Protein AF-0000000072197940 (afdb_homodimer)

Solvent-accessible surface area (backbone atoms only — not comparable to full-atom values): 29197 Å² total; per-residue (Å²): 131,86,76,85,57,51,71,58,53,43,44,62,74,43,47,67,76,43,51,74,64,43,42,39,44,46,47,50,40,64,55,37,55,65,46,58,70,72,42,50,63,62,49,48,12,61,74,48,71,45,49,51,65,52,46,54,49,44,40,39,72,65,70,28,91,37,70,66,56,48,31,51,51,54,52,54,46,43,70,73,62,50,82,67,88,73,70,86,60,56,88,42,80,59,44,54,54,48,48,32,39,49,55,40,49,50,49,55,68,73,42,82,57,60,67,57,37,48,45,71,61,62,42,69,29,36,43,26,33,22,54,75,83,22,27,33,55,27,49,46,46,38,58,56,40,50,44,40,42,79,51,59,41,63,33,55,50,90,96,52,67,51,68,68,56,60,70,68,61,51,89,57,34,37,34,38,38,41,42,41,82,83,35,48,40,58,46,65,59,52,49,60,68,42,42,89,40,55,28,38,36,40,20,20,69,83,40,51,66,51,46,85,52,43,77,38,70,46,64,38,59,50,58,83,84,50,96,56,66,54,52,22,45,56,30,39,51,45,29,50,52,42,41,54,25,34,60,72,45,40,66,59,11,51,51,46,37,48,51,50,51,50,49,33,58,77,66,53,44,44,104,129,84,76,83,58,51,71,58,52,42,43,62,72,44,47,65,76,43,51,75,64,42,41,40,45,44,46,50,42,63,54,35,56,67,45,57,71,72,42,51,63,63,49,49,12,61,75,49,73,45,50,51,65,52,46,55,50,43,39,39,73,65,70,29,90,37,72,66,55,49,31,51,51,54,51,53,47,43,71,73,61,49,83,66,86,68,70,85,58,56,87,40,79,60,43,53,54,48,48,32,39,50,54,41,48,50,50,55,69,73,41,82,56,61,66,56,36,47,45,72,62,62,42,69,27,36,41,26,32,23,54,75,83,22,26,34,54,28,49,45,46,38,58,57,40,49,43,40,43,78,50,60,41,63,33,53,51,90,97,52,67,52,68,69,56,58,69,68,62,52,88,58,33,39,34,40,38,43,42,40,84,84,36,48,40,56,47,65,59,51,49,59,68,43,43,88,40,55,28,39,37,41,22,19,68,82,39,51,67,50,48,85,53,41,78,39,70,45,63,38,58,49,60,82,83,49,95,55,66,55,51,20,45,55,30,42,50,46,29,49,53,42,42,54,25,34,60,72,45,41,65,56,11,53,50,46,37,48,52,50,51,50,50,34,58,76,66,55,44,45,103

Sequence (542 aa):
MTNNNSLSARITEHYSSLSDGNRRIADFLQVNPEKILMLSTSEIAEECLVSKTSVSRFIRKLGYNDHVALRNEMMSERDKGNPVITGELQDTGFCQDAISLEKLWMQLAEGNTAHIIRKLATAKRIKIIGYRNSYPLAMHFRQQLAQCRQGVELLPLPGQTIGEDLASINEDDFVILFGIRRRVANFERIVEFLKPYDCLLITDQSGQKYASTVNEVFVCYMNNELPLDSYAVPMSLIHYFVNETFILLKEEASNLSQTISANYHQLSELEMTNNNSLSARITEHYSSLSDGNRRIADFLQVNPEKILMLSTSEIAEECLVSKTSVSRFIRKLGYNDHVALRNEMMSERDKGNPVITGELQDTGFCQDAISLEKLWMQLAEGNTAHIIRKLATAKRIKIIGYRNSYPLAMHFRQQLAQCRQGVELLPLPGQTIGEDLASINEDDFVILFGIRRRVANFERIVEFLKPYDCLLITDQSGQKYASTVNEVFVCYMNNELPLDSYAVPMSLIHYFVNETFILLKEEASNLSQTISANYHQLSELE

Foldseek 3Di:
DPPLDPLLRLCLVCVLVDDPLLNLLNLQCNLPVCVLLVDDLCRSCVVSVHDSVSSQVSCVSSPANGSVRSNVSVVVVVVVPPPPVDDDVVVDPVNSLVSLQSVLVVCVVPDDCVVVLVCLQDQPAEEEEDDDVCQVVSVVLQVLLVLQDPRYDYPDDPPDDCVVVLVPDDASYAYEYEEEPPGDPCVVVVLQSCQVYAYEYEYASNCSSSCVSHDYYRHRRWDPPDPDTDCSNSNVVSVVSSVSSNVVSPPSSVVSNVVVVVVCVVVVVDD/DPPLDPLLRLCLVCVLVDDPLLLLLNLQCNLPVCVLLVDDLCRSCVVSVHDSVSSQVSCVSSPANGSVRSNVSVVVVVVVPPPPVDDDVPVDPVNSLVSLQSVLVVCVVPDDCVVVLVCLQDQPAEEEEDDDVCQVVSVVLQVLLLLQDPRYDYPDDPPDDCVVVLVPDDQSYAYEYEEEPPGDPCVVVVLQSCQVYAYEYEYASNCSSSCVSHDYYRHRRWDPPDPDTDCSNSNVVSVVSSVSSNVVSPPSSVVSNVVVVVVCVVVVVDD

Nearest PDB structures (foldseek):
  8k3b-assembly1_A  TM=5.466E-01  e=2.245E-10  Pseudomonas aeruginosa
  3sho-assembly1_B  TM=8.926E-01  e=2.803E-07  Sphaerobacter thermophilus DSM 20745
  7en5-assembly1_A  TM=7.812E-01  e=1.333E-03  Escherichia coli K-12
  3fxa-assembly1_D  TM=5.991E-01  e=4.062E-04  Listeria monocytogenes serotype 4b str. F2365
  7kqa-assembly1_B  TM=6.236E-01  e=3.770E-03  Stenotrophomonas maltophilia

Radius of gyration: 23.68 Å; Cα contacts (8 Å, |Δi|>4): 780; chains: 2; bounding box: 53×64×62 Å

Organism: NCBI:txid1219067

Secondary structure (DSSP, 8-state):
------HHHHHHHHGGG--HHHHHHHHHHHH-TTHHHH--HHHHHHHHT--HHHHHHHHHHTT-SSHHHHHHHHHHHHHTT-----STTTTSHHHHHHHHHHHHHHHHHHS--HHHHHHHHH-SEEEEE--GGGHHHHHHHHHHHTTT-S-EEEESPTT--HHHHHHT--TTEEEEEEE-SS-BTTHHHHHHHTTTSEEEEEE-GGGGGGGGGSSEEEE-PPPSSSSS---HHHHHHHHHHHHHHHHHHTHHHHHHHHHHHHHHHHHT-B-/------HHHHHHHHGGG--HHHHHHHHHHHH-TTHHHH--HHHHHHHHT--HHHHHHHHHHTT-SSHHHHHHHHHHHHHTT-----GGGTTSHHHHHHHHHHHHHHHHHHS--HHHHHHHHH-SEEEEE--GGGHHHHHHHHHHHTTT-S-EEEESPTT--HHHHHHT--TTEEEEEEE-SS-BTTHHHHHHHTTTSEEEEEE-GGGGGGGGGSSEEEE-PPPSSSSS---HHHHHHHHHHHHHHHHHHTHHHHHHHHHHHHHHHHHT-B-

pLDDT: mean 80.57, std 15.6, range [24.7, 98.31]

Structure (mmCIF, N/CA/C/O backbone):
data_AF-0000000072197940-model_v1
#
loop_
_entity.id
_entity.type
_entity.pdbx_description
1 polymer 'DNA-binding protein'
#
loop_
_atom_site.group_PDB
_atom_site.id
_atom_site.type_symbol
_atom_site.label_atom_id
_atom_site.label_alt_id
_atom_site.label_comp_id
_atom_site.label_asym_id
_atom_site.label_entity_id
_atom_site.label_seq_id
_atom_site.pdbx_PDB_ins_code
_atom_site.Cartn_x
_atom_site.Cartn_y
_atom_site.Cartn_z
_atom_site.occupancy
_atom_site.B_iso_or_equiv
_atom_site.auth_seq_id
_atom_site.auth_comp_id
_atom_site.auth_asym_id
_atom_site.auth_atom_id
_atom_site.pdbx_PDB_model_num
ATOM 1 N N . MET A 1 1 ? -8.641 17.016 35.438 1 24.75 1 MET A N 1
ATOM 2 C CA . MET A 1 1 ? -9.031 15.812 34.719 1 24.75 1 MET A CA 1
ATOM 3 C C . MET A 1 1 ? -7.867 15.258 33.906 1 24.75 1 MET A C 1
ATOM 5 O O . MET A 1 1 ? -7.375 15.914 32.969 1 24.75 1 MET A O 1
ATOM 9 N N . THR A 1 2 ? -6.848 14.641 34.406 1 32.91 2 THR A N 1
ATOM 10 C CA . THR A 1 2 ? -5.555 14.188 33.938 1 32.91 2 THR A CA 1
ATOM 11 C C . THR A 1 2 ? -5.719 13.398 32.625 1 32.91 2 THR A C 1
ATOM 13 O O . THR A 1 2 ? -6.27 12.297 32.625 1 32.91 2 THR A O 1
ATOM 16 N N . ASN A 1 3 ? -6.152 13.938 31.594 1 35.44 3 ASN A N 1
ATOM 17 C CA . ASN A 1 3 ? -6.551 13.414 30.281 1 35.44 3 ASN A CA 1
ATOM 18 C C . ASN A 1 3 ? -5.527 12.422 29.75 1 35.44 3 ASN A C 1
ATOM 20 O O . ASN A 1 3 ? -4.367 12.781 29.531 1 35.44 3 ASN A O 1
ATOM 24 N N . ASN A 1 4 ? -5.457 11.148 30.141 1 42.03 4 ASN A N 1
ATOM 25 C CA . ASN A 1 4 ? -4.855 9.844 29.875 1 42.03 4 ASN A CA 1
ATOM 26 C C . ASN A 1 4 ? -4.559 9.664 28.391 1 42.03 4 ASN A C 1
ATOM 28 O O . ASN A 1 4 ? -5.004 8.688 27.781 1 42.03 4 ASN A O 1
ATOM 32 N N . ASN A 1 5 ? -4.336 10.727 27.719 1 53.34 5 ASN A N 1
ATOM 33 C CA . ASN A 1 5 ? -4.129 10.617 26.281 1 53.34 5 ASN A CA 1
ATOM 34 C C . ASN A 1 5 ? -2.766 10.016 25.953 1 53.34 5 ASN A C 1
ATOM 36 O O . ASN A 1 5 ? -1.774 10.312 26.625 1 53.34 5 ASN A O 1
ATOM 40 N N . SER A 1 6 ? -2.717 8.977 25.203 1 62.56 6 SER A N 1
ATOM 41 C CA . SER A 1 6 ? -1.495 8.344 24.734 1 62.56 6 SER A CA 1
ATOM 42 C C . SER A 1 6 ? -0.515 9.367 24.172 1 62.56 6 SER A C 1
ATOM 44 O O . SER A 1 6 ? -0.901 10.492 23.859 1 62.56 6 SER A O 1
ATOM 46 N N . LEU A 1 7 ? 0.769 9.188 24.469 1 72.12 7 LEU A N 1
ATOM 47 C CA . LEU A 1 7 ? 1.816 10.039 23.906 1 72.12 7 LEU A CA 1
ATOM 48 C C . LEU A 1 7 ? 1.462 10.484 22.5 1 72.12 7 LEU A C 1
ATOM 50 O O . LEU A 1 7 ? 1.597 11.664 22.156 1 72.12 7 LEU A O 1
ATOM 54 N N . SER A 1 8 ? 0.933 9.594 21.781 1 66.06 8 SER A N 1
ATOM 55 C CA . SER A 1 8 ? 0.6 9.891 20.391 1 66.06 8 SER A CA 1
ATOM 56 C C . SER A 1 8 ? -0.53 10.914 20.297 1 66.06 8 SER A C 1
ATOM 58 O O . SER A 1 8 ? -0.489 11.82 19.469 1 66.06 8 SER A O 1
ATOM 60 N N . ALA A 1 9 ? -1.49 10.711 21.094 1 65 9 ALA A N 1
ATOM 61 C CA . ALA A 1 9 ? -2.609 11.648 21.125 1 65 9 ALA A CA 1
ATOM 62 C C . ALA A 1 9 ? -2.146 13.039 21.547 1 65 9 ALA A C 1
ATOM 64 O O . ALA A 1 9 ? -2.586 14.047 20.984 1 65 9 ALA A O 1
ATOM 65 N N . ARG A 1 10 ? -1.292 13.117 22.484 1 74.31 10 ARG A N 1
ATOM 66 C CA . ARG A 1 10 ? -0.776 14.398 22.969 1 74.31 10 ARG A CA 1
ATOM 67 C C . ARG A 1 10 ? 0.051 15.094 21.891 1 74.31 10 ARG A C 1
ATOM 69 O O . ARG A 1 10 ? -0.056 16.312 21.703 1 74.31 10 ARG A O 1
ATOM 76 N N . ILE A 1 11 ? 0.793 14.289 21.203 1 77.5 11 ILE A N 1
ATOM 77 C CA . ILE A 1 11 ? 1.603 14.852 20.125 1 77.5 11 ILE A CA 1
ATOM 78 C C . ILE A 1 11 ? 0.693 15.398 19.031 1 77.5 11 ILE A C 1
ATOM 80 O O . ILE A 1 11 ? 0.896 16.516 18.547 1 77.5 11 ILE A O 1
ATOM 84 N N . THR A 1 12 ? -0.289 14.648 18.688 1 66.69 12 THR A N 1
ATOM 85 C CA . THR A 1 12 ? -1.22 15.07 17.641 1 66.69 12 THR A CA 1
ATOM 86 C C . THR A 1 12 ? -1.897 16.391 18.031 1 66.69 12 THR A C 1
ATOM 88 O O . THR A 1 12 ? -2.061 17.281 17.188 1 66.69 12 THR A O 1
ATOM 91 N N . GLU A 1 13 ? -2.262 16.453 19.203 1 68.56 13 GLU A N 1
ATOM 92 C CA . GLU A 1 13 ? -2.943 17.625 19.719 1 68.56 13 GLU A CA 1
ATOM 93 C C . GLU A 1 13 ? -2.055 18.859 19.641 1 68.56 13 GLU A C 1
ATOM 95 O O . GLU A 1 13 ? -2.537 19.969 19.359 1 68.56 13 GLU A O 1
ATOM 100 N N . HIS A 1 14 ? -0.766 18.734 19.734 1 76.81 14 HIS A N 1
ATOM 101 C CA . HIS A 1 14 ? 0.128 19.891 19.844 1 76.81 14 HIS A CA 1
ATOM 102 C C . HIS A 1 14 ? 0.93 20.078 18.562 1 76.81 14 HIS A C 1
ATOM 104 O O . HIS A 1 14 ? 1.668 21.062 18.438 1 76.81 14 HIS A O 1
ATOM 110 N N . TYR A 1 15 ? 0.72 19.141 17.625 1 75 15 TYR A N 1
ATOM 111 C CA . TYR A 1 15 ? 1.627 19.062 16.484 1 75 15 TYR A CA 1
ATOM 112 C C . TYR A 1 15 ? 1.659 20.391 15.742 1 75 15 TYR A C 1
ATOM 114 O O . TYR A 1 15 ? 2.732 20.891 15.391 1 75 15 TYR A O 1
ATOM 122 N N . SER A 1 16 ? 0.525 21.016 15.516 1 74 16 SER A N 1
ATOM 123 C CA . SER A 1 16 ? 0.419 22.234 14.719 1 74 16 SER A CA 1
ATOM 124 C C . SER A 1 16 ? 1.147 23.391 15.383 1 74 16 SER A C 1
ATOM 126 O O . SER A 1 16 ? 1.578 24.328 14.711 1 74 16 SER A O 1
ATOM 128 N N . SER A 1 17 ? 1.345 23.344 16.641 1 78.56 17 SER A N 1
ATOM 129 C CA . SER A 1 17 ? 1.947 24.438 17.391 1 78.56 17 SER A CA 1
ATOM 130 C C . SER A 1 17 ? 3.439 24.203 17.609 1 78.56 17 SER A C 1
ATOM 132 O O . SER A 1 17 ? 4.129 25.062 18.172 1 78.56 17 SER A O 1
ATOM 134 N N . LEU A 1 18 ? 3.895 23.094 17.094 1 81.12 18 LEU A N 1
ATOM 135 C CA . LEU A 1 18 ? 5.293 22.75 17.328 1 81.12 18 LEU A CA 1
ATOM 136 C C . LEU A 1 18 ? 6.199 23.438 16.328 1 81.12 18 LEU A C 1
ATOM 138 O O . LEU A 1 18 ? 5.809 23.656 15.172 1 81.12 18 LEU A O 1
ATOM 142 N N . SER A 1 19 ? 7.352 23.875 16.859 1 82 19 SER A N 1
ATOM 143 C CA . SER A 1 19 ? 8.406 24.328 15.969 1 82 19 SER A CA 1
ATOM 144 C C . SER A 1 19 ? 8.93 23.203 15.094 1 82 19 SER A C 1
ATOM 146 O O . SER A 1 19 ? 8.602 22.031 15.328 1 82 19 SER A O 1
ATOM 148 N N . ASP A 1 20 ? 9.672 23.5 14.07 1 80.12 20 ASP A N 1
ATOM 149 C CA . ASP A 1 20 ? 10.242 22.516 13.164 1 80.12 20 ASP A CA 1
ATOM 150 C C . ASP A 1 20 ? 11.055 21.469 13.93 1 80.12 20 ASP A C 1
ATOM 152 O O . ASP A 1 20 ? 10.953 20.266 13.664 1 80.12 20 ASP A O 1
ATOM 156 N N . GLY A 1 21 ? 11.844 21.984 14.867 1 80.31 21 GLY A N 1
ATOM 157 C CA . GLY A 1 21 ? 12.633 21.078 15.68 1 80.31 21 GLY A CA 1
ATOM 158 C C . GLY A 1 21 ? 11.789 20.141 16.531 1 80.31 21 GLY A C 1
ATOM 159 O O . GLY A 1 21 ? 12.07 18.953 16.609 1 80.31 21 GLY A O 1
ATOM 160 N N . ASN A 1 22 ? 10.734 20.719 17.078 1 85.56 22 ASN A N 1
ATOM 161 C CA . ASN A 1 22 ? 9.852 19.938 17.922 1 85.56 22 ASN A CA 1
ATOM 162 C C . ASN A 1 22 ? 9.023 18.953 17.094 1 85.56 22 ASN A C 1
ATOM 164 O O . ASN A 1 22 ? 8.68 17.859 17.562 1 85.56 22 ASN A O 1
ATOM 168 N N . ARG A 1 23 ? 8.75 19.266 15.914 1 78.88 23 ARG A N 1
ATOM 169 C CA . ARG A 1 23 ? 8.047 18.328 15.039 1 78.88 23 ARG A CA 1
ATOM 170 C C . ARG A 1 23 ? 8.914 17.125 14.703 1 78.88 23 ARG A C 1
ATOM 172 O O . ARG A 1 23 ? 8.422 16 14.609 1 78.88 23 ARG A O 1
ATOM 179 N N . ARG A 1 24 ? 10.188 17.375 14.562 1 80.31 24 ARG A N 1
ATOM 180 C CA . ARG A 1 24 ? 11.109 16.266 14.328 1 80.31 24 ARG A CA 1
ATOM 181 C C . ARG A 1 24 ? 11.109 15.297 15.508 1 80.31 24 ARG A C 1
ATOM 183 O O . ARG A 1 24 ? 11.125 14.086 15.32 1 80.31 24 ARG A O 1
ATOM 190 N N . ILE A 1 25 ? 11.133 15.93 16.688 1 83.12 25 ILE A N 1
ATOM 191 C CA . ILE A 1 25 ? 11.094 15.109 17.891 1 83.12 25 ILE A CA 1
ATOM 192 C C . ILE A 1 25 ? 9.773 14.344 17.938 1 83.12 25 ILE A C 1
ATOM 194 O O . ILE A 1 25 ? 9.758 13.141 18.203 1 83.12 25 ILE A O 1
ATOM 198 N N . ALA A 1 26 ? 8.711 15.016 17.625 1 79.81 26 ALA A N 1
ATOM 199 C CA . ALA A 1 26 ? 7.379 14.422 17.625 1 79.81 26 ALA A CA 1
ATOM 200 C C . ALA A 1 26 ? 7.297 13.258 16.641 1 79.81 26 ALA A C 1
ATOM 202 O O . ALA A 1 26 ? 6.828 12.172 16.984 1 79.81 26 ALA A O 1
ATOM 203 N N . ASP A 1 27 ? 7.762 13.57 15.484 1 70.25 27 ASP A N 1
ATOM 204 C CA . ASP A 1 27 ? 7.77 12.539 14.445 1 70.25 27 ASP A CA 1
ATOM 205 C C . ASP A 1 27 ? 8.586 11.328 14.883 1 70.25 27 ASP A C 1
ATOM 207 O O . ASP A 1 27 ? 8.164 10.18 14.695 1 70.25 27 ASP A O 1
ATOM 211 N N . PHE A 1 28 ? 9.789 11.609 15.477 1 75.31 28 PHE A N 1
ATOM 212 C CA . PHE A 1 28 ? 10.688 10.562 15.945 1 75.31 28 PHE A CA 1
ATOM 213 C C . PHE A 1 28 ? 10.008 9.711 17.016 1 75.31 28 PHE A C 1
ATOM 215 O O . PHE A 1 28 ? 10.016 8.484 16.938 1 75.31 28 PHE A O 1
ATOM 222 N N . LEU A 1 29 ? 9.344 10.391 17.969 1 74 29 LEU A N 1
ATOM 223 C CA . LEU A 1 29 ? 8.773 9.688 19.109 1 74 29 LEU A CA 1
ATOM 224 C C . LEU A 1 29 ? 7.484 8.969 18.734 1 74 29 LEU A C 1
ATOM 226 O O . LEU A 1 29 ? 7.164 7.922 19.281 1 74 29 LEU A O 1
ATOM 230 N N . GLN A 1 30 ? 6.805 9.508 17.781 1 67.38 30 GLN A N 1
ATOM 231 C CA . GLN A 1 30 ? 5.562 8.883 17.344 1 67.38 30 GLN A CA 1
ATOM 232 C C . GLN A 1 30 ? 5.844 7.59 16.578 1 67.38 30 GLN A C 1
ATOM 234 O O . GLN A 1 30 ? 5.082 6.625 16.672 1 67.38 30 GLN A O 1
ATOM 239 N N . VAL A 1 31 ? 6.938 7.645 15.93 1 59.88 31 VAL A N 1
ATOM 240 C CA . VAL A 1 31 ? 7.324 6.469 15.164 1 59.88 31 VAL A CA 1
ATOM 241 C C . VAL A 1 31 ? 7.988 5.441 16.078 1 59.88 31 VAL A C 1
ATOM 243 O O . VAL A 1 31 ? 7.777 4.238 15.93 1 59.88 31 VAL A O 1
ATOM 246 N N . ASN A 1 32 ? 8.812 5.957 17.016 1 60.53 32 ASN A N 1
ATOM 247 C CA . ASN A 1 32 ? 9.586 5.098 17.906 1 60.53 32 ASN A CA 1
ATOM 248 C C . ASN A 1 32 ? 9.297 5.402 19.375 1 60.53 32 ASN A C 1
ATOM 250 O O . ASN A 1 32 ? 10.195 5.809 20.109 1 60.53 32 ASN A O 1
ATOM 254 N N . PRO A 1 33 ? 8.094 5.066 19.703 1 62.47 33 PRO A N 1
ATOM 255 C CA . PRO A 1 33 ? 7.777 5.453 21.078 1 62.47 33 PRO A CA 1
ATOM 256 C C . PRO A 1 33 ? 8.641 4.727 22.109 1 62.47 33 PRO A C 1
ATOM 258 O O . PRO A 1 33 ? 8.938 5.277 23.172 1 62.47 33 PRO A O 1
ATOM 261 N N . GLU A 1 34 ? 9.078 3.592 21.719 1 60.81 34 GLU A N 1
ATOM 262 C CA . GLU A 1 34 ? 9.859 2.799 22.656 1 60.81 34 GLU A CA 1
ATOM 263 C C . GLU A 1 34 ? 11.219 3.426 22.922 1 60.81 34 GLU A C 1
ATOM 265 O O . GLU A 1 34 ? 11.852 3.152 23.938 1 60.81 34 GLU A O 1
ATOM 270 N N . LYS A 1 35 ? 11.648 4.285 21.984 1 68.19 35 LYS A N 1
ATOM 271 C CA . LYS A 1 35 ? 12.977 4.883 22.109 1 68.19 35 LYS A CA 1
ATOM 272 C C . LYS A 1 35 ? 13.039 5.828 23.297 1 68.19 35 LYS A C 1
ATOM 274 O O . LYS A 1 35 ? 14.117 6.082 23.844 1 68.19 35 LYS A O 1
ATOM 279 N N . ILE A 1 36 ? 11.875 6.305 23.703 1 72.12 36 ILE A N 1
ATOM 280 C CA . ILE A 1 36 ? 11.844 7.156 24.891 1 72.12 36 ILE A CA 1
ATOM 281 C C . ILE A 1 36 ? 12.328 6.367 26.109 1 72.12 36 ILE A C 1
ATOM 283 O O . ILE A 1 36 ? 12.898 6.938 27.047 1 72.12 36 ILE A O 1
ATOM 287 N N . LEU A 1 37 ? 12.07 5.074 25.984 1 65.81 37 LEU A N 1
ATOM 288 C CA . LEU A 1 37 ? 12.438 4.211 27.094 1 65.81 37 LEU A CA 1
ATOM 289 C C . LEU A 1 37 ? 13.93 3.871 27.047 1 65.81 37 LEU A C 1
ATOM 291 O O . LEU A 1 37 ? 14.508 3.49 28.078 1 65.81 37 LEU A O 1
ATOM 295 N N . MET A 1 38 ? 14.438 4.027 25.922 1 68.62 38 MET A N 1
ATOM 296 C CA . MET A 1 38 ? 15.781 3.5 25.703 1 68.62 38 MET A CA 1
ATOM 297 C C . MET A 1 38 ? 16.812 4.629 25.625 1 68.62 38 MET A C 1
ATOM 299 O O . MET A 1 38 ? 17.969 4.438 25.953 1 68.62 38 MET A O 1
ATOM 303 N N . LEU A 1 39 ? 16.344 5.777 25.141 1 73.69 39 LEU A N 1
ATOM 304 C CA . LEU A 1 39 ? 17.297 6.848 24.844 1 73.69 39 LEU A CA 1
ATOM 305 C C . LEU A 1 39 ? 17.25 7.926 25.922 1 73.69 39 LEU A C 1
ATOM 307 O O . LEU A 1 39 ? 16.188 8.195 26.484 1 73.69 39 LEU A O 1
ATOM 311 N N . SER A 1 40 ? 18.422 8.492 26.172 1 79.56 40 SER A N 1
ATOM 312 C CA . SER A 1 40 ? 18.484 9.695 27 1 79.56 40 SER A CA 1
ATOM 313 C C . SER A 1 40 ? 18.062 10.922 26.219 1 79.56 40 SER A C 1
ATOM 315 O O . SER A 1 40 ? 17.891 10.867 25 1 79.56 40 SER A O 1
ATOM 317 N N . THR A 1 41 ? 17.812 11.977 27 1 83.75 41 THR A N 1
ATOM 318 C CA . THR A 1 41 ? 17.469 13.25 26.375 1 83.75 41 THR A CA 1
ATOM 319 C C . THR A 1 41 ? 18.547 13.68 25.391 1 83.75 41 THR A C 1
ATOM 321 O O . THR A 1 41 ? 18.25 14.195 24.312 1 83.75 41 THR A O 1
ATOM 324 N N . SER A 1 42 ? 19.797 13.383 25.75 1 85.56 42 SER A N 1
ATOM 325 C CA . SER A 1 42 ? 20.922 13.734 24.891 1 85.56 42 SER A CA 1
ATOM 326 C C . SER A 1 42 ? 20.922 12.898 23.625 1 85.56 42 SER A C 1
ATOM 328 O O . SER A 1 42 ? 21.203 13.414 22.531 1 85.56 42 SER A O 1
ATOM 330 N N . GLU A 1 43 ? 20.547 11.734 23.797 1 82.88 43 GLU A N 1
ATOM 331 C CA . GLU A 1 43 ? 20.531 10.812 22.656 1 82.88 43 GLU A CA 1
ATOM 332 C C . GLU A 1 43 ? 19.375 11.133 21.719 1 82.88 43 GLU A C 1
ATOM 334 O O . GLU A 1 43 ? 19.516 11.062 20.484 1 82.88 43 GLU A O 1
ATOM 339 N N . ILE A 1 44 ? 18.266 11.43 22.25 1 83.38 44 ILE A N 1
ATOM 340 C CA . ILE A 1 44 ? 17.125 11.844 21.453 1 83.38 44 ILE A CA 1
ATOM 341 C C . ILE A 1 44 ? 17.469 13.109 20.672 1 83.38 44 ILE A C 1
ATOM 343 O O . ILE A 1 44 ? 17.141 13.219 19.484 1 83.38 44 ILE A O 1
ATOM 347 N N . ALA A 1 45 ? 18.141 14.031 21.312 1 88.12 45 ALA A N 1
ATOM 348 C CA . ALA A 1 45 ? 18.578 15.273 20.688 1 88.12 45 ALA A CA 1
ATOM 349 C C . ALA A 1 45 ? 19.469 14.992 19.484 1 88.12 45 ALA A C 1
ATOM 351 O O . ALA A 1 45 ? 19.312 15.594 18.422 1 88.12 45 ALA A O 1
ATOM 352 N N . GLU A 1 46 ? 20.328 14.023 19.672 1 84.62 46 GLU A N 1
ATOM 353 C CA . GLU A 1 46 ? 21.266 13.656 18.625 1 84.62 46 GLU A CA 1
ATOM 354 C C . GLU A 1 46 ? 20.531 13.008 17.438 1 84.62 46 GLU A C 1
ATOM 356 O O . GLU A 1 46 ? 20.781 13.352 16.281 1 84.62 46 GLU A O 1
ATOM 361 N N . GLU A 1 47 ? 19.609 12.18 17.828 1 78.19 47 GLU A N 1
ATOM 362 C CA . GLU A 1 47 ? 18.859 11.445 16.797 1 78.19 47 GLU A CA 1
ATOM 363 C C . GLU A 1 47 ? 18 12.391 15.977 1 78.19 47 GLU A C 1
ATOM 365 O O . GLU A 1 47 ? 17.797 12.172 14.781 1 78.19 47 GLU A O 1
ATOM 370 N N . CYS A 1 48 ? 17.469 13.375 16.562 1 81.06 48 CYS A N 1
ATOM 371 C CA . CYS A 1 48 ? 16.516 14.281 15.938 1 81.06 48 CYS A CA 1
ATOM 372 C C . CYS A 1 48 ? 17.219 15.555 15.453 1 81.06 48 CYS A C 1
ATOM 374 O O . CYS A 1 48 ? 16.578 16.453 14.914 1 81.06 48 CYS A O 1
ATOM 376 N N . LEU A 1 49 ? 18.484 15.648 15.688 1 85.06 49 LEU A N 1
ATOM 377 C CA . LEU A 1 49 ? 19.297 16.797 15.297 1 85.06 49 LEU A CA 1
ATOM 378 C C . LEU A 1 49 ? 18.75 18.078 15.891 1 85.06 49 LEU A C 1
ATOM 380 O O . LEU A 1 49 ? 18.562 19.062 15.18 1 85.06 49 LEU A O 1
ATOM 384 N N . VAL A 1 50 ? 18.469 18.078 17.141 1 86.69 50 VAL A N 1
ATOM 385 C CA . VAL A 1 50 ? 18.047 19.25 17.906 1 86.69 50 VAL A CA 1
ATOM 386 C C . VAL A 1 50 ? 18.859 19.344 19.188 1 86.69 50 VAL A C 1
ATOM 388 O O . VAL A 1 50 ? 19.703 18.484 19.469 1 86.69 50 VAL A O 1
ATOM 391 N N . SER A 1 51 ? 18.719 20.469 19.891 1 87.06 51 SER A N 1
ATOM 392 C CA . SER A 1 51 ? 19.422 20.641 21.156 1 87.06 51 SER A CA 1
ATOM 393 C C . SER A 1 51 ? 18.719 19.891 22.281 1 87.06 51 SER A C 1
ATOM 395 O O . SER A 1 51 ? 17.531 19.578 22.188 1 87.06 51 SER A O 1
ATOM 397 N N . LYS A 1 52 ? 19.516 19.578 23.344 1 88.06 52 LYS A N 1
ATOM 398 C CA . LYS A 1 52 ? 18.953 18.984 24.547 1 88.06 52 LYS A CA 1
ATOM 399 C C . LYS A 1 52 ? 17.828 19.844 25.125 1 88.06 52 LYS A C 1
ATOM 401 O O . LYS A 1 52 ? 16.812 19.328 25.578 1 88.06 52 LYS A O 1
ATOM 406 N N . THR A 1 53 ? 18.062 21.141 25 1 89.62 53 THR A N 1
ATOM 407 C CA . THR A 1 53 ? 17.078 22.094 25.5 1 89.62 53 THR A CA 1
ATOM 408 C C . THR A 1 53 ? 15.766 21.984 24.719 1 89.62 53 THR A C 1
ATOM 410 O O . THR A 1 53 ? 14.68 22.047 25.312 1 89.62 53 THR A O 1
ATOM 413 N N . SER A 1 54 ? 15.875 21.75 23.484 1 90.44 54 SER A N 1
ATOM 414 C CA . SER A 1 54 ? 14.695 21.594 22.641 1 90.44 54 SER A CA 1
ATOM 415 C C . SER A 1 54 ? 13.906 20.344 23.031 1 90.44 54 SER A C 1
ATOM 417 O O . SER A 1 54 ? 12.672 20.359 23.031 1 90.44 54 SER A O 1
ATOM 419 N N . VAL A 1 55 ? 14.633 19.312 23.359 1 91.5 55 VAL A N 1
ATOM 420 C CA . VAL A 1 55 ? 13.977 18.062 23.766 1 91.5 55 VAL A CA 1
ATOM 421 C C . VAL A 1 55 ? 13.234 18.281 25.078 1 91.5 55 VAL A C 1
ATOM 423 O O . VAL A 1 55 ? 12.078 17.875 25.234 1 91.5 55 VAL A O 1
ATOM 426 N N . SER A 1 56 ? 13.898 18.969 26.016 1 88.31 56 SER A N 1
ATOM 427 C CA . SER A 1 56 ? 13.289 19.234 27.312 1 88.31 56 SER A CA 1
ATOM 428 C C . SER A 1 56 ? 12.055 20.125 27.172 1 88.31 56 SER A C 1
ATOM 430 O O . SER A 1 56 ? 11.031 19.875 27.828 1 88.31 56 SER A O 1
ATOM 432 N N . ARG A 1 57 ? 12.117 21.062 26.328 1 88.19 57 ARG A N 1
ATOM 433 C CA . ARG A 1 57 ? 10.992 21.953 26.078 1 88.19 57 ARG A CA 1
ATOM 434 C C . ARG A 1 57 ? 9.828 21.188 25.438 1 88.19 57 ARG A C 1
ATOM 436 O O . ARG A 1 57 ? 8.664 21.438 25.766 1 88.19 57 ARG A O 1
ATOM 443 N N . PHE A 1 58 ? 10.172 20.375 24.562 1 92.5 58 PHE A N 1
ATOM 444 C CA . PHE A 1 58 ? 9.18 19.547 23.875 1 92.5 58 PHE A CA 1
ATOM 445 C C . PHE A 1 58 ? 8.406 18.703 24.891 1 92.5 58 PHE A C 1
ATOM 447 O O . PHE A 1 58 ? 7.172 18.672 24.859 1 92.5 58 PHE A O 1
ATOM 454 N N . ILE A 1 59 ? 9.125 18.031 25.734 1 87.88 59 ILE A N 1
ATOM 455 C CA . ILE A 1 59 ? 8.539 17.141 26.734 1 87.88 59 ILE A CA 1
ATOM 456 C C . ILE A 1 59 ? 7.625 17.938 27.656 1 87.88 59 ILE A C 1
ATOM 458 O O . ILE A 1 59 ? 6.512 17.5 27.969 1 87.88 59 ILE A O 1
ATOM 462 N N . ARG A 1 60 ? 8 19.172 27.984 1 87.69 60 ARG A N 1
ATOM 463 C CA . ARG A 1 60 ? 7.188 20.031 28.844 1 87.69 60 ARG A CA 1
ATOM 464 C C . ARG A 1 60 ? 5.945 20.516 28.109 1 87.69 60 ARG A C 1
ATOM 466 O O . ARG A 1 60 ? 4.863 20.609 28.688 1 87.69 60 ARG A O 1
ATOM 473 N N . LYS A 1 61 ? 6.109 20.766 26.875 1 87.81 61 LYS A N 1
ATOM 474 C CA . LYS A 1 61 ? 4.988 21.219 26.062 1 87.81 61 LYS A CA 1
ATOM 475 C C . LYS A 1 61 ? 3.908 20.141 25.969 1 87.81 61 LYS A C 1
ATOM 477 O O . LYS A 1 61 ? 2.723 20.453 25.844 1 87.81 61 LYS A O 1
ATOM 482 N N . LEU A 1 62 ? 4.359 18.953 26.016 1 86.06 62 LEU A N 1
ATOM 483 C CA . LEU A 1 62 ? 3.416 17.844 25.953 1 86.06 62 LEU A CA 1
ATOM 484 C C . LEU A 1 62 ? 2.748 17.625 27.312 1 86.06 62 LEU A C 1
ATOM 486 O O . LEU A 1 62 ? 1.839 16.797 27.438 1 86.06 62 LEU A O 1
ATOM 490 N N . GLY A 1 63 ? 3.262 18.281 28.328 1 85.06 63 GLY A N 1
ATOM 491 C CA . GLY A 1 63 ? 2.625 18.219 29.625 1 85.06 63 GLY A CA 1
ATOM 492 C C . GLY A 1 63 ? 3.391 17.375 30.625 1 85.06 63 GLY A C 1
ATOM 493 O O . GLY A 1 63 ? 2.871 17.047 31.703 1 85.06 63 GLY A O 1
ATOM 494 N N . TYR A 1 64 ? 4.582 17.047 30.219 1 87.06 64 TYR A N 1
ATOM 495 C CA . TYR A 1 64 ? 5.379 16.25 31.156 1 87.06 64 TYR A CA 1
ATOM 496 C C . TYR A 1 64 ? 6.398 17.141 31.859 1 87.06 64 TYR A C 1
ATOM 498 O O . TYR A 1 64 ? 6.926 18.094 31.281 1 87.06 64 TYR A O 1
ATOM 506 N N . ASN A 1 65 ? 6.652 16.766 33.125 1 87.19 65 ASN A N 1
ATOM 507 C CA . ASN A 1 65 ? 7.637 17.516 33.875 1 87.19 65 ASN A CA 1
ATOM 508 C C . ASN A 1 65 ? 9.039 17.344 33.312 1 87.19 65 ASN A C 1
ATOM 510 O O . ASN A 1 65 ? 9.828 18.297 33.312 1 87.19 65 ASN A O 1
ATOM 514 N N . ASP A 1 66 ? 9.359 16.156 32.969 1 84.94 66 ASP A N 1
ATOM 515 C CA . ASP A 1 66 ? 10.672 15.82 32.438 1 84.94 66 ASP A CA 1
ATOM 516 C C . ASP A 1 66 ? 10.641 14.469 31.703 1 84.94 66 ASP A C 1
ATOM 518 O O . ASP A 1 66 ? 9.578 13.852 31.594 1 84.94 66 ASP A O 1
ATOM 522 N N . HIS A 1 67 ? 11.82 14.141 31.141 1 87.06 67 HIS A N 1
ATOM 523 C CA . HIS A 1 67 ? 11.984 12.891 30.406 1 87.06 67 HIS A CA 1
ATOM 524 C C . HIS A 1 67 ? 11.648 11.688 31.281 1 87.06 67 HIS A C 1
ATOM 526 O O . HIS A 1 67 ? 11.047 10.719 30.812 1 87.06 67 HIS A O 1
ATOM 532 N N . VAL A 1 68 ? 12 11.75 32.531 1 79.5 68 VAL A N 1
ATOM 533 C CA . VAL A 1 68 ? 11.766 10.656 33.469 1 79.5 68 VAL A CA 1
ATOM 534 C C . VAL A 1 68 ? 10.266 10.438 33.625 1 79.5 68 VAL A C 1
ATOM 536 O O . VAL A 1 68 ? 9.797 9.297 33.625 1 79.5 68 VAL A O 1
ATOM 539 N N . ALA A 1 69 ? 9.531 11.5 33.719 1 82.88 69 ALA A N 1
ATOM 540 C CA . ALA A 1 69 ? 8.078 11.422 33.875 1 82.88 69 ALA A CA 1
ATOM 541 C C . ALA A 1 69 ? 7.453 10.766 32.625 1 82.88 69 ALA A C 1
ATOM 543 O O . ALA A 1 69 ? 6.555 9.93 32.75 1 82.88 69 ALA A O 1
ATOM 544 N N . LEU A 1 70 ? 7.934 11.164 31.484 1 81.88 70 LEU A N 1
ATOM 545 C CA . LEU A 1 70 ? 7.445 10.578 30.25 1 81.88 70 LEU A CA 1
ATOM 546 C C . LEU A 1 70 ? 7.785 9.094 30.172 1 81.88 70 LEU A C 1
ATOM 548 O O . LEU A 1 70 ? 6.934 8.273 29.828 1 81.88 70 LEU A O 1
ATOM 552 N N . ARG A 1 71 ? 8.992 8.789 30.484 1 75.12 71 ARG A N 1
ATOM 553 C CA . ARG A 1 71 ? 9.453 7.402 30.484 1 75.12 71 ARG A CA 1
ATOM 554 C C . ARG A 1 71 ? 8.609 6.543 31.422 1 75.12 71 ARG A C 1
ATOM 556 O O . ARG A 1 71 ? 8.203 5.438 31.062 1 75.12 71 ARG A O 1
ATOM 563 N N . ASN A 1 72 ? 8.336 7.012 32.562 1 73.19 72 ASN A N 1
ATOM 564 C CA . ASN A 1 72 ? 7.543 6.281 33.562 1 73.19 72 ASN A CA 1
ATOM 565 C C . ASN A 1 72 ? 6.137 6 33.031 1 73.19 72 ASN A C 1
ATOM 567 O O . ASN A 1 72 ? 5.605 4.906 33.219 1 73.19 72 ASN A O 1
ATOM 571 N N . GLU A 1 73 ? 5.617 6.891 32.406 1 72.56 73 GLU A N 1
ATOM 572 C CA . GLU A 1 73 ? 4.281 6.684 31.844 1 72.56 73 GLU A CA 1
ATOM 573 C C . GLU A 1 73 ? 4.297 5.613 30.766 1 72.56 73 GLU A C 1
ATOM 575 O O . GLU A 1 73 ? 3.408 4.758 30.719 1 72.56 73 GLU A O 1
ATOM 580 N N . MET A 1 74 ? 5.266 5.723 29.953 1 69.12 74 MET A N 1
ATOM 581 C CA . MET A 1 74 ? 5.387 4.75 28.875 1 69.12 74 MET A CA 1
ATOM 582 C C . MET A 1 74 ? 5.602 3.346 29.422 1 69.12 74 MET A C 1
ATOM 584 O O . MET A 1 74 ? 5.07 2.373 28.891 1 69.12 74 MET A O 1
ATOM 588 N N . MET A 1 75 ? 6.438 3.25 30.469 1 62.59 75 MET A N 1
ATOM 589 C CA . MET A 1 75 ? 6.695 1.968 31.109 1 62.59 75 MET A CA 1
ATOM 590 C C . MET A 1 75 ? 5.422 1.41 31.734 1 62.59 75 MET A C 1
ATOM 592 O O . MET A 1 75 ? 5.16 0.208 31.656 1 62.59 75 MET A O 1
ATOM 596 N N . SER A 1 76 ? 4.734 2.211 32.312 1 62.97 76 SER A N 1
ATOM 597 C CA . SER A 1 76 ? 3.486 1.801 32.969 1 62.97 76 SER A CA 1
ATOM 598 C C . SER A 1 76 ? 2.482 1.29 31.938 1 62.97 76 SER A C 1
ATOM 600 O O . SER A 1 76 ? 1.754 0.33 32.188 1 62.97 76 SER A O 1
ATOM 602 N N . GLU A 1 77 ? 2.473 1.913 30.797 1 57.56 77 GLU A N 1
ATOM 603 C CA . GLU A 1 77 ? 1.578 1.49 29.719 1 57.56 77 GLU A CA 1
ATOM 604 C C . GLU A 1 77 ? 1.986 0.128 29.156 1 57.56 77 GLU A C 1
ATOM 606 O O . GLU A 1 77 ? 1.131 -0.678 28.797 1 57.56 77 GLU A O 1
ATOM 611 N N . ARG A 1 78 ? 3.227 -0.103 29 1 50.09 78 ARG A N 1
ATOM 612 C CA . ARG A 1 78 ? 3.76 -1.394 28.578 1 50.09 78 ARG A CA 1
ATOM 613 C C . ARG A 1 78 ? 3.316 -2.506 29.516 1 50.09 78 ARG A C 1
ATOM 615 O O . ARG A 1 78 ? 2.99 -3.609 29.078 1 50.09 78 ARG A O 1
ATOM 622 N N . ASP A 1 79 ? 3.459 -2.189 30.719 1 48.69 79 ASP A N 1
ATOM 623 C CA . ASP A 1 79 ? 3.078 -3.16 31.734 1 48.69 79 ASP A CA 1
ATOM 624 C C . ASP A 1 79 ? 1.599 -3.525 31.625 1 48.69 79 ASP A C 1
ATOM 626 O O . ASP A 1 79 ? 1.188 -4.613 32.031 1 48.69 79 ASP A O 1
ATOM 630 N N . LYS A 1 80 ? 0.813 -2.578 31.25 1 45.09 80 LYS A N 1
ATOM 631 C CA . LYS A 1 80 ? -0.622 -2.84 31.188 1 45.09 80 LYS A CA 1
ATOM 632 C C . LYS A 1 80 ? -0.965 -3.721 29.984 1 45.09 80 LYS A C 1
ATOM 634 O O . LYS A 1 80 ? -2.139 -3.977 29.719 1 45.09 80 LYS A O 1
ATOM 639 N N . GLY A 1 81 ? 0.085 -4.309 29.203 1 39.06 81 GLY A N 1
ATOM 640 C CA . GLY A 1 81 ? -0.157 -5.309 28.172 1 39.06 81 GLY A CA 1
ATOM 641 C C . GLY A 1 81 ? -0.137 -4.738 26.781 1 39.06 81 GLY A C 1
ATOM 642 O O . GLY A 1 81 ? -0.554 -5.398 25.828 1 39.06 81 GLY A O 1
ATOM 643 N N . ASN A 1 82 ? -0.044 -3.547 26.641 1 35.84 82 ASN A N 1
ATOM 644 C CA . ASN A 1 82 ? -0.035 -3.064 25.266 1 35.84 82 ASN A CA 1
ATOM 645 C C . ASN A 1 82 ? 1.228 -3.5 24.516 1 35.84 82 ASN A C 1
ATOM 647 O O . ASN A 1 82 ? 2.34 -3.305 25.016 1 35.84 82 ASN A O 1
ATOM 651 N N . PRO A 1 83 ? 1.194 -4.578 23.703 1 33 83 PRO A N 1
ATOM 652 C CA . PRO A 1 83 ? 2.385 -5.148 23.062 1 33 83 PRO A CA 1
ATOM 653 C C . PRO A 1 83 ? 3.361 -4.082 22.578 1 33 83 PRO A C 1
ATOM 655 O O . PRO A 1 83 ? 2.971 -3.174 21.844 1 33 83 PRO A O 1
ATOM 658 N N . VAL A 1 84 ? 4.281 -3.479 23.312 1 32.41 84 VAL A N 1
ATOM 659 C CA . VAL A 1 84 ? 5.418 -2.729 22.797 1 32.41 84 VAL A CA 1
ATOM 660 C C . VAL A 1 84 ? 6.375 -3.676 22.078 1 32.41 84 VAL A C 1
ATOM 662 O O . VAL A 1 84 ? 6.879 -4.629 22.672 1 32.41 84 VAL A O 1
ATOM 665 N N . ILE A 1 85 ? 6.172 -4.027 20.719 1 33.38 85 ILE A N 1
ATOM 666 C CA . ILE A 1 85 ? 7.129 -4.824 19.969 1 33.38 85 ILE A CA 1
ATOM 667 C C . ILE A 1 85 ? 8.555 -4.426 20.344 1 33.38 85 ILE A C 1
ATOM 669 O O . ILE A 1 85 ? 8.969 -3.287 20.109 1 33.38 85 ILE A O 1
ATOM 673 N N . THR A 1 86 ? 9.258 -4.969 21.375 1 31.86 86 THR A N 1
ATOM 674 C CA . THR A 1 86 ? 10.586 -4.777 21.953 1 31.86 86 THR A CA 1
ATOM 675 C C . THR A 1 86 ? 11.664 -4.922 20.875 1 31.86 86 THR A C 1
ATOM 677 O O . THR A 1 86 ? 11.398 -5.406 19.781 1 31.86 86 THR A O 1
ATOM 680 N N . GLY A 1 87 ? 13.086 -5.414 21.312 1 30.53 87 GLY A N 1
ATOM 681 C CA . GLY A 1 87 ? 14.492 -5.234 21 1 30.53 87 GLY A CA 1
ATOM 682 C C . GLY A 1 87 ? 14.883 -5.828 19.656 1 30.53 87 GLY A C 1
ATOM 683 O O . GLY A 1 87 ? 15.555 -5.18 18.844 1 30.53 87 GLY A O 1
ATOM 684 N N . GLU A 1 88 ? 15.062 -7.113 19.578 1 33.12 88 GLU A N 1
ATOM 685 C CA . GLU A 1 88 ? 16.031 -7.711 18.656 1 33.12 88 GLU A CA 1
ATOM 686 C C . GLU A 1 88 ? 15.586 -7.559 17.219 1 33.12 88 GLU A C 1
ATOM 688 O O . GLU A 1 88 ? 16.375 -7.789 16.297 1 33.12 88 GLU A O 1
ATOM 693 N N . LEU A 1 89 ? 14.375 -7.637 16.969 1 34.66 89 LEU A N 1
ATOM 694 C CA . LEU A 1 89 ? 13.914 -7.477 15.594 1 34.66 89 LEU A CA 1
ATOM 695 C C . LEU A 1 89 ? 14.008 -6.02 15.156 1 34.66 89 LEU A C 1
ATOM 697 O O . LEU A 1 89 ? 13.453 -5.637 14.125 1 34.66 89 LEU A O 1
ATOM 701 N N . GLN A 1 90 ? 14.391 -5.105 15.992 1 41.12 90 GLN A N 1
ATOM 702 C CA . GLN A 1 90 ? 14.539 -3.654 16.016 1 41.12 90 GLN A CA 1
ATOM 703 C C . GLN A 1 90 ? 15.227 -3.15 14.758 1 41.12 90 GLN A C 1
ATOM 705 O O . GLN A 1 90 ? 14.938 -2.047 14.289 1 41.12 90 GLN A O 1
ATOM 710 N N . ASP A 1 91 ? 16.219 -3.855 14.297 1 43.84 91 ASP A N 1
ATOM 711 C CA . ASP A 1 91 ? 17.047 -3.283 13.242 1 43.84 91 ASP A CA 1
ATOM 712 C C . ASP A 1 91 ? 16.391 -3.447 11.875 1 43.84 91 ASP A C 1
ATOM 714 O O . ASP A 1 91 ? 17 -3.164 10.844 1 43.84 91 ASP A O 1
ATOM 718 N N . THR A 1 92 ? 15.156 -4.152 11.812 1 51.03 92 THR A N 1
ATOM 719 C CA . THR A 1 92 ? 14.766 -4.473 10.445 1 51.03 92 THR A CA 1
ATOM 720 C C . THR A 1 92 ? 13.516 -3.703 10.039 1 51.03 92 THR A C 1
ATOM 722 O O . THR A 1 92 ? 12.773 -3.223 10.898 1 51.03 92 THR A O 1
ATOM 725 N N . GLY A 1 93 ? 13.375 -3.043 8.906 1 57.53 93 GLY A N 1
ATOM 726 C CA . GLY A 1 93 ? 12.242 -2.457 8.203 1 57.53 93 GLY A CA 1
ATOM 727 C C . GLY A 1 93 ? 10.914 -3.078 8.594 1 57.53 93 GLY A C 1
ATOM 728 O O . GLY A 1 93 ? 9.906 -2.375 8.727 1 57.53 93 GLY A O 1
ATOM 729 N N . PHE A 1 94 ? 10.836 -4.266 9.156 1 60.81 94 PHE A N 1
ATOM 730 C CA . PHE A 1 94 ? 9.633 -4.973 9.586 1 60.81 94 PHE A CA 1
ATOM 731 C C . PHE A 1 94 ? 9.086 -4.379 10.875 1 60.81 94 PHE A C 1
ATOM 733 O O . PHE A 1 94 ? 7.883 -4.113 10.977 1 60.81 94 PHE A O 1
ATOM 740 N N . CYS A 1 95 ? 9.938 -4.18 11.688 1 62.38 95 CYS A N 1
ATOM 741 C CA . CYS A 1 95 ? 9.516 -3.738 13.008 1 62.38 95 CYS A CA 1
ATOM 742 C C . CYS A 1 95 ? 8.844 -2.371 12.938 1 62.38 95 CYS A C 1
ATOM 744 O O . CYS A 1 95 ? 7.832 -2.135 13.602 1 62.38 95 CYS A O 1
ATOM 746 N N . GLN A 1 96 ? 9.336 -1.693 12.016 1 72 96 GLN A N 1
ATOM 747 C CA . GLN A 1 96 ? 8.773 -0.351 11.914 1 72 96 GLN A CA 1
ATOM 748 C C . GLN A 1 96 ? 7.367 -0.388 11.312 1 72 96 GLN A C 1
ATOM 750 O O . GLN A 1 96 ? 6.473 0.322 11.781 1 72 96 GLN A O 1
ATOM 755 N N . ASP A 1 97 ? 7.137 -1.224 10.328 1 83.5 97 ASP A N 1
ATOM 756 C CA . ASP A 1 97 ? 5.812 -1.365 9.734 1 83.5 97 ASP A CA 1
ATOM 757 C C . ASP A 1 97 ? 4.812 -1.905 10.758 1 83.5 97 ASP A C 1
ATOM 759 O O . ASP A 1 97 ? 3.676 -1.431 10.828 1 83.5 97 ASP A O 1
ATOM 763 N N . ALA A 1 98 ? 5.293 -2.824 11.516 1 76.75 98 ALA A N 1
ATOM 764 C CA . ALA A 1 98 ? 4.414 -3.43 12.516 1 76.75 98 ALA A CA 1
ATOM 765 C C . ALA A 1 98 ? 4.016 -2.416 13.586 1 76.75 98 ALA A C 1
ATOM 767 O O . ALA A 1 98 ? 2.848 -2.348 13.977 1 76.75 98 ALA A O 1
ATOM 768 N N . ILE A 1 99 ? 4.941 -1.646 13.961 1 71.25 99 ILE A N 1
ATOM 769 C CA . ILE A 1 99 ? 4.695 -0.628 14.977 1 71.25 99 ILE A CA 1
ATOM 770 C C . ILE A 1 99 ? 3.725 0.418 14.438 1 71.25 99 ILE A C 1
ATOM 772 O O . ILE A 1 99 ? 2.783 0.814 15.125 1 71.25 99 ILE A O 1
ATOM 776 N N . SER A 1 100 ? 3.992 0.832 13.25 1 81 100 SER A N 1
ATOM 777 C CA . SER A 1 100 ? 3.139 1.841 12.633 1 81 100 SER A CA 1
ATOM 778 C C . SER A 1 100 ? 1.721 1.317 12.43 1 81 100 SER A C 1
ATOM 780 O O . SER A 1 100 ? 0.751 2.064 12.578 1 81 100 SER A O 1
ATOM 782 N N . LEU A 1 101 ? 1.609 0.064 12.109 1 84.31 101 LEU A N 1
ATOM 783 C CA . LEU A 1 101 ? 0.302 -0.568 11.969 1 84.31 101 LEU A CA 1
ATOM 784 C C . LEU A 1 101 ? -0.437 -0.601 13.305 1 84.31 101 LEU A C 1
ATOM 786 O O . LEU A 1 101 ? -1.647 -0.376 13.352 1 84.31 101 LEU A O 1
ATOM 790 N N . GLU A 1 102 ? 0.301 -0.881 14.273 1 74.06 102 GLU A N 1
ATOM 791 C CA . GLU A 1 102 ? -0.3 -0.895 15.609 1 74.06 102 GLU A CA 1
ATOM 792 C C . GLU A 1 102 ? -0.851 0.479 15.977 1 74.06 102 GLU A C 1
ATOM 794 O O . GLU A 1 102 ? -1.949 0.585 16.531 1 74.06 102 GLU A O 1
ATOM 799 N N . LYS A 1 103 ? -0.126 1.497 15.703 1 73.81 103 LYS A N 1
ATOM 800 C CA . LYS A 1 103 ? -0.57 2.861 15.969 1 73.81 103 LYS A CA 1
ATOM 801 C C . LYS A 1 103 ? -1.853 3.184 15.211 1 73.81 103 LYS A C 1
ATOM 803 O O . LYS A 1 103 ? -2.75 3.842 15.742 1 73.81 103 LYS A O 1
ATOM 808 N N . LEU A 1 104 ? -1.896 2.777 13.969 1 84.5 104 LEU A N 1
ATOM 809 C CA . LEU A 1 104 ? -3.104 2.967 13.172 1 84.5 104 LEU A CA 1
ATOM 810 C C . LEU A 1 104 ? -4.297 2.279 13.828 1 84.5 104 LEU A C 1
ATOM 812 O O . LEU A 1 104 ? -5.379 2.865 13.93 1 84.5 104 LEU A O 1
ATOM 816 N N . TRP A 1 105 ? -4.074 1.138 14.312 1 75.62 105 TRP A N 1
ATOM 817 C CA . TRP A 1 105 ? -5.18 0.356 14.867 1 75.62 105 TRP A CA 1
ATOM 818 C C . TRP A 1 105 ? -5.676 0.961 16.172 1 75.62 105 TRP A C 1
ATOM 820 O O . TRP A 1 105 ? -6.871 0.899 16.484 1 75.62 105 TRP A O 1
ATOM 830 N N . MET A 1 106 ? -4.777 1.508 16.875 1 71.06 106 MET A N 1
ATOM 831 C CA . MET A 1 106 ? -5.18 2.234 18.078 1 71.06 106 MET A CA 1
ATOM 832 C C . MET A 1 106 ? -6.07 3.42 17.719 1 71.06 106 MET A C 1
ATOM 834 O O . MET A 1 106 ? -7.062 3.682 18.406 1 71.06 106 MET A O 1
ATOM 838 N N . GLN A 1 107 ? -5.723 4.117 16.656 1 75.38 107 GLN A N 1
ATOM 839 C CA . GLN A 1 107 ? -6.547 5.219 16.188 1 75.38 107 GLN A CA 1
ATOM 840 C C . GLN A 1 107 ? -7.941 4.734 15.797 1 75.38 107 GLN A C 1
ATOM 842 O O . GLN A 1 107 ? -8.938 5.391 16.094 1 75.38 107 GLN A O 1
ATOM 847 N N . LEU A 1 108 ? -7.945 3.615 15.164 1 83.69 108 LEU A N 1
ATOM 848 C CA . LEU A 1 108 ? -9.211 3.062 14.688 1 83.69 108 LEU A CA 1
ATOM 849 C C . LEU A 1 108 ? -10.062 2.578 15.852 1 83.69 108 LEU A C 1
ATOM 851 O O . LEU A 1 108 ? -11.289 2.727 15.828 1 83.69 108 LEU A O 1
ATOM 855 N N . ALA A 1 109 ? -9.406 2.051 16.797 1 69.62 109 ALA A N 1
ATOM 856 C CA . ALA A 1 109 ? -10.117 1.543 17.969 1 69.62 109 ALA A CA 1
ATOM 857 C C . ALA A 1 109 ? -10.68 2.688 18.812 1 69.62 109 ALA A C 1
ATOM 859 O O . ALA A 1 109 ? -11.773 2.576 19.375 1 69.62 109 ALA A O 1
ATOM 860 N N . GLU A 1 110 ? -9.875 3.723 18.906 1 65.75 110 GLU A N 1
ATOM 861 C CA . GLU A 1 110 ? -10.258 4.859 19.734 1 65.75 110 GLU A CA 1
ATOM 862 C C . GLU A 1 110 ? -11.266 5.75 19.016 1 65.75 110 GLU A C 1
ATOM 864 O O . GLU A 1 110 ? -12.078 6.426 19.656 1 65.75 110 GLU A O 1
ATOM 869 N N . GLY A 1 111 ? -11.125 5.758 17.75 1 67.88 111 GLY A N 1
ATOM 870 C CA . GLY A 1 111 ? -11.961 6.668 16.984 1 67.88 111 GLY A CA 1
ATOM 871 C C . GLY A 1 111 ? -13.305 6.074 16.609 1 67.88 111 GLY A C 1
ATOM 872 O O . GLY A 1 111 ? -13.477 4.855 16.641 1 67.88 111 GLY A O 1
ATOM 873 N N . ASN A 1 112 ? -14.344 6.82 16.609 1 73.62 112 ASN A N 1
ATOM 874 C CA . ASN A 1 112 ? -15.617 6.422 16.031 1 73.62 112 ASN A CA 1
ATOM 875 C C . ASN A 1 112 ? -15.586 6.523 14.508 1 73.62 112 ASN A C 1
ATOM 877 O O . ASN A 1 112 ? -15.648 7.621 13.953 1 73.62 112 ASN A O 1
ATOM 881 N N . THR A 1 113 ? -15.32 5.316 13.859 1 90.44 113 THR A N 1
ATOM 882 C CA . THR A 1 113 ? -15.219 5.309 12.406 1 90.44 113 THR A CA 1
ATOM 883 C C . THR A 1 113 ? -16.578 4.992 11.773 1 90.44 113 THR A C 1
ATOM 885 O O . THR A 1 113 ? -16.703 4.953 10.547 1 90.44 113 THR A O 1
ATOM 888 N N . ALA A 1 114 ? -17.609 4.848 12.562 1 89.81 114 ALA A N 1
ATOM 889 C CA . ALA A 1 114 ? -18.922 4.445 12.062 1 89.81 114 ALA A CA 1
ATOM 890 C C . ALA A 1 114 ? -19.5 5.496 11.125 1 89.81 114 ALA A C 1
ATOM 892 O O . ALA A 1 114 ? -20.078 5.164 10.086 1 89.81 114 ALA A O 1
ATOM 893 N N . HIS A 1 115 ? -19.344 6.703 11.539 1 92.88 115 HIS A N 1
ATOM 894 C CA . HIS A 1 115 ? -19.891 7.777 10.719 1 92.88 115 HIS A CA 1
ATOM 895 C C . HIS A 1 115 ? -19.156 7.867 9.375 1 92.88 115 HIS A C 1
ATOM 897 O O . HIS A 1 115 ? -19.781 8.148 8.352 1 92.88 115 HIS A O 1
ATOM 903 N N . ILE A 1 116 ? -17.859 7.594 9.367 1 94.81 116 ILE A N 1
ATOM 904 C CA . ILE A 1 116 ? -17.078 7.605 8.141 1 94.81 116 ILE A CA 1
ATOM 905 C C . ILE A 1 116 ? -17.516 6.453 7.238 1 94.81 116 ILE A C 1
ATOM 907 O O . ILE A 1 116 ? -17.719 6.641 6.035 1 94.81 116 ILE A O 1
ATOM 911 N N . ILE A 1 117 ? -17.703 5.305 7.828 1 94.81 117 ILE A N 1
ATOM 912 C CA . ILE A 1 117 ? -18.125 4.121 7.09 1 94.81 117 ILE A CA 1
ATOM 913 C C . ILE A 1 117 ? -19.516 4.355 6.496 1 94.81 117 ILE A C 1
ATOM 915 O O . ILE A 1 117 ? -19.781 3.994 5.344 1 94.81 117 ILE A O 1
ATOM 919 N N . ARG A 1 118 ? -20.344 4.984 7.219 1 95.25 118 ARG A N 1
ATOM 920 C CA . ARG A 1 118 ? -21.688 5.312 6.73 1 95.25 118 ARG A CA 1
ATOM 921 C C . ARG A 1 118 ? -21.609 6.281 5.555 1 95.25 118 ARG A C 1
ATOM 923 O O . ARG A 1 118 ? -22.344 6.133 4.574 1 95.25 118 ARG A O 1
ATOM 930 N N . LYS A 1 119 ? -20.766 7.219 5.656 1 96.06 119 LYS A N 1
ATOM 931 C CA . LYS A 1 119 ? -20.594 8.172 4.562 1 96.06 119 LYS A CA 1
ATOM 932 C C . LYS A 1 119 ? -20.078 7.48 3.307 1 96.06 119 LYS A C 1
ATOM 934 O O . LYS A 1 119 ? -20.531 7.754 2.199 1 96.06 119 LYS A O 1
ATOM 939 N N . LEU A 1 120 ? -19.156 6.625 3.512 1 96.69 120 LEU A N 1
ATOM 940 C CA . LEU A 1 120 ? -18.609 5.863 2.391 1 96.69 120 LEU A CA 1
ATOM 941 C C . LEU A 1 120 ? -19.703 5.023 1.727 1 96.69 120 LEU A C 1
ATOM 943 O O . LEU A 1 120 ? -19.672 4.824 0.51 1 96.69 120 LEU A O 1
ATOM 947 N N . ALA A 1 121 ? -20.609 4.621 2.473 1 95.62 121 ALA A N 1
ATOM 948 C CA . ALA A 1 121 ? -21.656 3.711 1.988 1 95.62 121 ALA A CA 1
ATOM 949 C C . ALA A 1 121 ? -22.781 4.48 1.328 1 95.62 121 ALA A C 1
ATOM 951 O O . ALA A 1 121 ? -23.422 3.99 0.386 1 95.62 121 ALA A O 1
ATOM 952 N N . THR A 1 122 ? -23.016 5.738 1.808 1 95.19 122 THR A N 1
ATOM 953 C CA . THR A 1 122 ? -24.297 6.332 1.468 1 95.19 122 THR A CA 1
ATOM 954 C C . THR A 1 122 ? -24.109 7.594 0.63 1 95.19 122 THR A C 1
ATOM 956 O O . THR A 1 122 ? -25.047 8.07 -0.011 1 95.19 122 THR A O 1
ATOM 959 N N . ALA A 1 123 ? -22.953 8.195 0.682 1 96.19 123 ALA A N 1
ATOM 960 C CA . ALA A 1 123 ? -22.75 9.414 -0.102 1 96.19 123 ALA A CA 1
ATOM 961 C C . ALA A 1 123 ? -23.109 9.188 -1.565 1 96.19 123 ALA A C 1
ATOM 963 O O . ALA A 1 123 ? -22.891 8.109 -2.111 1 96.19 123 ALA A O 1
ATOM 964 N N . LYS A 1 124 ? -23.656 10.195 -2.191 1 95.81 124 LYS A N 1
ATOM 965 C CA . LYS A 1 124 ? -24.031 10.078 -3.596 1 95.81 124 LYS A CA 1
ATOM 966 C C . LYS A 1 124 ? -22.812 9.797 -4.473 1 95.81 124 LYS A C 1
ATOM 968 O O . LYS A 1 124 ? -22.875 8.945 -5.363 1 95.81 124 LYS A O 1
ATOM 973 N N . ARG A 1 125 ? -21.781 10.555 -4.223 1 96.31 125 ARG A N 1
ATOM 974 C CA . ARG A 1 125 ? -20.516 10.367 -4.926 1 96.31 125 ARG A CA 1
ATOM 975 C C . ARG A 1 125 ? -19.344 10.461 -3.969 1 96.31 125 ARG A C 1
ATOM 977 O O . ARG A 1 125 ? -19.375 11.219 -2.996 1 96.31 125 ARG A O 1
ATOM 984 N N . ILE A 1 126 ? -18.375 9.68 -4.27 1 97.69 126 ILE A N 1
ATOM 985 C CA . ILE A 1 126 ? -17.109 9.734 -3.541 1 97.69 126 ILE A CA 1
ATOM 986 C C . ILE A 1 126 ? -16 10.227 -4.465 1 97.69 126 ILE A C 1
ATOM 988 O O . ILE A 1 126 ? -15.805 9.688 -5.555 1 97.69 126 ILE A O 1
ATOM 992 N N . LYS A 1 127 ? -15.344 11.281 -4.113 1 97.25 127 LYS A N 1
ATOM 993 C CA . LYS A 1 127 ? -14.203 11.812 -4.848 1 97.25 127 LYS A CA 1
ATOM 994 C C . LYS A 1 127 ? -12.898 11.555 -4.094 1 97.25 127 LYS A C 1
ATOM 996 O O . LYS A 1 127 ? -12.703 12.062 -2.986 1 97.25 127 LYS A O 1
ATOM 1001 N N . ILE A 1 128 ? -12.078 10.773 -4.699 1 98 128 ILE A N 1
ATOM 1002 C CA . ILE A 1 128 ? -10.805 10.43 -4.078 1 98 128 ILE A CA 1
ATOM 1003 C C . ILE A 1 128 ? -9.672 11.18 -4.781 1 98 128 ILE A C 1
ATOM 1005 O O . ILE A 1 128 ? -9.461 11.016 -5.984 1 98 128 ILE A O 1
ATOM 1009 N N . ILE A 1 129 ? -8.914 11.953 -4.012 1 96.88 129 ILE A N 1
ATOM 1010 C CA . ILE A 1 129 ? -7.891 12.828 -4.566 1 96.88 129 ILE A CA 1
ATOM 1011 C C . ILE A 1 129 ? -6.516 12.422 -4.035 1 96.88 129 ILE A C 1
ATOM 1013 O O . ILE A 1 129 ? -6.328 12.297 -2.822 1 96.88 129 ILE A O 1
ATOM 1017 N N . GLY A 1 130 ? -5.605 12.211 -4.832 1 95.94 130 GLY A N 1
ATOM 1018 C CA . GLY A 1 130 ? -4.215 11.945 -4.504 1 95.94 130 GLY A CA 1
ATOM 1019 C C . GLY A 1 130 ? -3.248 12.422 -5.57 1 95.94 130 GLY A C 1
ATOM 1020 O O . GLY A 1 130 ? -3.547 12.352 -6.762 1 95.94 130 GLY A O 1
ATOM 1021 N N . TYR A 1 131 ? -2.107 12.906 -5.117 1 92.81 131 TYR A N 1
ATOM 1022 C CA . TYR A 1 131 ? -1.039 13.352 -6.004 1 92.81 131 TYR A CA 1
ATOM 1023 C C . TYR A 1 131 ? 0.264 12.625 -5.703 1 92.81 131 TYR A C 1
ATOM 1025 O O . TYR A 1 131 ? 0.476 12.156 -4.582 1 92.81 131 TYR A O 1
ATOM 1033 N N . ARG A 1 132 ? 1.085 12.562 -6.738 1 91.44 132 ARG A N 1
ATOM 1034 C CA . ARG A 1 132 ? 2.439 12.039 -6.586 1 91.44 132 ARG A CA 1
ATOM 1035 C C . ARG A 1 132 ? 2.434 10.711 -5.836 1 91.44 132 ARG A C 1
ATOM 1037 O O . ARG A 1 132 ? 1.76 9.766 -6.246 1 91.44 132 ARG A O 1
ATOM 1044 N N . ASN A 1 133 ? 3.045 10.695 -4.688 1 90 133 ASN A N 1
ATOM 1045 C CA . ASN A 1 133 ? 3.176 9.445 -3.949 1 90 133 ASN A CA 1
ATOM 1046 C C . ASN A 1 133 ? 1.837 8.992 -3.375 1 90 133 ASN A C 1
ATOM 1048 O O . ASN A 1 133 ? 1.674 7.82 -3.021 1 90 133 ASN A O 1
ATOM 1052 N N . SER A 1 134 ? 0.915 9.875 -3.35 1 94.88 134 SER A N 1
ATOM 1053 C CA . SER A 1 134 ? -0.402 9.547 -2.812 1 94.88 134 SER A CA 1
ATOM 1054 C C . SER A 1 134 ? -1.331 9.031 -3.904 1 94.88 134 SER A C 1
ATOM 1056 O O . SER A 1 134 ? -2.393 8.477 -3.613 1 94.88 134 SER A O 1
ATOM 1058 N N . TYR A 1 135 ? -0.945 9.188 -5.113 1 94.81 135 TYR A N 1
ATOM 1059 C CA . TYR A 1 135 ? -1.825 8.82 -6.219 1 94.81 135 TYR A CA 1
ATOM 1060 C C . TYR A 1 135 ? -2.061 7.32 -6.258 1 94.81 135 TYR A C 1
ATOM 1062 O O . TYR A 1 135 ? -3.195 6.867 -6.434 1 94.81 135 TYR A O 1
ATOM 1070 N N . PRO A 1 136 ? -1.007 6.508 -6.098 1 95.5 136 PRO A N 1
ATOM 1071 C CA . PRO A 1 136 ? -1.261 5.062 -6.07 1 95.5 136 PRO A CA 1
ATOM 1072 C C . PRO A 1 136 ? -2.23 4.656 -4.961 1 95.5 136 PRO A C 1
ATOM 1074 O O . PRO A 1 136 ? -3.035 3.74 -5.145 1 95.5 136 PRO A O 1
ATOM 1077 N N . LEU A 1 137 ? -2.152 5.285 -3.863 1 97.12 137 LEU A N 1
ATOM 1078 C CA . LEU A 1 137 ? -3.082 5.016 -2.773 1 97.12 137 LEU A CA 1
ATOM 1079 C C . LEU A 1 137 ? -4.512 5.348 -3.186 1 97.12 137 LEU A C 1
ATOM 1081 O O . LEU A 1 137 ? -5.426 4.543 -2.971 1 97.12 137 LEU A O 1
ATOM 1085 N N . ALA A 1 138 ? -4.629 6.543 -3.773 1 97.56 138 ALA A N 1
ATOM 1086 C CA . ALA A 1 138 ? -5.945 6.988 -4.223 1 97.56 138 ALA A CA 1
ATOM 1087 C C . ALA A 1 138 ? -6.523 6.031 -5.258 1 97.56 138 ALA A C 1
ATOM 1089 O O . ALA A 1 138 ? -7.707 5.688 -5.203 1 97.56 138 ALA A O 1
ATOM 1090 N N . MET A 1 139 ? -5.684 5.648 -6.098 1 96.06 139 MET A N 1
ATOM 1091 C CA . MET A 1 139 ? -6.094 4.73 -7.156 1 96.06 139 MET A CA 1
ATOM 1092 C C . MET A 1 139 ? -6.547 3.396 -6.57 1 96.06 139 MET A C 1
ATOM 1094 O O . MET A 1 139 ? -7.578 2.854 -6.977 1 96.06 139 MET A O 1
ATOM 1098 N N . HIS A 1 140 ? -5.816 2.9 -5.684 1 96.5 140 HIS A N 1
ATOM 1099 C CA . HIS A 1 140 ? -6.176 1.638 -5.047 1 96.5 140 HIS A CA 1
ATOM 1100 C C . HIS A 1 140 ? -7.496 1.753 -4.293 1 96.5 140 HIS A C 1
ATOM 1102 O O . HIS A 1 140 ? -8.344 0.864 -4.383 1 96.5 140 HIS A O 1
ATOM 1108 N N . PHE A 1 141 ? -7.691 2.82 -3.576 1 97.62 141 PHE A N 1
ATOM 1109 C CA . PHE A 1 141 ? -8.922 3.031 -2.82 1 97.62 141 PHE A CA 1
ATOM 1110 C C . PHE A 1 141 ? -10.125 3.072 -3.752 1 97.62 141 PHE A C 1
ATOM 1112 O O . PHE A 1 141 ? -11.148 2.441 -3.479 1 97.62 141 PHE A O 1
ATOM 1119 N N . ARG A 1 142 ? -9.938 3.805 -4.805 1 96.44 142 ARG A N 1
ATOM 1120 C CA . ARG A 1 142 ? -11.008 3.889 -5.793 1 96.44 142 ARG A CA 1
ATOM 1121 C C . ARG A 1 142 ? -11.359 2.508 -6.336 1 96.44 142 ARG A C 1
ATOM 1123 O O . ARG A 1 142 ? -12.539 2.154 -6.438 1 96.44 142 ARG A O 1
ATOM 1130 N N . GLN A 1 143 ? -10.359 1.757 -6.68 1 94.12 143 GLN A N 1
ATOM 1131 C CA . GLN A 1 143 ? -10.57 0.441 -7.273 1 94.12 143 GLN A CA 1
ATOM 1132 C C . GLN A 1 143 ? -11.281 -0.493 -6.301 1 94.12 143 GLN A C 1
ATOM 1134 O O . GLN A 1 143 ? -12.203 -1.217 -6.691 1 94.12 143 GLN A O 1
ATOM 1139 N N . GLN A 1 144 ? 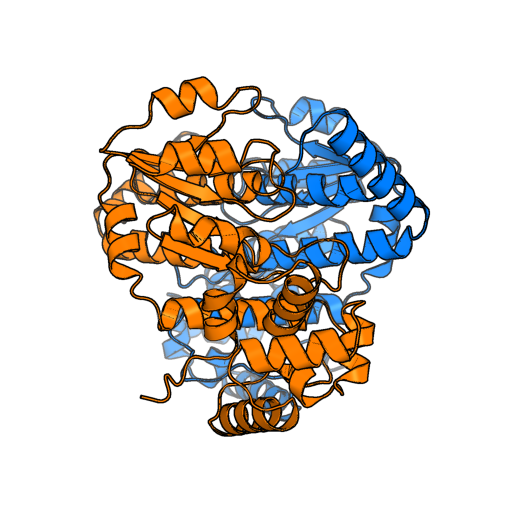-10.867 -0.475 -5.074 1 93.56 144 GLN A N 1
ATOM 1140 C CA . GLN A 1 144 ? -11.461 -1.354 -4.074 1 93.56 144 GLN A CA 1
ATOM 1141 C C . GLN A 1 144 ? -12.898 -0.935 -3.754 1 93.56 144 GLN A C 1
ATOM 1143 O O . GLN A 1 144 ? -13.789 -1.778 -3.672 1 93.56 144 GLN A O 1
ATOM 1148 N N . LEU A 1 145 ? -13.07 0.305 -3.559 1 94.88 145 LEU A N 1
ATOM 1149 C CA . LEU A 1 145 ? -14.398 0.809 -3.221 1 94.88 145 LEU A CA 1
ATOM 1150 C C . LEU A 1 145 ? -15.375 0.572 -4.367 1 94.88 145 LEU A C 1
ATOM 1152 O O . LEU A 1 145 ? -16.562 0.329 -4.133 1 94.88 145 LEU A O 1
ATOM 1156 N N . ALA A 1 146 ? -14.891 0.653 -5.598 1 93.19 146 ALA A N 1
ATOM 1157 C CA . ALA A 1 146 ? -15.727 0.455 -6.781 1 93.19 146 ALA A CA 1
ATOM 1158 C C . ALA A 1 146 ? -16.297 -0.958 -6.816 1 93.19 146 ALA A C 1
ATOM 1160 O O . ALA A 1 146 ? -17.266 -1.223 -7.535 1 93.19 146 ALA A O 1
ATOM 1161 N N . GLN A 1 147 ? -15.719 -1.853 -6.047 1 89.06 147 GLN A N 1
ATOM 1162 C CA . GLN A 1 147 ? -16.234 -3.219 -5.973 1 89.06 147 GLN A CA 1
ATOM 1163 C C . GLN A 1 147 ? -17.5 -3.293 -5.141 1 89.06 147 GLN A C 1
ATOM 1165 O O . GLN A 1 147 ? -18.25 -4.273 -5.215 1 89.06 147 GLN A O 1
ATOM 1170 N N . CYS A 1 148 ? -17.781 -2.262 -4.348 1 87.88 148 CYS A N 1
ATOM 1171 C CA . CYS A 1 148 ? -18.922 -2.404 -3.457 1 87.88 148 CYS A CA 1
ATOM 1172 C C . CYS A 1 148 ? -19.938 -1.28 -3.676 1 87.88 148 CYS A C 1
ATOM 1174 O O . CYS A 1 148 ? -21.062 -1.354 -3.203 1 87.88 148 CYS A O 1
ATOM 1176 N N . ARG A 1 149 ? -19.531 -0.303 -4.449 1 91.75 149 ARG A N 1
ATOM 1177 C CA . ARG A 1 149 ? -20.484 0.757 -4.738 1 91.75 149 ARG A CA 1
ATOM 1178 C C . ARG A 1 149 ? -20.141 1.477 -6.035 1 91.75 149 ARG A C 1
ATOM 1180 O O . ARG A 1 149 ? -18.984 1.446 -6.473 1 91.75 149 ARG A O 1
ATOM 1187 N N . GLN A 1 150 ? -21.156 2.129 -6.57 1 91.81 150 GLN A N 1
ATOM 1188 C CA . GLN A 1 150 ? -20.969 2.992 -7.734 1 91.81 150 GLN A CA 1
ATOM 1189 C C . GLN A 1 150 ? -20.672 4.43 -7.312 1 91.81 150 GLN A C 1
ATOM 1191 O O . GLN A 1 150 ? -20.75 4.762 -6.129 1 91.81 150 GLN A O 1
ATOM 1196 N N . GLY A 1 151 ? -20.266 5.266 -8.164 1 94.06 151 GLY A N 1
ATOM 1197 C CA . GLY A 1 151 ? -20.094 6.688 -7.914 1 94.06 151 GLY A CA 1
ATOM 1198 C C . GLY A 1 151 ? -18.797 7.023 -7.219 1 94.06 151 GLY A C 1
ATOM 1199 O O . GLY A 1 151 ? -18.75 7.891 -6.344 1 94.06 151 GLY A O 1
ATOM 1200 N N . VAL A 1 152 ? -17.797 6.273 -7.488 1 96.06 152 VAL A N 1
ATOM 1201 C CA . VAL A 1 152 ? -16.469 6.527 -6.938 1 96.06 152 VAL A CA 1
ATOM 1202 C C . VAL A 1 152 ? -15.547 7.043 -8.031 1 96.06 152 VAL A C 1
ATOM 1204 O O . VAL A 1 152 ? -15.344 6.375 -9.047 1 96.06 152 VAL A O 1
ATOM 1207 N N . GLU A 1 153 ? -14.906 8.234 -7.82 1 95.62 153 GLU A N 1
ATOM 1208 C CA . GLU A 1 153 ? -14.07 8.867 -8.828 1 95.62 153 GLU A CA 1
ATOM 1209 C C . GLU A 1 153 ? -12.656 9.117 -8.297 1 95.62 153 GLU A C 1
ATOM 1211 O O . GLU A 1 153 ? -12.484 9.508 -7.141 1 95.62 153 GLU A O 1
ATOM 1216 N N . LEU A 1 154 ? -11.703 8.891 -9.164 1 96.12 154 LEU A N 1
ATOM 1217 C CA . LEU A 1 154 ? -10.312 9.203 -8.875 1 96.12 154 LEU A CA 1
ATOM 1218 C C . LEU A 1 154 ? -9.914 10.531 -9.5 1 96.12 154 LEU A C 1
ATOM 1220 O O . LEU A 1 154 ? -10.148 10.766 -10.695 1 96.12 154 LEU A O 1
ATOM 1224 N N . LEU A 1 155 ? -9.398 11.391 -8.711 1 93.12 155 LEU A N 1
ATOM 1225 C CA . LEU A 1 155 ? -8.953 12.695 -9.195 1 93.12 155 LEU A CA 1
ATOM 1226 C C . LEU A 1 155 ? -7.516 12.969 -8.766 1 93.12 155 LEU A C 1
ATOM 1228 O O . LEU A 1 155 ? -7.09 12.547 -7.691 1 93.12 155 LEU A O 1
ATOM 1232 N N . PRO A 1 156 ? -6.703 13.734 -9.562 1 90.56 156 PRO A N 1
ATOM 1233 C CA . PRO A 1 156 ? -7.078 14.117 -10.922 1 90.56 156 PRO A CA 1
ATOM 1234 C C . PRO A 1 156 ? -6.867 12.984 -11.93 1 90.56 156 PRO A C 1
ATOM 1236 O O . PRO A 1 156 ? -6.211 11.992 -11.617 1 90.56 156 PRO A O 1
ATOM 1239 N N . LEU A 1 157 ? -7.484 13.078 -13.039 1 84.25 157 LEU A N 1
ATOM 1240 C CA . LEU A 1 157 ? -7.18 12.164 -14.133 1 84.25 157 LEU A CA 1
ATOM 1241 C C . LEU A 1 157 ? -5.777 12.422 -14.672 1 84.25 157 LEU A C 1
ATOM 1243 O O . LEU A 1 157 ? -5.297 13.555 -14.664 1 84.25 157 LEU A O 1
ATOM 1247 N N . PRO A 1 158 ? -5.117 11.336 -15.039 1 77.06 158 PRO A N 1
ATOM 1248 C CA . PRO A 1 158 ? -3.768 11.539 -15.57 1 77.06 158 PRO A CA 1
ATOM 1249 C C . PRO A 1 158 ? -3.715 12.617 -16.641 1 77.06 158 PRO A C 1
ATOM 1251 O O . PRO A 1 158 ? -4.531 12.617 -17.578 1 77.06 158 PRO A O 1
ATOM 1254 N N . GLY A 1 159 ? -2.789 13.547 -16.484 1 72 159 GLY A N 1
ATOM 1255 C CA . GLY A 1 159 ? -2.566 14.602 -17.453 1 72 159 GLY A CA 1
ATOM 1256 C C . GLY A 1 159 ? -3.504 15.781 -17.281 1 72 159 GLY A C 1
ATOM 1257 O O . GLY A 1 159 ? -3.422 16.766 -18.031 1 72 159 GLY A O 1
ATOM 1258 N N . GLN A 1 160 ? -4.375 15.68 -16.328 1 73.12 160 GLN A N 1
ATOM 1259 C CA . GLN A 1 160 ? -5.328 16.75 -16.094 1 73.12 160 GLN A CA 1
ATOM 1260 C C . GLN A 1 160 ? -4.984 17.531 -14.828 1 73.12 160 GLN A C 1
ATOM 1262 O O . GLN A 1 160 ? -4.195 17.062 -14 1 73.12 160 GLN A O 1
ATOM 1267 N N . THR A 1 161 ? -5.504 18.719 -14.836 1 78.56 161 THR A N 1
ATOM 1268 C CA . THR A 1 161 ? -5.367 19.562 -13.656 1 78.56 161 THR A CA 1
ATOM 1269 C C . THR A 1 161 ? -6.625 19.484 -12.789 1 78.56 161 THR A C 1
ATOM 1271 O O . THR A 1 161 ? -7.707 19.172 -13.289 1 78.56 161 THR A O 1
ATOM 1274 N N . ILE A 1 162 ? -6.414 19.703 -11.531 1 84.31 162 ILE A N 1
ATOM 1275 C CA . ILE A 1 162 ? -7.461 19.438 -10.555 1 84.31 162 ILE A CA 1
ATOM 1276 C C . ILE A 1 162 ? -8.5 20.562 -10.586 1 84.31 162 ILE A C 1
ATOM 1278 O O . ILE A 1 162 ? -9.602 20.406 -10.055 1 84.31 162 ILE A O 1
ATOM 1282 N N . GLY A 1 163 ? -8.195 21.734 -11.164 1 81.88 163 GLY A N 1
ATOM 1283 C CA . GLY A 1 163 ? -9.094 22.875 -11.156 1 81.88 163 GLY A CA 1
ATOM 1284 C C . GLY A 1 163 ? -10.492 22.547 -11.648 1 81.88 163 GLY A C 1
ATOM 1285 O O . GLY A 1 163 ? -11.477 22.922 -11.016 1 81.88 163 GLY A O 1
ATOM 1286 N N . GLU A 1 164 ? -10.586 21.875 -12.758 1 80.69 164 GLU A N 1
ATOM 1287 C CA . GLU A 1 164 ? -11.883 21.469 -13.305 1 80.69 164 GLU A CA 1
ATOM 1288 C C . GLU A 1 164 ? -12.602 20.5 -12.367 1 80.69 164 GLU A C 1
ATOM 1290 O O . GLU A 1 164 ? -13.812 20.594 -12.188 1 80.69 164 GLU A O 1
ATOM 1295 N N . ASP A 1 165 ? -11.891 19.641 -11.75 1 85.12 165 ASP A N 1
ATOM 1296 C CA . ASP A 1 165 ? -12.469 18.641 -10.852 1 85.12 165 ASP A CA 1
ATOM 1297 C C . ASP A 1 165 ? -13 19.281 -9.578 1 85.12 165 ASP A C 1
ATOM 1299 O O . ASP A 1 165 ? -14.078 18.922 -9.094 1 85.12 165 ASP A O 1
ATOM 1303 N N . LEU A 1 166 ? -12.227 20.203 -9.062 1 86.88 166 LEU A N 1
ATOM 1304 C CA . LEU A 1 166 ? -12.641 20.875 -7.844 1 86.88 166 LEU A CA 1
ATOM 1305 C C . LEU A 1 166 ? -13.945 21.625 -8.055 1 86.88 166 LEU A C 1
ATOM 1307 O O . LEU A 1 166 ? -14.789 21.672 -7.16 1 86.88 166 LEU A O 1
ATOM 1311 N N . ALA A 1 167 ? -14.141 22.172 -9.25 1 86 167 ALA A N 1
ATOM 1312 C CA . ALA A 1 167 ? -15.344 22.922 -9.57 1 86 167 ALA A CA 1
ATOM 1313 C C . ALA A 1 167 ? -16.578 22.016 -9.594 1 86 167 ALA A C 1
ATOM 1315 O O . ALA A 1 167 ? -17.703 22.484 -9.406 1 86 167 ALA A O 1
ATOM 1316 N N . SER A 1 168 ? -16.359 20.797 -9.75 1 87.06 168 SER A N 1
ATOM 1317 C CA . SER A 1 168 ? -17.469 19.844 -9.867 1 87.06 168 SER A CA 1
ATOM 1318 C C . SER A 1 168 ? -17.875 19.297 -8.5 1 87.06 168 SER A C 1
ATOM 1320 O O . SER A 1 168 ? -18.906 18.641 -8.375 1 87.06 168 SER A O 1
ATOM 1322 N N . ILE A 1 169 ? -17.094 19.594 -7.484 1 92.25 169 ILE A N 1
ATOM 1323 C CA . ILE A 1 169 ? -17.406 19.094 -6.148 1 92.25 169 ILE A CA 1
ATOM 1324 C C . ILE A 1 169 ? -18.562 19.891 -5.551 1 92.25 169 ILE A C 1
ATOM 1326 O O . ILE A 1 169 ? -18.625 21.109 -5.68 1 92.25 169 ILE A O 1
ATOM 1330 N N . ASN A 1 170 ? -19.5 19.203 -4.965 1 91.25 170 ASN A N 1
ATOM 1331 C CA . ASN A 1 170 ? -20.641 19.844 -4.316 1 91.25 170 ASN A CA 1
ATOM 1332 C C . ASN A 1 170 ? -21 19.141 -3.004 1 91.25 170 ASN A C 1
ATOM 1334 O O . ASN A 1 170 ? -20.266 18.281 -2.529 1 91.25 170 ASN A O 1
ATOM 1338 N N . GLU A 1 171 ? -22.125 19.484 -2.395 1 91.81 171 GLU A N 1
ATOM 1339 C CA . GLU A 1 171 ? -22.5 19.078 -1.041 1 91.81 171 GLU A CA 1
ATOM 1340 C C . GLU A 1 171 ? -22.859 17.594 -0.992 1 91.81 171 GLU A C 1
ATOM 1342 O O . GLU A 1 171 ? -22.875 16.984 0.082 1 91.81 171 GLU A O 1
ATOM 1347 N N . ASP A 1 172 ? -23.047 16.984 -2.109 1 93.19 172 ASP A N 1
ATOM 1348 C CA . ASP A 1 172 ? -23.438 15.578 -2.172 1 93.19 172 ASP A CA 1
ATOM 1349 C C . ASP A 1 172 ? -22.203 14.664 -2.223 1 93.19 172 ASP A C 1
ATOM 1351 O O . ASP A 1 172 ? -22.328 13.445 -2.127 1 93.19 172 ASP A O 1
ATOM 1355 N N . ASP A 1 173 ? -21.062 15.312 -2.281 1 96.38 173 ASP A N 1
ATOM 1356 C CA . ASP A 1 173 ? -19.844 14.547 -2.447 1 96.38 173 ASP A CA 1
ATOM 1357 C C . ASP A 1 173 ? -19.141 14.32 -1.104 1 96.38 173 ASP A C 1
ATOM 1359 O O . ASP A 1 173 ? -19.125 15.211 -0.25 1 96.38 173 ASP A O 1
ATOM 1363 N N . PHE A 1 174 ? -18.719 13.133 -0.895 1 97.75 174 PHE A N 1
ATOM 1364 C CA . PHE A 1 174 ? -17.766 12.852 0.171 1 97.75 174 PHE A CA 1
ATOM 1365 C C . PHE A 1 174 ? -16.344 12.766 -0.381 1 97.75 174 PHE A C 1
ATOM 1367 O O . PHE A 1 174 ? -16.062 11.914 -1.225 1 97.75 174 PHE A O 1
ATOM 1374 N N . VAL A 1 175 ? -15.445 13.664 0.114 1 97.69 175 VAL A N 1
ATOM 1375 C CA . VAL A 1 175 ? -14.109 13.781 -0.458 1 97.69 175 VAL A CA 1
ATOM 1376 C C . VAL A 1 175 ? -13.094 13.07 0.44 1 97.69 175 VAL A C 1
ATOM 1378 O O . VAL A 1 175 ? -13.078 13.281 1.655 1 97.69 175 VAL A O 1
ATOM 1381 N N . ILE A 1 176 ? -12.352 12.172 -0.151 1 98.31 176 ILE A N 1
ATOM 1382 C CA . ILE A 1 176 ? -11.195 11.562 0.5 1 98.31 176 ILE A CA 1
ATOM 1383 C C . ILE A 1 176 ? -9.914 12.148 -0.074 1 98.31 176 ILE A C 1
ATOM 1385 O O . ILE A 1 176 ? -9.625 11.992 -1.263 1 98.31 176 ILE A O 1
ATOM 1389 N N . LEU A 1 177 ? -9.164 12.812 0.714 1 97.75 177 LEU A N 1
ATOM 1390 C CA . LEU A 1 177 ? -7.934 13.469 0.304 1 97.75 177 LEU A CA 1
ATOM 1391 C C . LEU A 1 177 ? -6.719 12.781 0.917 1 97.75 177 LEU A C 1
ATOM 1393 O O . LEU A 1 177 ? -6.59 12.711 2.143 1 97.75 177 LEU A O 1
ATOM 1397 N N . PHE A 1 178 ? -5.895 12.242 0.01 1 97.75 178 PHE A N 1
ATOM 1398 C CA . PHE A 1 178 ? -4.617 11.703 0.458 1 97.75 178 PHE A CA 1
ATOM 1399 C C . PHE A 1 178 ? -3.537 12.781 0.436 1 97.75 178 PHE A C 1
ATOM 1401 O O . PHE A 1 178 ? -3.295 13.398 -0.6 1 97.75 178 PHE A O 1
ATOM 1408 N N . GLY A 1 179 ? -2.914 12.977 1.555 1 95.12 179 GLY A N 1
ATOM 1409 C CA . GLY A 1 179 ? -1.851 13.961 1.662 1 95.12 179 GLY A CA 1
ATOM 1410 C C . GLY A 1 179 ? -0.654 13.469 2.453 1 95.12 179 GLY A C 1
ATOM 1411 O O . GLY A 1 179 ? -0.331 14.016 3.508 1 95.12 179 GLY A O 1
ATOM 1412 N N . ILE A 1 180 ? 0.023 12.5 1.965 1 91.62 180 ILE A N 1
ATOM 1413 C CA . ILE A 1 180 ? 1.268 12.016 2.553 1 91.62 180 ILE A CA 1
ATOM 1414 C C . ILE A 1 180 ? 2.42 12.93 2.146 1 91.62 180 ILE A C 1
ATOM 1416 O O . ILE A 1 180 ? 2.357 13.594 1.106 1 91.62 180 ILE A O 1
ATOM 1420 N N . ARG A 1 181 ? 3.459 13.047 2.93 1 85.81 181 ARG A N 1
ATOM 1421 C CA . ARG A 1 181 ? 4.539 14.016 2.748 1 85.81 181 ARG A CA 1
ATOM 1422 C C . ARG A 1 181 ? 5.062 13.984 1.315 1 85.81 181 ARG A C 1
ATOM 1424 O O . ARG A 1 181 ? 4.941 12.969 0.625 1 85.81 181 ARG A O 1
ATOM 1431 N N . ARG A 1 182 ? 5.785 15.141 0.965 1 86.75 182 ARG A N 1
ATOM 1432 C CA . ARG A 1 182 ? 6.164 15.477 -0.404 1 86.75 182 ARG A CA 1
ATOM 1433 C C . ARG A 1 182 ? 4.938 15.781 -1.254 1 86.75 182 ARG A C 1
ATOM 1435 O O . ARG A 1 182 ? 4.781 15.234 -2.35 1 86.75 182 ARG A O 1
ATOM 1442 N N . ARG A 1 183 ? 4.09 16.578 -0.514 1 89.69 183 ARG A N 1
ATOM 1443 C CA . ARG A 1 183 ? 2.818 17 -1.101 1 89.69 183 ARG A CA 1
ATOM 1444 C C . ARG A 1 183 ? 3.027 18.062 -2.164 1 89.69 183 ARG A C 1
ATOM 1446 O O . ARG A 1 183 ? 4.016 18.797 -2.125 1 89.69 183 ARG A O 1
ATOM 1453 N N . VAL A 1 184 ? 2.104 18.141 -3.037 1 89.19 184 VAL A N 1
ATOM 1454 C CA . VAL A 1 184 ? 2.18 19.125 -4.109 1 89.19 184 VAL A CA 1
ATOM 1455 C C . VAL A 1 184 ? 2.111 20.531 -3.518 1 89.19 184 VAL A C 1
ATOM 1457 O O . VAL A 1 184 ? 1.526 20.734 -2.451 1 89.19 184 VAL A O 1
ATOM 1460 N N . ALA A 1 185 ? 2.625 21.469 -4.195 1 87 185 ALA A N 1
ATOM 1461 C CA . ALA A 1 185 ? 2.764 22.844 -3.738 1 87 185 ALA A CA 1
ATOM 1462 C C . ALA A 1 185 ? 1.405 23.453 -3.41 1 87 185 ALA A C 1
ATOM 1464 O O . ALA A 1 185 ? 1.282 24.25 -2.473 1 87 185 ALA A O 1
ATOM 1465 N N . ASN A 1 186 ? 0.471 23.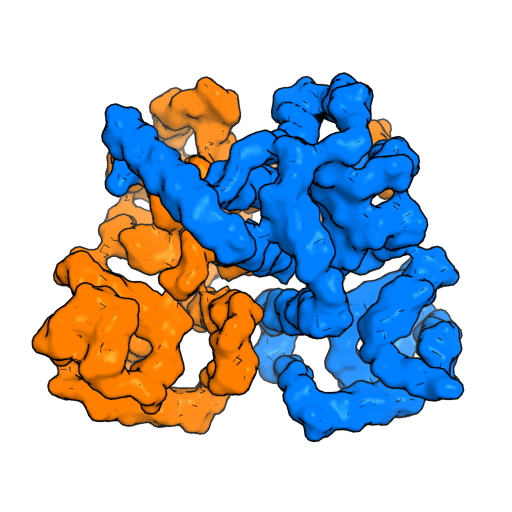109 -4.059 1 88.38 186 ASN A N 1
ATOM 1466 C CA . ASN A 1 186 ? -0.843 23.719 -3.875 1 88.38 186 ASN A CA 1
ATOM 1467 C C . ASN A 1 186 ? -1.715 22.891 -2.934 1 88.38 186 ASN A C 1
ATOM 1469 O O . ASN A 1 186 ? -2.938 23.047 -2.922 1 88.38 186 ASN A O 1
ATOM 1473 N N . PHE A 1 187 ? -1.138 22.062 -2.176 1 91.62 187 PHE A N 1
ATOM 1474 C CA . PHE A 1 187 ? -1.905 21.172 -1.301 1 91.62 187 PHE A CA 1
ATOM 1475 C C . PHE A 1 187 ? -2.705 21.984 -0.286 1 91.62 187 PHE A C 1
ATOM 1477 O O . PHE A 1 187 ? -3.877 21.703 -0.037 1 91.62 187 PHE A O 1
ATOM 1484 N N . GLU A 1 188 ? -2.07 23 0.229 1 89.94 188 GLU A N 1
ATOM 1485 C CA . GLU A 1 188 ? -2.754 23.844 1.194 1 89.94 188 GLU A CA 1
ATOM 1486 C C . GLU A 1 188 ? -3.984 24.5 0.574 1 89.94 188 GLU A C 1
ATOM 1488 O O . GLU A 1 188 ? -5.031 24.609 1.218 1 89.94 188 GLU A O 1
ATOM 1493 N N . ARG A 1 189 ? -3.836 24.953 -0.615 1 91.31 189 ARG A N 1
ATOM 1494 C CA . ARG A 1 189 ? -4.949 25.578 -1.314 1 91.31 189 ARG A CA 1
ATOM 1495 C C . ARG A 1 189 ? -6.078 24.578 -1.559 1 91.31 189 ARG A C 1
ATOM 1497 O O . ARG A 1 189 ? -7.254 24.938 -1.479 1 91.31 189 ARG A O 1
ATOM 1504 N N . ILE A 1 190 ? -5.719 23.359 -1.847 1 93 190 ILE A N 1
ATOM 1505 C CA . ILE A 1 190 ? -6.707 22.297 -2.051 1 93 190 ILE A CA 1
ATOM 1506 C C . ILE A 1 190 ? -7.469 22.047 -0.753 1 93 190 ILE A C 1
ATOM 1508 O O . ILE A 1 190 ? -8.703 21.969 -0.756 1 93 190 ILE A O 1
ATOM 1512 N N . VAL A 1 191 ? -6.75 22 0.339 1 93.31 191 VAL A N 1
ATOM 1513 C CA . VAL A 1 191 ? -7.352 21.75 1.646 1 93.31 191 VAL A CA 1
ATOM 1514 C C . VAL A 1 191 ? -8.312 22.891 1.994 1 93.31 191 VAL A C 1
ATOM 1516 O O . VAL A 1 191 ? -9.422 22.656 2.459 1 93.31 191 VAL A O 1
ATOM 1519 N N . GLU A 1 192 ? -7.898 24.078 1.708 1 92.69 192 GLU A N 1
ATOM 1520 C CA . GLU A 1 192 ? -8.734 25.25 1.989 1 92.69 192 GLU A CA 1
ATOM 1521 C C . GLU A 1 192 ? -10 25.234 1.142 1 92.69 192 GLU A C 1
ATOM 1523 O O . GLU A 1 192 ? -11.086 25.578 1.627 1 92.69 192 GLU A O 1
ATOM 1528 N N . PHE A 1 193 ? -9.852 24.891 -0.043 1 91.88 193 PHE A N 1
ATOM 1529 C CA . PHE A 1 193 ? -10.992 24.812 -0.944 1 91.88 193 PHE A CA 1
ATOM 1530 C C . PHE A 1 193 ? -12 23.781 -0.448 1 91.88 193 PHE A C 1
ATOM 1532 O O . PHE A 1 193 ? -13.211 23.969 -0.615 1 91.88 193 PHE A O 1
ATOM 1539 N N . LEU A 1 194 ? -11.523 22.703 0.158 1 94.62 194 LEU A N 1
ATOM 1540 C CA . LEU A 1 194 ? -12.367 21.578 0.535 1 94.62 194 LEU A CA 1
ATOM 1541 C C . LEU A 1 194 ? -13 21.812 1.906 1 94.62 194 LEU A C 1
ATOM 1543 O O . LEU A 1 194 ? -13.797 20.984 2.369 1 94.62 194 LEU A O 1
ATOM 1547 N N . LYS A 1 195 ? -12.727 22.906 2.496 1 92.94 195 LYS A N 1
ATOM 1548 C CA . LYS A 1 195 ? -13.148 23.203 3.859 1 92.94 195 LYS A CA 1
ATOM 1549 C C . LYS A 1 195 ? -14.672 23.125 3.992 1 92.94 195 LYS A C 1
ATOM 1551 O O . LYS A 1 195 ? -15.188 22.578 4.969 1 92.94 195 LYS A O 1
ATOM 1556 N N . PRO A 1 196 ? -15.406 23.625 3.055 1 93.25 196 PRO A N 1
ATOM 1557 C CA . PRO A 1 196 ? -16.859 23.609 3.201 1 93.25 196 PRO A CA 1
ATOM 1558 C C . PRO A 1 196 ? -17.469 22.234 2.918 1 93.25 196 PRO A C 1
ATOM 1560 O O . PRO A 1 196 ? -18.672 22.031 3.152 1 93.25 196 PRO A O 1
ATOM 1563 N N . TYR A 1 197 ? -16.734 21.344 2.461 1 94.81 197 TYR A N 1
ATOM 1564 C CA . TYR A 1 197 ? -17.25 20.047 2.041 1 94.81 197 TYR A CA 1
ATOM 1565 C C . TYR A 1 197 ? -16.875 18.953 3.035 1 94.81 197 TYR A C 1
ATOM 1567 O O . TYR A 1 197 ? -15.992 19.141 3.871 1 94.81 197 TYR A O 1
ATOM 1575 N N . ASP A 1 198 ? -17.594 17.844 3.037 1 95.56 198 ASP A N 1
ATOM 1576 C CA . ASP A 1 198 ? -17.266 16.688 3.859 1 95.56 198 ASP A CA 1
ATOM 1577 C C . ASP A 1 198 ? -16 15.992 3.367 1 95.56 198 ASP A C 1
ATOM 1579 O O . ASP A 1 198 ? -16 15.391 2.293 1 95.56 198 ASP A O 1
ATOM 1583 N N . CYS A 1 199 ? -14.961 16.109 4.191 1 96.38 199 CYS A N 1
ATOM 1584 C CA . CYS A 1 199 ? -13.648 15.688 3.717 1 96.38 199 CYS A CA 1
ATOM 1585 C C . CYS A 1 199 ? -12.93 14.859 4.773 1 96.38 199 CYS A C 1
ATOM 1587 O O . CYS A 1 199 ? -12.852 15.25 5.938 1 96.38 199 CYS A O 1
ATOM 1589 N N . LEU A 1 200 ? -12.484 13.711 4.391 1 97.06 200 LEU A N 1
ATOM 1590 C CA . LEU A 1 200 ? -11.57 12.883 5.176 1 97.06 200 LEU A CA 1
ATOM 1591 C C . LEU A 1 200 ? -10.141 13.031 4.676 1 97.06 200 LEU A C 1
ATOM 1593 O O . LEU A 1 200 ? -9.852 12.75 3.508 1 97.06 200 LEU A O 1
ATOM 1597 N N . LEU A 1 201 ? -9.273 13.469 5.531 1 95.94 201 LEU A N 1
ATOM 1598 C CA . LEU A 1 201 ? -7.855 13.578 5.203 1 95.94 201 LEU A CA 1
ATOM 1599 C C . LEU A 1 201 ? -7.082 12.383 5.742 1 95.94 201 LEU A C 1
ATOM 1601 O O . LEU A 1 201 ? -7.156 12.07 6.93 1 95.94 201 LEU A O 1
ATOM 1605 N N . ILE A 1 202 ? -6.445 11.672 4.879 1 96.69 202 ILE A N 1
ATOM 1606 C CA . ILE A 1 202 ? -5.484 10.633 5.246 1 96.69 202 ILE A CA 1
ATOM 1607 C C . ILE A 1 202 ? -4.062 11.141 4.992 1 96.69 202 ILE A C 1
ATOM 1609 O O . ILE A 1 202 ? -3.699 11.438 3.852 1 96.69 202 ILE A O 1
ATOM 1613 N N . THR A 1 203 ? -3.309 11.25 6.031 1 92.56 203 THR A N 1
ATOM 1614 C CA . THR A 1 203 ? -2.012 11.906 5.906 1 92.56 203 THR A CA 1
ATOM 1615 C C . THR A 1 203 ? -0.99 11.273 6.844 1 92.56 203 THR A C 1
ATOM 1617 O O . THR A 1 203 ? -1.272 10.258 7.484 1 92.56 203 THR A O 1
ATOM 1620 N N . ASP A 1 204 ? 0.224 11.703 6.688 1 86.81 204 ASP A N 1
ATOM 1621 C CA . ASP A 1 204 ? 1.274 11.328 7.633 1 86.81 204 ASP A CA 1
ATOM 1622 C C . ASP A 1 204 ? 1.39 12.352 8.758 1 86.81 204 ASP A C 1
ATOM 1624 O O . ASP A 1 204 ? 0.557 13.258 8.875 1 86.81 204 ASP A O 1
ATOM 1628 N N . GLN A 1 205 ? 2.369 12.219 9.641 1 76.69 205 GLN A N 1
ATOM 1629 C CA . GLN A 1 205 ? 2.508 13.047 10.836 1 76.69 205 GLN A CA 1
ATOM 1630 C C . GLN A 1 205 ? 2.682 14.516 10.461 1 76.69 205 GLN A C 1
ATOM 1632 O O . GLN A 1 205 ? 2.176 15.406 11.148 1 76.69 205 GLN A O 1
ATOM 1637 N N . SER A 1 206 ? 3.312 14.859 9.328 1 77.75 206 SER A N 1
ATOM 1638 C CA . SER A 1 206 ? 3.551 16.234 8.914 1 77.75 206 SER A CA 1
ATOM 1639 C C . SER A 1 206 ? 2.264 16.906 8.438 1 77.75 206 SER A C 1
ATOM 1641 O O . SER A 1 206 ? 2.158 18.125 8.43 1 77.75 206 SER A O 1
ATOM 1643 N N . GLY A 1 207 ? 1.29 16.141 8.055 1 84.31 207 GLY A N 1
ATOM 1644 C CA . GLY A 1 207 ? 0.043 16.672 7.527 1 84.31 207 GLY A CA 1
ATOM 1645 C C . GLY A 1 207 ? -0.969 17 8.609 1 84.31 207 GLY A C 1
ATOM 1646 O O . GLY A 1 207 ? -2.033 17.547 8.328 1 84.31 207 GLY A O 1
ATOM 1647 N N . GLN A 1 208 ? -0.555 16.703 9.82 1 77.06 208 GLN A N 1
ATOM 1648 C CA . GLN A 1 208 ? -1.441 16.984 10.945 1 77.06 208 GLN A CA 1
ATOM 1649 C C . GLN A 1 208 ? -1.766 18.469 11.031 1 77.06 208 GLN A C 1
ATOM 1651 O O . GLN A 1 208 ? -2.76 18.859 11.648 1 77.06 208 GLN A O 1
ATOM 1656 N N . LYS A 1 209 ? -0.948 19.328 10.422 1 78.31 209 LYS A N 1
ATOM 1657 C CA . LYS A 1 209 ? -1.171 20.781 10.406 1 78.31 209 LYS A CA 1
ATOM 1658 C C . LYS A 1 209 ? -2.484 21.125 9.711 1 78.31 209 LYS A C 1
ATOM 1660 O O . LYS A 1 209 ? -3.039 22.203 9.922 1 78.31 209 LYS A O 1
ATOM 1665 N N . TYR A 1 210 ? -3.045 20.188 8.938 1 86.94 210 TYR A N 1
ATOM 1666 C CA . TYR A 1 210 ? -4.27 20.438 8.188 1 86.94 210 TYR A CA 1
ATOM 1667 C C . TYR A 1 210 ? -5.48 19.859 8.906 1 86.94 210 TYR A C 1
ATOM 1669 O O . TYR A 1 210 ? -6.609 19.969 8.422 1 86.94 210 TYR A O 1
ATOM 1677 N N . ALA A 1 211 ? -5.297 19.281 10.07 1 82.12 211 ALA A N 1
ATOM 1678 C CA . ALA A 1 211 ? -6.344 18.531 10.766 1 82.12 211 ALA A CA 1
ATOM 1679 C C . ALA A 1 211 ? -7.516 19.438 11.125 1 82.12 211 ALA A C 1
ATOM 1681 O O . ALA A 1 211 ? -8.672 19.016 11.062 1 82.12 211 ALA A O 1
ATOM 1682 N N . SER A 1 212 ? -7.285 20.688 11.375 1 84.75 212 SER A N 1
ATOM 1683 C CA . SER A 1 212 ? -8.32 21.609 11.812 1 84.75 212 SER A CA 1
ATOM 1684 C C . SER A 1 212 ? -9.156 22.109 10.641 1 84.75 212 SER A C 1
ATOM 1686 O O . SER A 1 212 ? -10.234 22.672 10.828 1 84.75 212 SER A O 1
ATOM 1688 N N . THR A 1 213 ? -8.703 21.891 9.492 1 88.75 213 THR A N 1
ATOM 1689 C CA . THR A 1 213 ? -9.359 22.438 8.312 1 88.75 213 THR A CA 1
ATOM 1690 C C . THR A 1 213 ? -10.312 21.438 7.691 1 88.75 213 THR A C 1
ATOM 1692 O O . THR A 1 213 ? -11.141 21.781 6.848 1 88.75 213 THR A O 1
ATOM 1695 N N . VAL A 1 214 ? -10.18 20.156 8.141 1 90.69 214 VAL A N 1
ATOM 1696 C CA . VAL A 1 214 ? -11.008 19.125 7.543 1 90.69 214 VAL A CA 1
ATOM 1697 C C . VAL A 1 214 ? -11.906 18.5 8.617 1 90.69 214 VAL A C 1
ATOM 1699 O O . VAL A 1 214 ? -11.727 18.75 9.805 1 90.69 214 VAL A O 1
ATOM 1702 N N . ASN A 1 215 ? -12.875 17.672 8.195 1 90.31 215 ASN A N 1
ATOM 1703 C CA . ASN A 1 215 ? -13.836 17.062 9.117 1 90.31 215 ASN A CA 1
ATOM 1704 C C . ASN A 1 215 ? -13.211 15.914 9.906 1 90.31 215 ASN A C 1
ATOM 1706 O O . ASN A 1 215 ? -13.492 15.75 11.094 1 90.31 215 ASN A O 1
ATOM 1710 N N . GLU A 1 216 ? -12.414 15.125 9.156 1 89.94 216 GLU A N 1
ATOM 1711 C CA . GLU A 1 216 ? -11.797 13.938 9.742 1 89.94 216 GLU A CA 1
ATOM 1712 C C . GLU A 1 216 ? -10.375 13.742 9.234 1 89.94 216 GLU A C 1
ATOM 1714 O O . GLU A 1 216 ? -10.062 14.078 8.094 1 89.94 216 GLU A O 1
ATOM 1719 N N . VAL A 1 217 ? -9.578 13.219 10.203 1 89.5 217 VAL A N 1
ATOM 1720 C CA . VAL A 1 217 ? -8.188 12.992 9.836 1 89.5 217 VAL A CA 1
ATOM 1721 C C . VAL A 1 217 ? -7.715 11.648 10.383 1 89.5 217 VAL A C 1
ATOM 1723 O O . VAL A 1 217 ? -8.023 11.297 11.523 1 89.5 217 VAL A O 1
ATOM 1726 N N . PHE A 1 218 ? -7.07 10.867 9.555 1 90.75 218 PHE A N 1
ATOM 1727 C CA . PHE A 1 218 ? -6.301 9.703 9.984 1 90.75 218 PHE A CA 1
ATOM 1728 C C . PHE A 1 218 ? -4.82 9.891 9.68 1 90.75 218 PHE A C 1
ATOM 1730 O O . PHE A 1 218 ? -4.453 10.234 8.555 1 90.75 218 PHE A O 1
ATOM 1737 N N . VAL A 1 219 ? -4.078 9.641 10.695 1 86.25 219 VAL A N 1
ATOM 1738 C CA . VAL A 1 219 ? -2.637 9.82 10.555 1 86.25 219 VAL A CA 1
ATOM 1739 C C . VAL A 1 219 ? -1.956 8.461 10.43 1 86.25 219 VAL A C 1
ATOM 1741 O O . VAL A 1 219 ? -2.102 7.602 11.305 1 86.25 219 VAL A O 1
ATOM 1744 N N . CYS A 1 220 ? -1.352 8.266 9.227 1 90.25 220 CYS A N 1
ATOM 1745 C CA . CYS A 1 220 ? -0.501 7.098 9.008 1 90.25 220 CYS A CA 1
ATOM 1746 C C . CYS A 1 220 ? 0.959 7.43 9.289 1 90.25 220 CYS A C 1
ATOM 1748 O O . CYS A 1 220 ? 1.653 7.977 8.438 1 90.25 220 CYS A O 1
ATOM 1750 N N . TYR A 1 221 ? 1.422 7.055 10.344 1 77.56 221 TYR A N 1
ATOM 1751 C CA . TYR A 1 221 ? 2.762 7.43 10.781 1 77.56 221 TYR A CA 1
ATOM 1752 C C . TYR A 1 221 ? 3.824 6.738 9.938 1 77.56 221 TYR A C 1
ATOM 1754 O O . TYR A 1 221 ? 3.723 5.543 9.656 1 77.56 221 TYR A O 1
ATOM 1762 N N . MET A 1 222 ? 4.684 7.5 9.414 1 76.75 222 MET A N 1
ATOM 1763 C CA . MET A 1 222 ? 5.805 7.016 8.609 1 76.75 222 MET A CA 1
ATOM 1764 C C . MET A 1 222 ? 7.105 7.059 9.406 1 76.75 222 MET A C 1
ATOM 1766 O O . MET A 1 222 ? 7.289 7.938 10.25 1 76.75 222 MET A O 1
ATOM 1770 N N . ASN A 1 223 ? 7.926 6.012 9.148 1 64.56 223 ASN A N 1
ATOM 1771 C CA . ASN A 1 223 ? 9.234 5.996 9.797 1 64.56 223 ASN A CA 1
ATOM 1772 C C . ASN A 1 223 ? 10.211 6.934 9.094 1 64.56 223 ASN A C 1
ATOM 1774 O O . ASN A 1 223 ? 10.25 6.996 7.867 1 64.56 223 ASN A O 1
ATOM 1778 N N . ASN A 1 224 ? 10.883 7.723 9.852 1 57.06 224 ASN A N 1
ATOM 1779 C CA . ASN A 1 224 ? 11.828 8.695 9.297 1 57.06 224 ASN A CA 1
ATOM 1780 C C . ASN A 1 224 ? 13.242 8.141 9.258 1 57.06 224 ASN A C 1
ATOM 1782 O O . ASN A 1 224 ? 14.188 8.859 8.922 1 57.06 224 ASN A O 1
ATOM 1786 N N . GLU A 1 225 ? 13.367 6.91 9.484 1 59.91 225 GLU A N 1
ATOM 1787 C CA . GLU A 1 225 ? 14.719 6.379 9.578 1 59.91 225 GLU A CA 1
ATOM 1788 C C . GLU A 1 225 ? 15.242 5.953 8.211 1 59.91 225 GLU A C 1
ATOM 1790 O O . GLU A 1 225 ? 16.453 5.949 7.973 1 59.91 225 GLU A O 1
ATOM 1795 N N . LEU A 1 226 ? 14.375 5.613 7.355 1 67.81 226 LEU A N 1
ATOM 1796 C CA . LEU A 1 226 ? 14.789 5.184 6.023 1 67.81 226 LEU A CA 1
ATOM 1797 C C . LEU A 1 226 ? 14.445 6.242 4.98 1 67.81 226 LEU A C 1
ATOM 1799 O O . LEU A 1 226 ? 13.508 7.02 5.164 1 67.81 226 LEU A O 1
ATOM 1803 N N . PRO A 1 227 ? 15.203 6.309 3.951 1 72 227 PRO A N 1
ATOM 1804 C CA . PRO A 1 227 ? 15.039 7.359 2.945 1 72 227 PRO A CA 1
ATOM 1805 C C . PRO A 1 227 ? 13.656 7.344 2.297 1 72 227 PRO A C 1
ATOM 1807 O O . PRO A 1 227 ? 13.102 8.398 1.983 1 72 227 PRO A O 1
ATOM 1810 N N . LEU A 1 228 ? 13.172 6.176 2.16 1 83.12 228 LEU A N 1
ATOM 1811 C CA . LEU A 1 228 ? 11.898 6.078 1.459 1 83.12 228 LEU A CA 1
ATOM 1812 C C . LEU A 1 228 ? 10.82 5.48 2.363 1 83.12 228 LEU A C 1
ATOM 1814 O O . LEU A 1 228 ? 11.094 4.547 3.119 1 83.12 228 LEU A O 1
ATOM 1818 N N . ASP A 1 229 ? 9.68 5.918 2.217 1 85.56 229 ASP A N 1
ATOM 1819 C CA . ASP A 1 229 ? 8.602 5.617 3.152 1 85.56 229 ASP A CA 1
ATOM 1820 C C . ASP A 1 229 ? 7.902 4.309 2.787 1 85.56 229 ASP A C 1
ATOM 1822 O O . ASP A 1 229 ? 7.785 3.973 1.606 1 85.56 229 ASP A O 1
ATOM 1826 N N . SER A 1 230 ? 7.418 3.678 3.877 1 90.12 230 SER A N 1
ATOM 1827 C CA . SER A 1 230 ? 6.555 2.521 3.676 1 90.12 230 SER A CA 1
ATOM 1828 C C . SER A 1 230 ? 5.09 2.938 3.584 1 90.12 230 SER A C 1
ATOM 1830 O O . SER A 1 230 ? 4.605 3.713 4.41 1 90.12 230 SER A O 1
ATOM 1832 N N . TYR A 1 231 ? 4.434 2.391 2.631 1 93.44 231 TYR A N 1
ATOM 1833 C CA . TYR A 1 231 ? 3.02 2.711 2.477 1 93.44 231 TYR A CA 1
ATOM 1834 C C . TYR A 1 231 ? 2.145 1.539 2.904 1 93.44 231 TYR A C 1
ATOM 1836 O O . TYR A 1 231 ? 0.989 1.434 2.488 1 93.44 231 TYR A O 1
ATOM 1844 N N . ALA A 1 232 ? 2.691 0.701 3.74 1 93.06 232 ALA A N 1
ATOM 1845 C CA . ALA A 1 232 ? 1.939 -0.427 4.285 1 93.06 232 ALA A CA 1
ATOM 1846 C C . ALA A 1 232 ? 0.778 0.055 5.148 1 93.06 232 ALA A C 1
ATOM 1848 O O . ALA A 1 232 ? -0.338 -0.459 5.043 1 93.06 232 ALA A O 1
ATOM 1849 N N . VAL A 1 233 ? 1.007 1.058 5.898 1 91 233 VAL A N 1
ATOM 1850 C CA . VAL A 1 233 ? 0.035 1.525 6.879 1 91 233 VAL A CA 1
ATOM 1851 C C . VAL A 1 233 ? -1.167 2.139 6.164 1 91 233 VAL A C 1
ATOM 1853 O O . VAL A 1 233 ? -2.312 1.761 6.426 1 91 233 VAL A O 1
ATOM 1856 N N . PRO A 1 234 ? -0.924 3.021 5.23 1 95.69 234 PRO A N 1
ATOM 1857 C CA . PRO A 1 234 ? -2.104 3.559 4.551 1 95.69 234 PRO A CA 1
ATOM 1858 C C . PRO A 1 234 ? -2.869 2.496 3.768 1 95.69 234 PRO A C 1
ATOM 1860 O O . PRO A 1 234 ? -4.094 2.58 3.639 1 95.69 234 PRO A O 1
ATOM 1863 N N . MET A 1 235 ? -2.199 1.55 3.277 1 95.5 235 MET A N 1
ATOM 1864 C CA . MET A 1 235 ? -2.896 0.476 2.574 1 95.5 235 MET A CA 1
ATOM 1865 C C . MET A 1 235 ? -3.76 -0.334 3.535 1 95.5 235 MET A C 1
ATOM 1867 O O . MET A 1 235 ? -4.852 -0.779 3.172 1 95.5 235 MET A O 1
ATOM 1871 N N . SER A 1 236 ? -3.281 -0.554 4.695 1 92.81 236 SER A N 1
ATOM 1872 C CA . SER A 1 236 ? -4.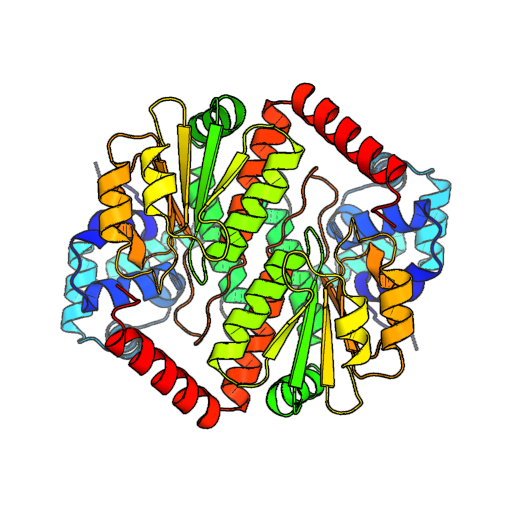07 -1.235 5.715 1 92.81 236 SER A CA 1
ATOM 1873 C C . SER A 1 236 ? -5.312 -0.43 6.086 1 92.81 236 SER A C 1
ATOM 1875 O O . SER A 1 236 ? -6.379 -0.998 6.324 1 92.81 236 SER A O 1
ATOM 1877 N N . LEU A 1 237 ? -5.109 0.83 6.172 1 93.88 237 LEU A N 1
ATOM 1878 C CA . LEU A 1 237 ? -6.238 1.708 6.461 1 93.88 237 LEU A CA 1
ATOM 1879 C C . LEU A 1 237 ? -7.305 1.597 5.375 1 93.88 237 LEU A C 1
ATOM 1881 O O . LEU A 1 237 ? -8.492 1.48 5.68 1 93.88 237 LEU A O 1
ATOM 1885 N N . ILE A 1 238 ? -6.883 1.659 4.109 1 95.75 238 ILE A N 1
ATOM 1886 C CA . ILE A 1 238 ? -7.789 1.494 2.98 1 95.75 238 ILE A CA 1
ATOM 1887 C C . ILE A 1 238 ? -8.531 0.167 3.105 1 95.75 238 ILE A C 1
ATOM 1889 O O . ILE A 1 238 ? -9.758 0.115 2.943 1 95.75 238 ILE A O 1
ATOM 1893 N N . HIS A 1 239 ? -7.789 -0.821 3.439 1 92.75 239 HIS A N 1
ATOM 1894 C CA . HIS A 1 239 ? -8.344 -2.156 3.617 1 92.75 239 HIS A CA 1
ATOM 1895 C C . HIS A 1 239 ? -9.461 -2.154 4.656 1 92.75 239 HIS A C 1
ATOM 1897 O O . HIS A 1 239 ? -10.523 -2.75 4.438 1 92.75 239 HIS A O 1
ATOM 1903 N N . TYR A 1 240 ? -9.234 -1.522 5.723 1 90.88 240 TYR A N 1
ATOM 1904 C CA . TYR A 1 240 ? -10.219 -1.429 6.797 1 90.88 240 TYR A CA 1
ATOM 1905 C C . TYR A 1 240 ? -11.484 -0.731 6.312 1 90.88 240 TYR A C 1
ATOM 1907 O O . TYR A 1 240 ? -12.586 -1.257 6.473 1 90.88 240 TYR A O 1
ATOM 1915 N N . PHE A 1 241 ? -11.367 0.411 5.707 1 94.19 241 PHE A N 1
ATOM 1916 C CA . PHE A 1 241 ? -12.516 1.216 5.301 1 94.19 241 PHE A CA 1
ATOM 1917 C C . PHE A 1 241 ? -13.344 0.489 4.246 1 94.19 241 PHE A C 1
ATOM 1919 O O . PHE A 1 241 ? -14.57 0.484 4.312 1 94.19 241 PHE A O 1
ATOM 1926 N N . VAL A 1 242 ? -12.688 -0.111 3.285 1 94 242 VAL A N 1
ATOM 1927 C CA . VAL A 1 242 ? -13.414 -0.72 2.176 1 94 242 VAL A CA 1
ATOM 1928 C C . VAL A 1 242 ? -14.164 -1.954 2.668 1 94 242 VAL A C 1
ATOM 1930 O O . VAL A 1 242 ? -15.305 -2.197 2.262 1 94 242 VAL A O 1
ATOM 1933 N N . ASN A 1 243 ? -13.531 -2.711 3.539 1 89.56 243 ASN A N 1
ATOM 1934 C CA . ASN A 1 243 ? -14.203 -3.904 4.039 1 89.56 243 ASN A CA 1
ATOM 1935 C C . ASN A 1 243 ? -15.359 -3.551 4.965 1 89.56 243 ASN A C 1
ATOM 1937 O O . ASN A 1 243 ? -16.422 -4.172 4.902 1 89.56 243 ASN A O 1
ATOM 1941 N N . GLU A 1 244 ? -15.133 -2.611 5.859 1 90 244 GLU A N 1
ATOM 1942 C CA . GLU A 1 244 ? -16.234 -2.17 6.715 1 90 244 GLU A CA 1
ATOM 1943 C C . GLU A 1 244 ? -17.391 -1.624 5.887 1 90 244 GLU A C 1
ATOM 1945 O O . GLU A 1 244 ? -18.562 -1.837 6.23 1 90 244 GLU A O 1
ATOM 1950 N N . THR A 1 245 ? -17.109 -0.893 4.812 1 93.75 245 THR A N 1
ATOM 1951 C CA . THR A 1 245 ? -18.125 -0.381 3.914 1 93.75 245 THR A CA 1
ATOM 1952 C C . THR A 1 245 ? -18.859 -1.526 3.207 1 93.75 245 THR A C 1
ATOM 1954 O O . THR A 1 245 ? -20.078 -1.52 3.096 1 93.75 245 THR A O 1
ATOM 1957 N N . PHE A 1 246 ? -18.094 -2.5 2.764 1 90.44 246 PHE A N 1
ATOM 1958 C CA . PHE A 1 246 ? -18.641 -3.682 2.113 1 90.44 246 PHE A CA 1
ATOM 1959 C C . PHE A 1 246 ? -19.625 -4.398 3.037 1 90.44 246 PHE A C 1
ATOM 1961 O O . PHE A 1 246 ? -20.719 -4.773 2.615 1 90.44 246 PHE A O 1
ATOM 1968 N N . ILE A 1 247 ? -19.219 -4.551 4.254 1 85.69 247 ILE A N 1
ATOM 1969 C CA . ILE A 1 247 ? -20.016 -5.254 5.25 1 85.69 247 ILE A CA 1
ATOM 1970 C C . ILE A 1 247 ? -21.297 -4.469 5.527 1 85.69 247 ILE A C 1
ATOM 1972 O O . ILE A 1 247 ? -22.375 -5.051 5.645 1 85.69 247 ILE A O 1
ATOM 1976 N N . LEU A 1 248 ? -21.172 -3.203 5.613 1 89.75 248 LEU A N 1
ATOM 1977 C CA . LEU A 1 248 ? -22.328 -2.359 5.879 1 89.75 248 LEU A CA 1
ATOM 1978 C C . LEU A 1 248 ? -23.328 -2.426 4.727 1 89.75 248 LEU A C 1
ATOM 1980 O O . LEU A 1 248 ? -24.547 -2.465 4.953 1 89.75 248 LEU A O 1
ATOM 1984 N N . LEU A 1 249 ? -22.859 -2.43 3.508 1 89.62 249 LEU A N 1
ATOM 1985 C CA . LEU A 1 249 ? -23.703 -2.422 2.322 1 89.62 249 LEU A CA 1
ATOM 1986 C C . LEU A 1 249 ? -24.312 -3.801 2.074 1 89.62 249 LEU A C 1
ATOM 1988 O O . LEU A 1 249 ? -25.328 -3.926 1.395 1 89.62 249 LEU A O 1
ATOM 1992 N N . LYS A 1 250 ? -23.703 -4.84 2.674 1 82.12 250 LYS A N 1
ATOM 1993 C CA . LYS A 1 250 ? -24.219 -6.207 2.688 1 82.12 250 LYS A CA 1
ATOM 1994 C C . LYS A 1 250 ? -24.594 -6.668 1.283 1 82.12 250 LYS A C 1
ATOM 1996 O O . LYS A 1 250 ? -23.734 -6.82 0.419 1 82.12 250 LYS A O 1
ATOM 2001 N N . GLU A 1 251 ? -25.969 -6.703 0.998 1 76.38 251 GLU A N 1
ATOM 2002 C CA . GLU A 1 251 ? -26.5 -7.285 -0.226 1 76.38 251 GLU A CA 1
ATOM 2003 C C . GLU A 1 251 ? -26.172 -6.426 -1.441 1 76.38 251 GLU A C 1
ATOM 2005 O O . GLU A 1 251 ? -25.844 -6.953 -2.508 1 76.38 251 GLU A O 1
ATOM 2010 N N . GLU A 1 252 ? -26.219 -5.156 -1.245 1 79.12 252 GLU A N 1
ATOM 2011 C CA . GLU A 1 252 ? -25.922 -4.258 -2.355 1 79.12 252 GLU A CA 1
ATOM 2012 C C . GLU A 1 252 ? -24.484 -4.457 -2.85 1 79.12 252 GLU A C 1
ATOM 2014 O O . GLU A 1 252 ? -24.25 -4.523 -4.059 1 79.12 252 GLU A O 1
ATOM 2019 N N . ALA A 1 253 ? -23.656 -4.52 -1.947 1 78.94 253 ALA A N 1
ATOM 2020 C CA . ALA A 1 253 ? -22.25 -4.723 -2.293 1 78.94 253 ALA A CA 1
ATOM 2021 C C . ALA A 1 253 ? -22.047 -6.082 -2.945 1 78.94 253 ALA A C 1
ATOM 2023 O O . ALA A 1 253 ? -21.312 -6.199 -3.932 1 78.94 253 ALA A O 1
ATOM 2024 N N . SER A 1 254 ? -22.594 -7.059 -2.406 1 74.56 254 SER A N 1
ATOM 2025 C CA . SER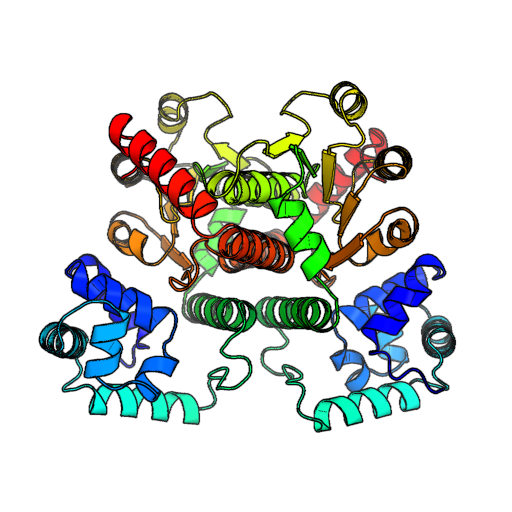 A 1 254 ? -22.469 -8.406 -2.945 1 74.56 254 SER A CA 1
ATOM 2026 C C . SER A 1 254 ? -23.031 -8.492 -4.359 1 74.56 254 SER A C 1
ATOM 2028 O O . SER A 1 254 ? -22.422 -9.117 -5.234 1 74.56 254 SER A O 1
ATOM 2030 N N . ASN A 1 255 ? -24.172 -7.871 -4.57 1 75.25 255 ASN A N 1
ATOM 2031 C CA . ASN A 1 255 ? -24.781 -7.855 -5.891 1 75.25 255 ASN A CA 1
ATOM 2032 C C . ASN A 1 255 ? -23.891 -7.152 -6.914 1 75.25 255 ASN A C 1
ATOM 2034 O O . ASN A 1 255 ? -23.703 -7.648 -8.023 1 75.25 255 ASN A O 1
ATOM 2038 N N . LEU A 1 256 ? -23.438 -6.07 -6.516 1 77.06 256 LEU A N 1
ATOM 2039 C CA . LEU A 1 256 ? -22.562 -5.332 -7.414 1 77.06 256 LEU A CA 1
ATOM 2040 C C . LEU A 1 256 ? -21.297 -6.137 -7.723 1 77.06 256 LEU A C 1
ATOM 2042 O O . LEU A 1 256 ? -20.891 -6.234 -8.883 1 77.06 256 LEU A O 1
ATOM 2046 N N . SER A 1 257 ? -20.688 -6.648 -6.73 1 76.62 257 SER A N 1
ATOM 2047 C CA . SER A 1 257 ? -19.484 -7.457 -6.91 1 76.62 257 SER A CA 1
ATOM 2048 C C . SER A 1 257 ? -19.75 -8.625 -7.848 1 76.62 257 SER A C 1
ATOM 2050 O O . SER A 1 257 ? -18.891 -8.977 -8.672 1 76.62 257 SER A O 1
ATOM 2052 N N . GLN A 1 258 ? -20.859 -9.195 -7.754 1 72.44 258 GLN A N 1
ATOM 2053 C CA . GLN A 1 258 ? -21.234 -10.305 -8.625 1 72.44 258 GLN A CA 1
ATOM 2054 C C . GLN A 1 258 ? -21.406 -9.836 -10.062 1 72.44 258 GLN A C 1
ATOM 2056 O O . GLN A 1 258 ? -21.016 -10.539 -11 1 72.44 258 GLN A O 1
ATOM 2061 N N . THR A 1 259 ? -22.094 -8.742 -10.195 1 75.94 259 THR A N 1
ATOM 2062 C CA . THR A 1 259 ? -22.266 -8.164 -11.523 1 75.94 259 THR A CA 1
ATOM 2063 C C . THR A 1 259 ? -20.906 -7.883 -12.172 1 75.94 259 THR A C 1
ATOM 2065 O O . THR A 1 259 ? -20.703 -8.18 -13.344 1 75.94 259 THR A O 1
ATOM 2068 N N . ILE A 1 260 ? -20.062 -7.359 -11.422 1 76.62 260 ILE A N 1
ATOM 2069 C CA . ILE A 1 260 ? -18.719 -7.062 -11.898 1 76.62 260 ILE A CA 1
ATOM 2070 C C . ILE A 1 260 ? -18.016 -8.359 -12.289 1 76.62 260 ILE A C 1
ATOM 2072 O O . ILE A 1 260 ? -17.406 -8.438 -13.352 1 76.62 260 ILE A O 1
ATOM 2076 N N . SER A 1 261 ? -18.094 -9.32 -11.477 1 75.88 261 SER A N 1
ATOM 2077 C CA . SER A 1 261 ? -17.5 -10.617 -11.758 1 75.88 261 SER A CA 1
ATOM 2078 C C . SER A 1 261 ? -18.062 -11.219 -13.039 1 75.88 261 SER A C 1
ATOM 2080 O O . SER A 1 261 ? -17.328 -11.812 -13.828 1 75.88 261 SER A O 1
ATOM 2082 N N . ALA A 1 262 ? -19.344 -11.047 -13.227 1 71.25 262 ALA A N 1
ATOM 2083 C CA . ALA A 1 262 ? -19.984 -11.531 -14.438 1 71.25 262 ALA A CA 1
ATOM 2084 C C . ALA A 1 262 ? -19.438 -10.812 -15.672 1 71.25 262 ALA A C 1
ATOM 2086 O O . ALA A 1 262 ? -19.25 -11.43 -16.719 1 71.25 262 ALA A O 1
ATOM 2087 N N . ASN A 1 263 ? -19.266 -9.562 -15.523 1 72.94 263 ASN A N 1
ATOM 2088 C CA . ASN A 1 263 ? -18.688 -8.797 -16.609 1 72.94 263 ASN A CA 1
ATOM 2089 C C . ASN A 1 263 ? -17.281 -9.281 -16.953 1 72.94 263 ASN A C 1
ATOM 2091 O O . ASN A 1 263 ? -16.922 -9.406 -18.125 1 72.94 263 ASN A O 1
ATOM 2095 N N . TYR A 1 264 ? -16.484 -9.539 -15.922 1 74 264 TYR A N 1
ATOM 2096 C CA . TYR A 1 264 ? -15.148 -10.07 -16.141 1 74 264 TYR A CA 1
ATOM 2097 C C . TYR A 1 264 ? -15.203 -11.375 -16.938 1 74 264 TYR A C 1
ATOM 2099 O O . TYR A 1 264 ? -14.406 -11.594 -17.844 1 74 264 TYR A O 1
ATOM 2107 N N . HIS A 1 265 ? -16.062 -12.133 -16.594 1 72.38 265 HIS A N 1
ATOM 2108 C CA . HIS A 1 265 ? -16.219 -13.422 -17.266 1 72.38 265 HIS A CA 1
ATOM 2109 C C . HIS A 1 265 ? -16.656 -13.258 -18.703 1 72.38 265 HIS A C 1
ATOM 2111 O O . HIS A 1 265 ? -16.078 -13.875 -19.609 1 72.38 265 HIS A O 1
ATOM 2117 N N . GLN A 1 266 ? -17.688 -12.422 -18.875 1 70.56 266 GLN A N 1
ATOM 2118 C CA . GLN A 1 266 ? -18.219 -12.195 -20.219 1 70.56 266 GLN A CA 1
ATOM 2119 C C . GLN A 1 266 ? -17.141 -11.617 -21.141 1 70.56 266 GLN A C 1
ATOM 2121 O O . GLN A 1 266 ? -17.094 -11.945 -22.328 1 70.56 266 GLN A O 1
ATOM 2126 N N . LEU A 1 267 ? -16.281 -10.852 -20.547 1 74.69 267 LEU A N 1
ATOM 2127 C CA . LEU A 1 267 ? -15.25 -10.172 -21.328 1 74.69 267 LEU A CA 1
ATOM 2128 C C . LEU A 1 267 ? -13.938 -10.953 -21.281 1 74.69 267 LEU A C 1
ATOM 2130 O O . LEU A 1 267 ? -12.953 -10.547 -21.906 1 74.69 267 LEU A O 1
ATOM 2134 N N . SER A 1 268 ? -13.773 -12.055 -20.578 1 74.75 268 SER A N 1
ATOM 2135 C CA . SER A 1 268 ? -12.578 -12.875 -20.422 1 74.75 268 SER A CA 1
ATOM 2136 C C . SER A 1 268 ? -11.398 -12.055 -19.906 1 74.75 268 SER A C 1
ATOM 2138 O O . SER A 1 268 ? -10.297 -12.133 -20.453 1 74.75 268 SER A O 1
ATOM 2140 N N . GLU A 1 269 ? -11.719 -11.266 -18.922 1 77.5 269 GLU A N 1
ATOM 2141 C CA . GLU A 1 269 ? -10.727 -10.312 -18.453 1 77.5 269 GLU A CA 1
ATOM 2142 C C . GLU A 1 269 ? -9.836 -10.922 -17.375 1 77.5 269 GLU A C 1
ATOM 2144 O O . GLU A 1 269 ? -8.727 -10.445 -17.141 1 77.5 269 GLU A O 1
ATOM 2149 N N . LEU A 1 270 ? -10.367 -11.938 -16.75 1 78.69 270 LEU A N 1
ATOM 2150 C CA . LEU A 1 270 ? -9.609 -12.516 -15.641 1 78.69 270 LEU A CA 1
ATOM 2151 C C . LEU A 1 270 ? -9.164 -13.938 -15.969 1 78.69 270 LEU A C 1
ATOM 2153 O O . LEU A 1 270 ? -9.758 -14.594 -16.828 1 78.69 270 LEU A O 1
ATOM 2157 N N . GLU A 1 271 ? -8.148 -14.367 -15.25 1 75.19 271 GLU A N 1
ATOM 2158 C CA . GLU A 1 271 ? -7.645 -15.719 -15.453 1 75.19 271 GLU A CA 1
ATOM 2159 C C . GLU A 1 271 ? -8.602 -16.75 -14.867 1 75.19 271 GLU A C 1
ATOM 2161 O O . GLU A 1 271 ? -9.359 -16.453 -13.938 1 75.19 271 GLU A O 1
ATOM 2166 N N . MET B 1 1 ? 17.109 -36.688 5.836 1 24.7 1 MET B N 1
ATOM 2167 C CA . MET B 1 1 ? 17.422 -35.281 6.105 1 24.7 1 MET B CA 1
ATOM 2168 C C . MET B 1 1 ? 16.156 -34.5 6.355 1 24.7 1 MET B C 1
ATOM 2170 O O . MET B 1 1 ? 15.32 -34.344 5.465 1 24.7 1 MET B O 1
ATOM 2174 N N . THR B 1 2 ? 15.438 -34.625 7.418 1 32.88 2 THR B N 1
ATOM 2175 C CA . THR B 1 2 ? 14.125 -34.094 7.82 1 32.88 2 THR B CA 1
ATOM 2176 C C . THR B 1 2 ? 14.023 -32.594 7.562 1 32.88 2 THR B C 1
ATOM 2178 O O . THR B 1 2 ? 14.711 -31.812 8.211 1 32.88 2 THR B O 1
ATOM 2181 N N . ASN B 1 3 ? 14.062 -32.156 6.418 1 35.38 3 ASN B N 1
ATOM 2182 C CA . ASN B 1 3 ? 14.102 -30.781 5.91 1 35.38 3 ASN B CA 1
ATOM 2183 C C . ASN B 1 3 ? 13.109 -29.875 6.633 1 35.38 3 ASN B C 1
ATOM 2185 O O . ASN B 1 3 ? 11.898 -30.109 6.582 1 35.38 3 ASN B O 1
ATOM 2189 N N . ASN B 1 4 ? 13.328 -29.359 7.848 1 41.69 4 ASN B N 1
ATOM 2190 C CA . ASN B 1 4 ? 12.844 -28.406 8.836 1 41.69 4 ASN B CA 1
ATOM 2191 C C . ASN B 1 4 ? 12.156 -27.219 8.172 1 41.69 4 ASN B C 1
ATOM 2193 O O . ASN B 1 4 ? 12.539 -26.062 8.383 1 41.69 4 ASN B O 1
ATOM 2197 N N . ASN B 1 5 ? 11.602 -27.422 7.035 1 53.22 5 ASN 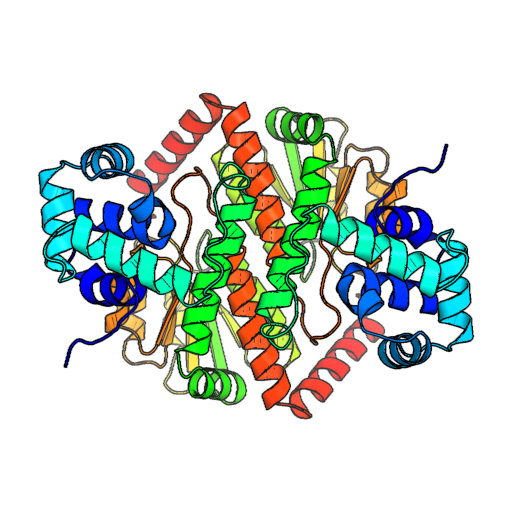B N 1
ATOM 2198 C CA . ASN B 1 5 ? 10.992 -26.312 6.324 1 53.22 5 ASN B CA 1
ATOM 2199 C C . ASN B 1 5 ? 9.688 -25.859 6.984 1 53.22 5 ASN B C 1
ATOM 2201 O O . ASN B 1 5 ? 8.914 -26.703 7.449 1 53.22 5 ASN B O 1
ATOM 2205 N N . SER B 1 6 ? 9.555 -24.641 7.332 1 62.44 6 SER B N 1
ATOM 2206 C CA . SER B 1 6 ? 8.352 -24.031 7.895 1 62.44 6 SER B CA 1
ATOM 2207 C C . SER B 1 6 ? 7.113 -24.438 7.102 1 62.44 6 SER B C 1
ATOM 2209 O O . SER B 1 6 ? 7.219 -24.875 5.957 1 62.44 6 SER B O 1
ATOM 2211 N N . LEU B 1 7 ? 6.023 -24.719 7.805 1 71.94 7 LEU B N 1
ATOM 2212 C CA . LEU B 1 7 ? 4.742 -25.016 7.168 1 71.94 7 LEU B CA 1
ATOM 2213 C C . LEU B 1 7 ? 4.574 -24.203 5.887 1 71.94 7 LEU B C 1
ATOM 2215 O O . LEU B 1 7 ? 4.172 -24.75 4.855 1 71.94 7 LEU B O 1
ATOM 2219 N N . SER B 1 8 ? 4.973 -23.016 5.953 1 66 8 SER B N 1
ATOM 2220 C CA . SER B 1 8 ? 4.809 -22.141 4.797 1 66 8 SER B CA 1
ATOM 2221 C C . SER B 1 8 ? 5.699 -22.578 3.641 1 66 8 SER B C 1
ATOM 2223 O O . SER B 1 8 ? 5.273 -22.562 2.482 1 66 8 SER B O 1
ATOM 2225 N N . ALA B 1 9 ? 6.871 -22.906 3.957 1 65.56 9 ALA B N 1
ATOM 2226 C CA . ALA B 1 9 ? 7.797 -23.391 2.936 1 65.56 9 ALA B CA 1
ATOM 2227 C C . ALA B 1 9 ? 7.297 -24.688 2.305 1 65.56 9 ALA B C 1
ATOM 2229 O O . ALA B 1 9 ? 7.395 -24.875 1.089 1 65.56 9 ALA B O 1
ATOM 2230 N N . ARG B 1 10 ? 6.773 -25.547 3.07 1 74.44 10 ARG B N 1
ATOM 2231 C CA . ARG B 1 10 ? 6.25 -26.812 2.57 1 74.44 10 ARG B CA 1
ATOM 2232 C C . ARG B 1 10 ? 5.043 -26.594 1.667 1 74.44 10 ARG B C 1
ATOM 2234 O O . ARG B 1 10 ? 4.914 -27.234 0.623 1 74.44 10 ARG B O 1
ATOM 2241 N N . ILE B 1 11 ? 4.254 -25.656 2.07 1 77.5 11 ILE B N 1
ATOM 2242 C CA . ILE B 1 11 ? 3.08 -25.328 1.264 1 77.5 11 ILE B CA 1
ATOM 2243 C C . ILE B 1 11 ? 3.52 -24.75 -0.078 1 77.5 11 ILE B C 1
ATOM 2245 O O . ILE B 1 11 ? 3.018 -25.156 -1.13 1 77.5 11 ILE B O 1
ATOM 2249 N N . THR B 1 12 ? 4.441 -23.859 -0.035 1 66.44 12 THR B N 1
ATOM 2250 C CA . THR B 1 12 ? 4.934 -23.234 -1.258 1 66.44 12 THR B CA 1
ATOM 2251 C C . THR B 1 12 ? 5.504 -24.281 -2.209 1 66.44 12 THR B C 1
ATOM 2253 O O . THR B 1 12 ? 5.273 -24.219 -3.42 1 66.44 12 THR B O 1
ATOM 2256 N N . GLU B 1 13 ? 6.199 -25.156 -1.658 1 68.25 13 GLU B N 1
ATOM 2257 C CA . GLU B 1 13 ? 6.832 -26.219 -2.432 1 68.25 13 GLU B CA 1
ATOM 2258 C C . GLU B 1 13 ? 5.793 -27.078 -3.129 1 68.25 13 GLU B C 1
ATOM 2260 O O . GLU B 1 13 ? 6 -27.531 -4.262 1 68.25 13 GLU B O 1
ATOM 2265 N N . HIS B 1 14 ? 4.641 -27.266 -2.572 1 76.81 14 HIS B N 1
ATOM 2266 C CA . HIS B 1 14 ? 3.672 -28.219 -3.078 1 76.81 14 HIS B CA 1
ATOM 2267 C C . HIS B 1 14 ? 2.49 -27.531 -3.742 1 76.81 14 HIS B C 1
ATOM 2269 O O . HIS B 1 14 ? 1.616 -28.188 -4.312 1 76.81 14 HIS B O 1
ATOM 2275 N N . TYR B 1 15 ? 2.529 -26.188 -3.678 1 74.81 15 TYR B N 1
ATOM 2276 C CA . TYR B 1 15 ? 1.331 -25.438 -4.027 1 74.81 15 TYR B CA 1
ATOM 2277 C C . TYR B 1 15 ? 0.879 -25.75 -5.445 1 74.81 15 TYR B C 1
ATOM 2279 O O . TYR B 1 15 ? -0.31 -25.984 -5.691 1 74.81 15 TYR B O 1
ATOM 2287 N N . SER B 1 16 ? 1.776 -25.828 -6.387 1 73.62 16 SER B N 1
ATOM 2288 C CA . SER B 1 16 ? 1.456 -26.031 -7.797 1 73.62 16 SER B CA 1
ATOM 2289 C C . SER B 1 16 ? 0.811 -27.391 -8.031 1 73.62 16 SER B C 1
ATOM 2291 O O . SER B 1 16 ? 0.063 -27.562 -8.992 1 73.62 16 SER B O 1
ATOM 2293 N N . SER B 1 17 ? 1.03 -28.312 -7.176 1 78.38 17 SER B N 1
ATOM 2294 C CA . SER B 1 17 ? 0.538 -29.688 -7.352 1 78.38 17 SER B CA 1
ATOM 2295 C C . SER B 1 17 ? -0.766 -29.906 -6.594 1 78.38 17 SER B C 1
ATOM 2297 O O . SER B 1 17 ? -1.367 -30.969 -6.684 1 78.38 17 SER B O 1
ATOM 2299 N N . LEU B 1 18 ? -1.193 -28.844 -5.934 1 80.94 18 LEU B N 1
ATOM 2300 C CA . LEU B 1 18 ? -2.385 -29 -5.105 1 80.94 18 LEU B CA 1
ATOM 2301 C C . LEU B 1 18 ? -3.65 -28.828 -5.941 1 80.94 18 LEU B C 1
ATOM 2303 O O . LEU B 1 18 ? -3.668 -28.062 -6.906 1 80.94 18 LEU B O 1
ATOM 2307 N N . SER B 1 19 ? -4.625 -29.688 -5.578 1 81.81 19 SER B N 1
ATOM 2308 C CA . SER B 1 19 ? -5.961 -29.484 -6.129 1 81.81 19 SER B CA 1
ATOM 2309 C C . SER B 1 19 ? -6.559 -28.156 -5.656 1 81.81 19 SER B C 1
ATOM 2311 O O . SER B 1 19 ? -6.016 -27.516 -4.758 1 81.81 19 SER B O 1
ATOM 2313 N N . ASP B 1 20 ? -7.629 -27.719 -6.262 1 80.25 20 ASP B N 1
ATOM 2314 C CA . ASP B 1 20 ? -8.305 -26.469 -5.895 1 80.25 20 ASP B CA 1
ATOM 2315 C C . ASP B 1 20 ? -8.688 -26.469 -4.418 1 80.25 20 ASP B C 1
ATOM 2317 O O . ASP B 1 20 ? -8.508 -25.469 -3.725 1 80.25 20 ASP B O 1
ATOM 2321 N N . GLY B 1 21 ? -9.211 -27.625 -3.996 1 80.12 21 GLY B N 1
ATOM 2322 C CA . GLY B 1 21 ? -9.578 -27.734 -2.594 1 80.12 21 GLY B CA 1
ATOM 2323 C C . GLY B 1 21 ? -8.391 -27.625 -1.656 1 80.12 21 GLY B C 1
ATOM 2324 O O . GLY B 1 21 ? -8.461 -26.938 -0.639 1 80.12 21 GLY B O 1
ATOM 2325 N N . ASN B 1 22 ? -7.32 -28.25 -2.088 1 85.25 22 ASN B N 1
ATOM 2326 C CA . ASN B 1 22 ? -6.117 -28.234 -1.263 1 85.25 22 ASN B CA 1
ATOM 2327 C C . ASN B 1 22 ? -5.445 -26.859 -1.292 1 85.25 22 ASN B C 1
ATOM 2329 O O . ASN B 1 22 ? -4.824 -26.453 -0.311 1 85.25 22 ASN B O 1
ATOM 2333 N N . ARG B 1 23 ? -5.59 -26.156 -2.301 1 78.88 23 ARG B N 1
ATOM 2334 C CA . ARG B 1 23 ? -5.062 -24.797 -2.357 1 78.88 23 ARG B CA 1
ATOM 2335 C C . ARG B 1 23 ? -5.812 -23.875 -1.4 1 78.88 23 ARG B C 1
ATOM 2337 O O . ARG B 1 23 ? -5.215 -23 -0.778 1 78.88 23 ARG B O 1
ATOM 2344 N N . ARG B 1 24 ? -7.078 -24.125 -1.271 1 80.25 24 ARG B N 1
ATOM 2345 C CA . ARG B 1 24 ? -7.855 -23.344 -0.308 1 80.25 24 ARG B CA 1
ATOM 2346 C C . ARG B 1 24 ? -7.355 -23.578 1.114 1 80.25 24 ARG B C 1
ATOM 2348 O O . ARG B 1 24 ? -7.25 -22.641 1.904 1 80.25 24 ARG B O 1
ATOM 2355 N N . ILE B 1 25 ? -7.109 -24.859 1.355 1 82.88 25 ILE B N 1
ATOM 2356 C CA . ILE B 1 25 ? -6.578 -25.203 2.67 1 82.88 25 ILE B CA 1
ATOM 2357 C C . ILE B 1 25 ? -5.211 -24.562 2.859 1 82.88 25 ILE B C 1
ATOM 2359 O O . ILE B 1 25 ? -4.941 -23.953 3.902 1 82.88 25 ILE B O 1
ATOM 2363 N N . ALA B 1 26 ? -4.41 -24.609 1.832 1 79.94 26 ALA B N 1
ATOM 2364 C CA . ALA B 1 26 ? -3.072 -24.031 1.861 1 79.94 26 ALA B CA 1
ATOM 2365 C C . ALA B 1 26 ? -3.133 -22.531 2.109 1 79.94 26 ALA B C 1
ATOM 2367 O O . ALA B 1 26 ? -2.426 -22 2.975 1 79.94 26 ALA B O 1
ATOM 2368 N N . ASP B 1 27 ? -3.967 -21.938 1.336 1 70.38 27 ASP B N 1
ATOM 2369 C CA . ASP B 1 27 ? -4.145 -20.5 1.482 1 70.38 27 ASP B CA 1
ATOM 2370 C C . ASP B 1 27 ? -4.605 -20.141 2.895 1 70.38 27 ASP B C 1
ATOM 2372 O O . ASP B 1 27 ? -4.102 -19.203 3.496 1 70.38 27 ASP B O 1
ATOM 2376 N N . PHE B 1 28 ? -5.59 -20.938 3.414 1 75.19 28 PHE B N 1
ATOM 2377 C CA . PHE B 1 28 ? -6.137 -20.734 4.75 1 75.19 28 PHE B CA 1
ATOM 2378 C C . PHE B 1 28 ? -5.051 -20.875 5.809 1 75.19 28 PHE B C 1
ATOM 2380 O O . PHE B 1 28 ? -4.902 -20 6.676 1 75.19 28 PHE B O 1
ATOM 2387 N N . LEU B 1 29 ? -4.23 -21.922 5.664 1 73.94 29 LEU B N 1
ATOM 2388 C CA . LEU B 1 29 ? -3.24 -22.234 6.691 1 73.94 29 LEU B CA 1
ATOM 2389 C C . LEU B 1 29 ? -2.043 -21.297 6.59 1 73.94 29 LEU B C 1
ATOM 2391 O O . LEU B 1 29 ? -1.411 -20.984 7.602 1 73.94 29 LEU B O 1
ATOM 2395 N N . GLN B 1 30 ? -1.773 -20.844 5.414 1 67.19 30 GLN B N 1
ATOM 2396 C CA . GLN B 1 30 ? -0.653 -19.938 5.234 1 67.19 30 GLN B CA 1
ATOM 2397 C C . GLN B 1 30 ? -0.968 -18.562 5.824 1 67.19 30 GLN B C 1
ATOM 2399 O O . GLN B 1 30 ? -0.081 -17.891 6.355 1 67.19 30 GLN B O 1
ATOM 2404 N N . VAL B 1 31 ? -2.195 -18.281 5.742 1 59.72 31 VAL B N 1
ATOM 2405 C CA . VAL B 1 31 ? -2.633 -16.984 6.273 1 59.72 31 VAL B CA 1
ATOM 2406 C C . VAL B 1 31 ? -2.824 -17.094 7.785 1 59.72 31 VAL B C 1
ATOM 2408 O O . VAL B 1 31 ? -2.504 -16.156 8.523 1 59.72 31 VAL B O 1
ATOM 2411 N N . ASN B 1 32 ? -3.375 -18.25 8.219 1 60.19 32 ASN B N 1
ATOM 2412 C CA . ASN B 1 32 ? -3.709 -18.453 9.625 1 60.19 32 ASN B CA 1
ATOM 2413 C C . ASN B 1 32 ? -3.029 -19.688 10.188 1 60.19 32 ASN B C 1
ATOM 2415 O O . ASN B 1 32 ? -3.701 -20.641 10.602 1 60.19 32 ASN B O 1
ATOM 2419 N N . PRO B 1 33 ? -1.743 -19.531 10.25 1 62.75 33 PRO B N 1
ATOM 2420 C CA . PRO B 1 33 ? -1.078 -20.766 10.688 1 62.75 33 PRO B CA 1
ATOM 2421 C C . PRO B 1 33 ? -1.466 -21.172 12.109 1 62.75 33 PRO B C 1
ATOM 2423 O O . PRO B 1 33 ? -1.498 -22.359 12.43 1 62.75 33 PRO B O 1
ATOM 2426 N N . GLU B 1 34 ? -1.836 -20.203 12.859 1 60.91 34 GLU B N 1
ATOM 2427 C CA . GLU B 1 34 ? -2.156 -20.484 14.258 1 60.91 34 GLU B CA 1
ATOM 2428 C C . GLU B 1 34 ? -3.455 -21.281 14.367 1 60.91 34 GLU B C 1
ATOM 2430 O O . GLU B 1 34 ? -3.697 -21.938 15.383 1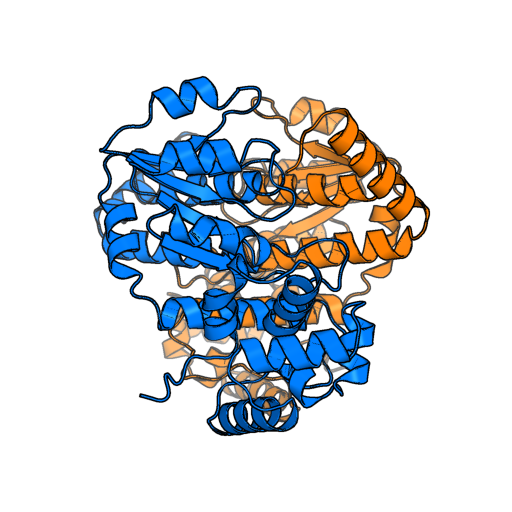 60.91 34 GLU B O 1
ATOM 2435 N N . LYS B 1 35 ? -4.27 -21.219 13.305 1 68.19 35 LYS B N 1
ATOM 2436 C CA . LYS B 1 35 ? -5.566 -21.891 13.352 1 68.19 35 LYS B CA 1
ATOM 2437 C C . LYS B 1 35 ? -5.402 -23.406 13.391 1 68.19 35 LYS B C 1
ATOM 2439 O O . LYS B 1 35 ? -6.285 -24.109 13.859 1 68.19 35 LYS B O 1
ATOM 2444 N N . ILE B 1 36 ? -4.258 -23.844 12.906 1 71.75 36 ILE B N 1
ATOM 2445 C CA . ILE B 1 36 ? -3.992 -25.281 12.977 1 71.75 36 ILE B CA 1
ATOM 2446 C C . ILE B 1 36 ? -3.959 -25.719 14.438 1 71.75 36 ILE B C 1
ATOM 2448 O O . ILE B 1 36 ? -4.293 -26.875 14.742 1 71.75 36 ILE B O 1
ATOM 2452 N N . LEU B 1 37 ? -3.559 -24.75 15.242 1 65.81 37 LEU B N 1
ATOM 2453 C CA . LEU B 1 37 ? -3.436 -25.047 16.656 1 65.81 37 LEU B CA 1
ATOM 2454 C C . LEU B 1 37 ? -4.797 -25.016 17.344 1 65.81 37 LEU B C 1
ATOM 2456 O O . LEU B 1 37 ? -4.977 -25.609 18.422 1 65.81 37 LEU B O 1
ATOM 2460 N N . MET B 1 38 ? -5.656 -24.344 16.703 1 68.31 38 MET B N 1
ATOM 2461 C CA . MET B 1 38 ? -6.906 -24.031 17.391 1 68.31 38 MET B CA 1
ATOM 2462 C C . MET B 1 38 ? -8.055 -24.859 16.828 1 68.31 38 MET B C 1
ATOM 2464 O O . MET B 1 38 ? -9.023 -25.156 17.531 1 68.31 38 MET B O 1
ATOM 2468 N N . LEU B 1 39 ? -7.938 -25.203 15.547 1 73.62 39 LEU B N 1
ATOM 2469 C CA . LEU B 1 39 ? -9.078 -25.812 14.875 1 73.62 39 LEU B CA 1
ATOM 2470 C C . LEU B 1 39 ? -8.852 -27.312 14.703 1 73.62 39 LEU B C 1
ATOM 2472 O O . LEU B 1 39 ? -7.723 -27.766 14.508 1 73.62 39 LEU B O 1
ATOM 2476 N N . SER B 1 40 ? -9.969 -28.047 14.797 1 79.44 40 SER B N 1
ATOM 2477 C CA . SER B 1 40 ? -9.953 -29.453 14.422 1 79.44 40 SER B CA 1
ATOM 2478 C C . SER B 1 40 ? -9.961 -29.625 12.906 1 79.44 40 SER B C 1
ATOM 2480 O O . SER B 1 40 ? -10.18 -28.656 12.172 1 79.44 40 SER B O 1
ATOM 2482 N N . THR B 1 41 ? -9.648 -30.859 12.523 1 83.06 41 THR B N 1
ATOM 2483 C CA . THR B 1 41 ? -9.703 -31.188 11.102 1 83.06 41 THR B CA 1
ATOM 2484 C C . THR B 1 41 ? -11.086 -30.891 10.539 1 83.06 41 THR B C 1
ATOM 2486 O O . THR B 1 41 ? -11.219 -30.391 9.414 1 83.06 41 THR B O 1
ATOM 2489 N N . SER B 1 42 ? -12.102 -31.141 11.352 1 85.31 42 SER B N 1
ATOM 2490 C CA . SER B 1 42 ? -13.477 -30.891 10.93 1 85.31 42 SER B CA 1
ATOM 2491 C C . SER B 1 42 ? -13.75 -29.391 10.781 1 85.31 42 SER B C 1
ATOM 2493 O O . SER B 1 42 ? -14.406 -28.969 9.828 1 85.31 42 SER B O 1
ATOM 2495 N N . GLU B 1 43 ? -13.164 -28.703 11.641 1 82.56 43 GLU B N 1
ATOM 2496 C CA . GLU B 1 43 ? -13.359 -27.25 11.625 1 82.56 43 GLU B CA 1
ATOM 2497 C C . GLU B 1 43 ? -12.609 -26.609 10.461 1 82.56 43 GLU B C 1
ATOM 2499 O O . GLU B 1 43 ? -13.117 -25.688 9.828 1 82.56 43 GLU B O 1
ATOM 2504 N N . ILE B 1 44 ? -11.453 -27.031 10.227 1 83 44 ILE B N 1
ATOM 2505 C CA . ILE B 1 44 ? -10.68 -26.547 9.086 1 83 44 ILE B CA 1
ATOM 2506 C C . ILE B 1 44 ? -11.43 -26.859 7.789 1 83 44 ILE B C 1
ATOM 2508 O O . ILE B 1 44 ? -11.508 -26.016 6.898 1 83 44 ILE B O 1
ATOM 2512 N N . ALA B 1 45 ? -12.008 -28.031 7.715 1 87.69 45 ALA B N 1
ATOM 2513 C CA . ALA B 1 45 ? -12.789 -28.453 6.547 1 87.69 45 ALA B CA 1
ATOM 2514 C C . ALA B 1 45 ? -13.969 -27.5 6.316 1 87.69 45 ALA B C 1
ATOM 2516 O O . ALA B 1 45 ? -14.227 -27.094 5.188 1 87.69 45 ALA B O 1
ATOM 2517 N N . GLU B 1 46 ? -14.57 -27.141 7.406 1 84.44 46 GLU B N 1
ATOM 2518 C CA . GLU B 1 46 ? -15.719 -26.25 7.34 1 84.44 46 GLU B CA 1
ATOM 2519 C C . GLU B 1 46 ? -15.305 -24.844 6.891 1 84.44 46 GLU B C 1
ATOM 2521 O O . GLU B 1 46 ? -15.945 -24.25 6.023 1 84.44 46 GLU B O 1
ATOM 2526 N N . GLU B 1 47 ? -14.195 -24.453 7.445 1 77.94 47 GLU B N 1
ATOM 2527 C CA . GLU B 1 47 ? -13.711 -23.109 7.145 1 77.94 47 GLU B CA 1
ATOM 2528 C C . GLU B 1 47 ? -13.281 -23 5.684 1 77.94 47 GLU B C 1
ATOM 2530 O O . GLU B 1 47 ? -13.438 -21.938 5.066 1 77.94 47 GLU B O 1
ATOM 2535 N N . CYS B 1 48 ? -12.742 -24 5.141 1 80.88 48 CYS B N 1
ATOM 2536 C CA . CYS B 1 48 ? -12.172 -24 3.795 1 80.88 48 CYS B CA 1
ATOM 2537 C C . CYS B 1 48 ? -13.164 -24.578 2.785 1 80.88 48 CYS B C 1
ATOM 2539 O O . CYS B 1 48 ? -12.852 -24.672 1.597 1 80.88 48 CYS B O 1
ATOM 2541 N N . LEU B 1 49 ? -14.297 -24.969 3.252 1 84.56 49 LEU B N 1
ATOM 2542 C CA . LEU B 1 49 ? -15.352 -25.562 2.43 1 84.56 49 LEU B CA 1
ATOM 2543 C C . LEU B 1 49 ? -14.836 -26.766 1.659 1 84.56 49 LEU B C 1
ATOM 2545 O O . LEU B 1 49 ? -15.023 -26.859 0.443 1 84.56 49 LEU B O 1
ATOM 2549 N N . VAL B 1 50 ? -14.195 -27.656 2.303 1 86.44 50 VAL B N 1
ATOM 2550 C CA . VAL B 1 50 ? -13.719 -28.922 1.771 1 86.44 50 VAL B CA 1
ATOM 2551 C C . VAL B 1 50 ? -14.109 -30.062 2.717 1 86.44 50 VAL B C 1
ATOM 2553 O O . VAL B 1 50 ? -14.695 -29.812 3.777 1 86.44 50 VAL B O 1
ATOM 2556 N N . SER B 1 51 ? -13.922 -31.312 2.264 1 86.94 51 SER B N 1
ATOM 2557 C CA . SER B 1 51 ? -14.211 -32.469 3.107 1 86.94 51 SER B CA 1
ATOM 2558 C C . SER B 1 51 ? -13.094 -32.719 4.117 1 86.94 51 SER B C 1
ATOM 2560 O O . SER B 1 51 ? -11.961 -32.25 3.92 1 86.94 51 SER B O 1
ATOM 2562 N N . LYS B 1 52 ? -13.461 -33.406 5.23 1 87.81 52 LYS B N 1
ATOM 2563 C CA . LYS B 1 52 ? -12.469 -33.812 6.223 1 87.81 52 LYS B CA 1
ATOM 2564 C C . LYS B 1 52 ? -11.367 -34.656 5.578 1 87.81 52 LYS B C 1
ATOM 2566 O O . LYS B 1 52 ? -10.188 -34.5 5.922 1 87.81 52 LYS B O 1
ATOM 2571 N N . THR B 1 53 ? -11.82 -35.438 4.617 1 89.31 53 THR B N 1
ATOM 2572 C CA . THR B 1 53 ? -10.875 -36.312 3.906 1 89.31 53 THR B CA 1
ATOM 2573 C C . THR B 1 53 ? -9.867 -35.469 3.125 1 89.31 53 THR B C 1
ATOM 2575 O O . THR B 1 53 ? -8.68 -35.781 3.088 1 89.31 53 THR B O 1
ATOM 2578 N N . SER B 1 54 ? -10.305 -34.406 2.576 1 90.25 54 SER B N 1
ATOM 2579 C CA . SER B 1 54 ? -9.438 -33.5 1.829 1 90.25 54 SER B CA 1
ATOM 2580 C C . SER B 1 54 ? -8.391 -32.844 2.74 1 90.25 54 SER B C 1
ATOM 2582 O O . SER B 1 54 ? -7.234 -32.688 2.35 1 90.25 54 SER B O 1
ATOM 2584 N N . VAL B 1 55 ? -8.828 -32.531 3.939 1 91.31 55 VAL B N 1
ATOM 2585 C CA . VAL B 1 55 ? -7.906 -31.922 4.898 1 91.31 55 VAL B CA 1
ATOM 2586 C C . VAL B 1 55 ? -6.836 -32.938 5.297 1 91.31 55 VAL B C 1
ATOM 2588 O O . VAL B 1 55 ? -5.645 -32.594 5.328 1 91.31 55 VAL B O 1
ATOM 2591 N N . SER B 1 56 ? -7.266 -34.156 5.555 1 88.06 56 SER B N 1
ATOM 2592 C CA . SER B 1 56 ? -6.332 -35.219 5.941 1 88.06 56 SER B CA 1
ATOM 2593 C C . SER B 1 56 ? -5.344 -35.531 4.82 1 88.06 56 SER B C 1
ATOM 2595 O O . SER B 1 56 ? -4.148 -35.688 5.07 1 88.06 56 SER B O 1
ATOM 2597 N N . ARG B 1 57 ? -5.801 -35.531 3.641 1 87.88 57 ARG B N 1
ATOM 2598 C CA . ARG B 1 57 ? -4.945 -35.75 2.482 1 87.88 57 ARG B CA 1
ATOM 2599 C C . ARG B 1 57 ? -3.947 -34.625 2.295 1 87.88 57 ARG B C 1
ATOM 2601 O O . ARG B 1 57 ? -2.785 -34.844 1.957 1 87.88 57 ARG B O 1
ATOM 2608 N N . PHE B 1 58 ? -4.422 -33.469 2.482 1 92.31 58 PHE B N 1
ATOM 2609 C CA . PHE B 1 58 ? -3.576 -32.281 2.383 1 92.31 58 PHE B CA 1
ATOM 2610 C C . PHE B 1 58 ? -2.418 -32.375 3.369 1 92.31 58 PHE B C 1
ATOM 2612 O O . PHE B 1 58 ? -1.262 -32.156 2.998 1 92.31 58 PHE B O 1
ATOM 2619 N N . ILE B 1 59 ? -2.734 -32.688 4.602 1 87.81 59 ILE B N 1
ATOM 2620 C CA . ILE B 1 59 ? -1.749 -32.75 5.676 1 87.81 59 ILE B CA 1
ATOM 2621 C C . ILE B 1 59 ? -0.716 -33.812 5.359 1 87.81 59 ILE B C 1
ATOM 2623 O O . ILE B 1 59 ? 0.488 -33.594 5.52 1 87.81 59 ILE B O 1
ATOM 2627 N N . ARG B 1 60 ? -1.14 -34.906 4.754 1 87.38 60 ARG B N 1
ATOM 2628 C CA . ARG B 1 60 ? -0.236 -36 4.379 1 87.38 60 ARG B CA 1
ATOM 2629 C C . ARG B 1 60 ? 0.635 -35.594 3.191 1 87.38 60 ARG B C 1
ATOM 2631 O O . ARG B 1 60 ? 1.821 -35.938 3.146 1 87.38 60 ARG B O 1
ATOM 2638 N N . LYS B 1 61 ? 0.064 -34.875 2.344 1 87.62 61 LYS B N 1
ATOM 2639 C CA . LYS B 1 61 ? 0.805 -34.406 1.174 1 87.62 61 LYS B CA 1
ATOM 2640 C C . LYS B 1 61 ? 1.943 -33.469 1.577 1 87.62 61 LYS B C 1
ATOM 2642 O O . LYS B 1 61 ? 2.973 -33.406 0.902 1 87.62 61 LYS B O 1
ATOM 2647 N N . LEU B 1 62 ? 1.698 -32.812 2.607 1 85.94 62 LEU B N 1
ATOM 2648 C CA . LEU B 1 62 ? 2.727 -31.891 3.104 1 85.94 62 LEU B CA 1
ATOM 2649 C C . LEU B 1 62 ? 3.803 -32.656 3.869 1 85.94 62 LEU B C 1
ATOM 2651 O O . LEU B 1 62 ? 4.812 -32.062 4.27 1 85.94 62 LEU B O 1
ATOM 2655 N N . GLY B 1 63 ? 3.541 -33.906 4.148 1 84.56 63 GLY B N 1
ATOM 2656 C CA . GLY B 1 63 ? 4.551 -34.75 4.777 1 84.56 63 GLY B CA 1
ATOM 2657 C C . GLY B 1 63 ? 4.258 -35.031 6.234 1 84.56 63 GLY B C 1
ATOM 2658 O O . GLY B 1 63 ? 5.121 -35.531 6.957 1 84.56 63 GLY B O 1
ATOM 2659 N N . TYR B 1 64 ? 3.061 -34.688 6.609 1 86.94 64 TYR B N 1
ATOM 2660 C CA . TYR B 1 64 ? 2.711 -34.969 7.992 1 86.94 64 TYR B CA 1
ATOM 2661 C C . TYR B 1 64 ? 1.847 -36.219 8.078 1 86.94 64 TYR B C 1
ATOM 2663 O O . TYR B 1 64 ? 1.038 -36.5 7.188 1 86.94 64 TYR B O 1
ATOM 2671 N N . ASN B 1 65 ? 2.051 -36.938 9.195 1 87.12 65 ASN B N 1
ATOM 2672 C CA . ASN B 1 65 ? 1.251 -38.156 9.391 1 87.12 65 ASN B CA 1
ATOM 2673 C C . ASN B 1 65 ? -0.22 -37.812 9.617 1 87.12 65 ASN B C 1
ATOM 2675 O O . ASN B 1 65 ? -1.104 -38.531 9.133 1 87.12 65 ASN B O 1
ATOM 2679 N N . ASP B 1 66 ? -0.457 -36.812 10.391 1 84.56 66 ASP B N 1
ATOM 2680 C CA . ASP B 1 66 ? -1.81 -36.375 10.711 1 84.56 66 ASP B CA 1
ATOM 2681 C C . ASP B 1 66 ? -1.802 -34.969 11.281 1 84.56 66 ASP B C 1
ATOM 2683 O O . ASP B 1 66 ? -0.752 -34.312 11.336 1 84.56 66 ASP B O 1
ATOM 2687 N N . HIS B 1 67 ? -3.043 -34.5 11.547 1 86.81 67 HIS B N 1
ATOM 2688 C CA . HIS B 1 67 ? -3.242 -33.156 12.086 1 86.81 67 HIS B CA 1
ATOM 2689 C C . HIS B 1 67 ? -2.482 -32.969 13.398 1 86.81 67 HIS B C 1
ATOM 2691 O O . HIS B 1 67 ? -1.918 -31.906 13.648 1 86.81 67 HIS B O 1
ATOM 2697 N N . VAL B 1 68 ? -2.453 -33.969 14.203 1 79.19 68 VAL B N 1
ATOM 2698 C CA . VAL B 1 68 ? -1.786 -33.906 15.5 1 79.19 68 VAL B CA 1
ATOM 2699 C C . VAL B 1 68 ? -0.29 -33.688 15.305 1 79.19 68 VAL B C 1
ATOM 2701 O O . VAL B 1 68 ? 0.318 -32.875 16 1 79.19 68 VAL B O 1
ATOM 2704 N N . ALA B 1 69 ? 0.278 -34.344 14.352 1 82.56 69 ALA B N 1
ATOM 2705 C CA . ALA B 1 69 ? 1.695 -34.188 14.039 1 82.56 69 ALA B CA 1
ATOM 2706 C C . ALA B 1 69 ? 2 -32.781 13.602 1 82.56 69 ALA B C 1
ATOM 2708 O O . ALA B 1 69 ? 3.006 -32.188 14.016 1 82.56 69 ALA B O 1
ATOM 2709 N N . LEU B 1 70 ? 1.144 -32.25 12.773 1 81.75 70 LEU B N 1
ATOM 2710 C CA . LEU B 1 70 ? 1.304 -30.875 12.312 1 81.75 70 LEU B CA 1
ATOM 2711 C C . LEU B 1 70 ? 1.176 -29.891 13.477 1 81.75 70 LEU B C 1
ATOM 2713 O O . LEU B 1 70 ? 1.991 -28.984 13.617 1 81.75 70 LEU B O 1
ATOM 2717 N N . ARG B 1 71 ? 0.182 -30.109 14.273 1 75.06 71 ARG B N 1
ATOM 2718 C CA . ARG B 1 71 ? -0.048 -29.25 15.438 1 75.06 71 ARG B CA 1
ATOM 2719 C C . ARG B 1 71 ? 1.158 -29.266 16.375 1 75.06 71 ARG B C 1
ATOM 2721 O O . ARG B 1 71 ? 1.593 -28.219 16.859 1 75.06 71 ARG B O 1
ATOM 2728 N N . ASN B 1 72 ? 1.693 -30.391 16.625 1 73.12 72 ASN B N 1
ATOM 2729 C CA . ASN B 1 72 ? 2.848 -30.531 17.5 1 73.12 72 ASN B CA 1
ATOM 2730 C C . ASN B 1 72 ? 4.055 -29.766 16.969 1 73.12 72 ASN B C 1
ATOM 2732 O O . ASN B 1 72 ? 4.773 -29.109 17.734 1 73.12 72 ASN B O 1
ATOM 2736 N N . GLU B 1 73 ? 4.215 -29.797 15.773 1 72.62 73 GLU B N 1
ATOM 2737 C CA . GLU B 1 73 ? 5.328 -29.047 15.18 1 72.62 73 GLU B CA 1
ATOM 2738 C C . GLU B 1 73 ? 5.133 -27.547 15.336 1 72.62 73 GLU B C 1
ATOM 2740 O O . GLU B 1 73 ? 6.078 -26.828 15.672 1 72.62 73 GLU B O 1
ATOM 2745 N N . MET B 1 74 ? 3.951 -27.156 15.078 1 69.31 74 MET B N 1
ATOM 2746 C CA . MET B 1 74 ? 3.646 -25.734 15.188 1 69.31 74 MET B CA 1
ATOM 2747 C C . MET B 1 74 ? 3.812 -25.25 16.625 1 69.31 74 MET B C 1
ATOM 2749 O O . MET B 1 74 ? 4.289 -24.141 16.859 1 69.31 74 MET B O 1
ATOM 2753 N N . MET B 1 75 ? 3.363 -26.062 17.562 1 62.69 75 MET B N 1
ATOM 2754 C CA . MET B 1 75 ? 3.502 -25.75 18.984 1 62.69 75 MET B CA 1
ATOM 2755 C C . MET B 1 75 ? 4.973 -25.672 19.391 1 62.69 75 MET B C 1
ATOM 2757 O O . MET B 1 75 ? 5.367 -24.781 20.156 1 62.69 75 MET B O 1
ATOM 2761 N N . SER B 1 76 ? 5.695 -26.516 18.922 1 63.38 76 SER B N 1
ATOM 2762 C CA . SER B 1 76 ? 7.125 -26.547 19.219 1 63.38 76 SER B CA 1
ATOM 2763 C C . SER B 1 76 ? 7.824 -25.312 18.688 1 63.38 76 SER B C 1
ATOM 2765 O O . SER B 1 76 ? 8.727 -24.766 19.328 1 63.38 76 SER B O 1
ATOM 2767 N N . GLU B 1 77 ? 7.387 -24.859 17.547 1 57.81 77 GLU B N 1
ATOM 2768 C CA . GLU B 1 77 ? 7.957 -23.656 16.953 1 57.81 77 GLU B CA 1
ATOM 2769 C C . GLU B 1 77 ? 7.594 -22.406 17.766 1 57.81 77 GLU B C 1
ATOM 2771 O O . GLU B 1 77 ? 8.398 -21.484 17.875 1 57.81 77 GLU B O 1
ATOM 2776 N N . ARG B 1 78 ? 6.41 -22.312 18.219 1 50.12 78 ARG B N 1
ATOM 2777 C CA . ARG B 1 78 ? 5.957 -21.219 19.094 1 50.12 78 ARG B CA 1
ATOM 2778 C C . ARG B 1 78 ? 6.824 -21.141 20.344 1 50.12 78 ARG B C 1
ATOM 2780 O O . ARG B 1 78 ? 7.148 -20.047 20.797 1 50.12 78 ARG B O 1
ATOM 2787 N N . ASP B 1 79 ? 7.016 -22.25 20.875 1 49.06 79 ASP B N 1
ATOM 2788 C CA . ASP B 1 79 ? 7.824 -22.312 22.078 1 49.06 79 ASP B CA 1
ATOM 2789 C C . ASP B 1 79 ? 9.234 -21.781 21.828 1 49.06 79 ASP B C 1
ATOM 2791 O O . ASP B 1 79 ? 9.891 -21.297 22.766 1 49.06 79 ASP B O 1
ATOM 2795 N N . LYS B 1 80 ? 9.703 -21.969 20.672 1 45.12 80 LYS B N 1
ATOM 2796 C CA . LYS B 1 80 ? 11.062 -21.531 20.375 1 45.12 80 LYS B CA 1
ATOM 2797 C C . LYS B 1 80 ? 11.125 -20.016 20.219 1 45.12 80 LYS B C 1
ATOM 2799 O O . LYS B 1 80 ? 12.18 -19.453 19.875 1 45.12 80 LYS B O 1
ATOM 2804 N N . GLY B 1 81 ? 9.969 -19.203 20.547 1 39.34 81 GLY B N 1
ATOM 2805 C CA . GLY B 1 81 ? 10.016 -17.75 20.625 1 39.34 81 GLY B CA 1
ATOM 2806 C C . GLY B 1 81 ? 9.477 -17.062 19.375 1 39.34 81 GLY B C 1
ATOM 2807 O O . GLY B 1 81 ? 9.672 -15.859 19.188 1 39.34 81 GLY B O 1
ATOM 2808 N N . ASN B 1 82 ? 9.18 -17.703 18.406 1 35.16 82 ASN B N 1
ATOM 2809 C CA . ASN B 1 82 ? 8.688 -16.969 17.25 1 35.16 82 ASN B CA 1
ATOM 2810 C C . ASN B 1 82 ? 7.324 -16.344 17.516 1 35.16 82 ASN B C 1
ATOM 2812 O O . ASN B 1 82 ? 6.402 -17.016 17.984 1 35.16 82 ASN B O 1
ATOM 2816 N N . PRO B 1 83 ? 7.285 -15.031 17.875 1 34 83 PRO B N 1
ATOM 2817 C CA . PRO B 1 83 ? 6.047 -14.375 18.297 1 34 83 PRO B CA 1
ATOM 2818 C C . PRO B 1 83 ? 4.836 -14.828 17.484 1 34 83 PRO B C 1
ATOM 2820 O O . PRO B 1 83 ? 4.863 -14.797 16.25 1 34 83 PRO B O 1
ATOM 2823 N N . VAL B 1 84 ? 4.133 -15.914 17.766 1 33.19 84 VAL B N 1
ATOM 2824 C CA . VAL B 1 84 ? 2.818 -16.219 17.203 1 33.19 84 VAL B CA 1
ATOM 2825 C C . VAL B 1 84 ? 1.799 -15.195 17.703 1 33.19 84 VAL B C 1
ATOM 2827 O O . VAL B 1 84 ? 1.649 -15.008 18.922 1 33.19 84 VAL B O 1
ATOM 2830 N N . ILE B 1 85 ? 1.652 -14.047 17.078 1 33.56 85 ILE B N 1
ATOM 2831 C CA . ILE B 1 85 ? 0.627 -13.078 17.438 1 33.56 85 ILE B CA 1
ATOM 2832 C C . ILE B 1 85 ? -0.646 -13.805 17.859 1 33.56 85 ILE B C 1
ATOM 2834 O O . ILE B 1 85 ? -1.256 -14.523 17.062 1 33.56 85 ILE B O 1
ATOM 2838 N N . THR B 1 86 ? -0.888 -14.148 19.078 1 32.03 86 THR B N 1
ATOM 2839 C CA . THR B 1 86 ? -1.988 -14.859 19.703 1 32.03 86 THR B CA 1
ATOM 2840 C C . THR B 1 86 ? -3.316 -14.156 19.453 1 32.03 86 THR B C 1
ATOM 2842 O O . THR B 1 86 ? -3.336 -12.984 19.062 1 32.03 86 THR B O 1
ATOM 2845 N N . GLY B 1 87 ? -4.559 -14.641 20.219 1 30.61 87 GLY B N 1
ATOM 2846 C CA . GLY B 1 87 ? -6.004 -14.758 20.109 1 30.61 87 GLY B CA 1
ATOM 2847 C C . GLY B 1 87 ? -6.715 -13.414 20.109 1 30.61 87 GLY B C 1
ATOM 2848 O O . GLY B 1 87 ? -7.773 -13.266 19.5 1 30.61 87 GLY B O 1
ATOM 2849 N N . GLU B 1 88 ? -6.566 -12.672 21.141 1 33.06 88 GLU B N 1
ATOM 2850 C CA . GLU B 1 88 ? -7.641 -11.719 21.406 1 33.06 88 GLU B CA 1
ATOM 2851 C C . GLU B 1 88 ? -7.684 -10.625 20.344 1 33.06 88 GLU B C 1
ATOM 2853 O O . GLU B 1 88 ? -8.68 -9.906 20.219 1 33.06 88 GLU B O 1
ATOM 2858 N N . LEU B 1 89 ? -6.621 -10.227 19.891 1 34.97 89 LEU B N 1
ATOM 2859 C CA . LEU B 1 89 ? -6.625 -9.219 18.844 1 34.97 89 LEU B CA 1
ATOM 2860 C C . LEU B 1 89 ? -7.074 -9.812 17.516 1 34.97 89 LEU B C 1
ATOM 2862 O O . LEU B 1 89 ? -6.949 -9.18 16.469 1 34.97 89 LEU B O 1
ATOM 2866 N N . GLN B 1 90 ? -7.301 -11.086 17.438 1 41 90 GLN B N 1
ATOM 2867 C CA . GLN B 1 90 ? -7.66 -12.055 16.406 1 41 90 GLN B CA 1
ATOM 2868 C C . GLN B 1 90 ? -8.789 -11.523 15.523 1 41 90 GLN B C 1
ATOM 2870 O O . GLN B 1 90 ? -8.852 -11.828 14.336 1 41 90 GLN B O 1
ATOM 2875 N N . ASP B 1 91 ? -9.758 -10.891 16.141 1 44 91 ASP B N 1
ATOM 2876 C CA . ASP B 1 91 ? -10.953 -10.586 15.367 1 44 91 ASP B CA 1
ATOM 2877 C C . ASP B 1 91 ? -10.742 -9.367 14.469 1 44 91 ASP B C 1
ATOM 2879 O O . ASP B 1 91 ? -11.68 -8.898 13.82 1 44 91 ASP B O 1
ATOM 2883 N N . THR B 1 92 ? -9.531 -8.672 14.594 1 50.78 92 THR B N 1
ATOM 2884 C CA . THR B 1 92 ? -9.555 -7.391 13.891 1 50.78 92 THR B CA 1
ATOM 2885 C C . THR B 1 92 ? -8.609 -7.418 12.695 1 50.78 92 THR B C 1
ATOM 2887 O O . THR B 1 92 ? -7.715 -8.258 12.617 1 50.78 92 THR B O 1
ATOM 2890 N N . GLY B 1 93 ? -8.93 -6.988 11.469 1 57.34 93 GLY B N 1
ATOM 2891 C CA . GLY B 1 93 ? -8.172 -6.684 10.266 1 57.34 93 GLY B CA 1
ATOM 2892 C C . GLY B 1 93 ? -6.711 -6.371 10.539 1 57.34 93 GLY B C 1
ATOM 2893 O O . GLY B 1 93 ? -5.828 -6.777 9.781 1 57.34 93 GLY B O 1
ATOM 2894 N N . PHE B 1 94 ? -6.297 -5.965 11.719 1 60.03 94 PHE B N 1
ATOM 2895 C CA . PHE B 1 94 ? -4.934 -5.633 12.125 1 60.03 94 PHE B CA 1
ATOM 2896 C C . PHE B 1 94 ? -4.102 -6.898 12.297 1 60.03 94 PHE B C 1
ATOM 2898 O O . PHE B 1 94 ? -2.979 -6.98 11.789 1 60.03 94 PHE B O 1
ATOM 2905 N N . CYS B 1 95 ? -4.691 -7.766 12.906 1 62.16 95 CYS B N 1
ATOM 2906 C CA . CYS B 1 95 ? -3.936 -8.969 13.25 1 62.16 95 CYS B CA 1
ATOM 2907 C C . CYS B 1 95 ? -3.521 -9.727 11.992 1 62.16 95 CYS B C 1
ATOM 2909 O O . CYS B 1 95 ? -2.396 -10.219 11.898 1 62.16 95 CYS B O 1
ATOM 2911 N N . GLN B 1 96 ? -4.363 -9.555 11.094 1 72.25 96 GLN B N 1
ATOM 2912 C CA . GLN B 1 96 ? -4.059 -10.289 9.867 1 72.25 96 GLN B CA 1
ATOM 2913 C C . GLN B 1 96 ? -2.924 -9.625 9.094 1 72.25 96 GLN B C 1
ATOM 2915 O O . GLN B 1 96 ? -2.039 -10.305 8.57 1 72.25 96 GLN B O 1
ATOM 2920 N N . ASP B 1 97 ? -2.9 -8.312 9.039 1 83.69 97 ASP B N 1
ATOM 2921 C CA . ASP B 1 97 ? -1.82 -7.594 8.375 1 83.69 97 ASP B CA 1
ATOM 2922 C C . ASP B 1 97 ? -0.484 -7.836 9.07 1 83.69 97 ASP B C 1
ATOM 2924 O O . ASP B 1 97 ? 0.538 -8.039 8.414 1 83.69 97 ASP B O 1
ATOM 2928 N N . ALA B 1 98 ? -0.567 -7.852 10.359 1 76.88 98 ALA B N 1
ATOM 29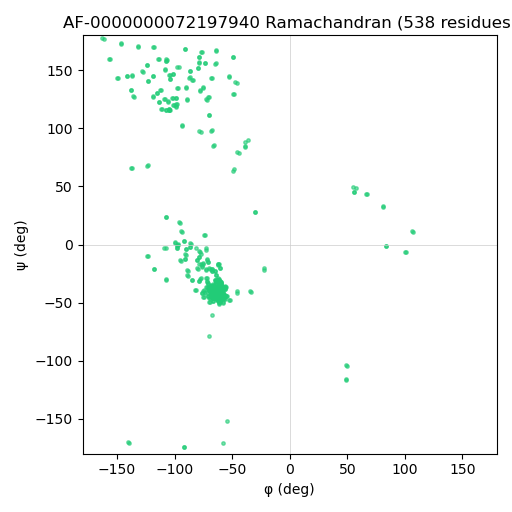29 C CA . ALA B 1 98 ? 0.658 -8.055 11.125 1 76.88 98 ALA B CA 1
ATOM 2930 C C . ALA B 1 98 ? 1.222 -9.453 10.898 1 76.88 98 ALA B C 1
ATOM 2932 O O . ALA B 1 98 ? 2.43 -9.625 10.711 1 76.88 98 ALA B O 1
ATOM 2933 N N . ILE B 1 99 ? 0.357 -10.375 10.844 1 71.38 99 ILE B N 1
ATOM 2934 C CA . ILE B 1 99 ? 0.755 -11.766 10.633 1 71.38 99 ILE B CA 1
ATOM 2935 C C . ILE B 1 99 ? 1.349 -11.922 9.234 1 71.38 99 ILE B C 1
ATOM 2937 O O . ILE B 1 99 ? 2.393 -12.555 9.062 1 71.38 99 ILE B O 1
ATOM 2941 N N . SER B 1 100 ? 0.667 -11.359 8.297 1 81 100 SER B N 1
ATOM 2942 C CA . SER B 1 100 ? 1.13 -11.453 6.918 1 81 100 SER B CA 1
ATOM 2943 C C . SER B 1 100 ? 2.471 -10.75 6.734 1 81 100 SER B C 1
ATOM 2945 O O . SER B 1 100 ? 3.32 -11.211 5.969 1 81 100 SER B O 1
ATOM 2947 N N . LEU B 1 101 ? 2.658 -9.664 7.426 1 84.5 101 LEU B N 1
ATOM 2948 C CA . LEU B 1 101 ? 3.93 -8.945 7.395 1 84.5 101 LEU B CA 1
ATOM 2949 C C . LEU B 1 101 ? 5.047 -9.797 7.988 1 84.5 101 LEU B C 1
ATOM 2951 O O . LEU B 1 101 ? 6.168 -9.812 7.473 1 84.5 101 LEU B O 1
ATOM 2955 N N . GLU B 1 102 ? 4.703 -10.438 9.016 1 74.12 102 GLU B N 1
ATOM 2956 C CA . GLU B 1 102 ? 5.688 -11.32 9.641 1 74.12 102 GLU B CA 1
ATOM 2957 C C . GLU B 1 102 ? 6.121 -12.422 8.68 1 74.12 102 GLU B C 1
ATOM 2959 O O . GLU B 1 102 ? 7.309 -12.742 8.586 1 74.12 102 GLU B O 1
ATOM 2964 N N . LYS B 1 103 ? 5.207 -13 7.984 1 73.69 103 LYS B N 1
ATOM 2965 C CA . LYS B 1 103 ? 5.512 -14.039 7.008 1 73.69 103 LYS B CA 1
ATOM 2966 C C . LYS B 1 103 ? 6.43 -13.508 5.91 1 73.69 103 LYS B C 1
ATOM 2968 O O . LYS B 1 103 ? 7.344 -14.203 5.465 1 73.69 103 LYS B O 1
ATOM 2973 N N . LEU B 1 104 ? 6.133 -12.328 5.449 1 84.5 104 LEU B N 1
ATOM 2974 C CA . LEU B 1 104 ? 6.988 -11.695 4.453 1 84.5 104 LEU B CA 1
ATOM 2975 C C . LEU B 1 104 ? 8.414 -11.547 4.973 1 84.5 104 LEU B C 1
ATOM 2977 O O . LEU B 1 104 ? 9.375 -11.859 4.266 1 84.5 104 LEU B O 1
ATOM 2981 N N . TRP B 1 105 ? 8.531 -11.172 6.176 1 75.62 105 TRP B N 1
ATOM 2982 C CA . TRP B 1 105 ? 9.852 -10.898 6.73 1 75.62 105 TRP B CA 1
ATOM 2983 C C . TRP B 1 105 ? 10.641 -12.188 6.922 1 75.62 105 TRP B C 1
ATOM 2985 O O . TRP B 1 105 ? 11.867 -12.203 6.777 1 75.62 105 TRP B O 1
ATOM 2995 N N . MET B 1 106 ? 9.93 -13.195 7.227 1 70.88 106 MET B N 1
ATOM 2996 C CA . MET B 1 106 ? 10.578 -14.5 7.289 1 70.88 106 MET B CA 1
ATOM 2997 C C . MET B 1 106 ? 11.133 -14.906 5.93 1 70.88 106 MET B C 1
ATOM 2999 O O . MET B 1 106 ? 12.242 -15.43 5.836 1 70.88 106 MET B O 1
ATOM 3003 N N . GLN B 1 107 ? 10.375 -14.641 4.895 1 75.19 107 GLN B N 1
ATOM 3004 C CA . GLN B 1 107 ? 10.836 -14.906 3.535 1 75.19 107 GLN B CA 1
ATOM 3005 C C . GLN B 1 107 ? 12.094 -14.094 3.217 1 75.19 107 GLN B C 1
ATOM 3007 O O . GLN B 1 107 ? 13.031 -14.609 2.604 1 75.19 107 GLN B O 1
ATOM 3012 N N . LEU B 1 108 ? 12.062 -12.883 3.66 1 83.62 108 LEU B N 1
ATOM 3013 C CA . LEU B 1 108 ? 13.18 -11.984 3.381 1 83.62 108 LEU B CA 1
ATOM 3014 C C . LEU B 1 108 ? 14.422 -12.398 4.168 1 83.62 108 LEU B C 1
ATOM 3016 O O . LEU B 1 108 ? 15.539 -12.305 3.662 1 83.62 108 LEU B O 1
ATOM 3020 N N . ALA B 1 109 ? 14.172 -12.828 5.336 1 69.69 109 ALA B N 1
ATOM 3021 C CA . ALA B 1 109 ? 15.281 -13.25 6.188 1 69.69 109 ALA B CA 1
ATOM 3022 C C . ALA B 1 109 ? 15.906 -14.547 5.676 1 69.69 109 ALA B C 1
ATOM 3024 O O . ALA B 1 109 ? 17.125 -14.727 5.75 1 69.69 109 ALA B O 1
ATOM 3025 N N . GLU B 1 110 ? 15.047 -15.422 5.215 1 65.88 110 GLU B N 1
ATOM 3026 C CA . GLU B 1 110 ? 15.5 -16.734 4.754 1 65.88 110 GLU B CA 1
ATOM 3027 C C . GLU B 1 110 ? 16.094 -16.641 3.35 1 65.88 110 GLU B C 1
ATOM 3029 O O . GLU B 1 110 ? 16.953 -17.453 2.986 1 65.88 110 GLU B O 1
ATOM 3034 N N . GLY B 1 111 ? 15.562 -15.742 2.639 1 68.06 111 GLY B N 1
ATOM 3035 C CA . GLY B 1 111 ? 15.977 -15.664 1.247 1 68.06 111 GLY B CA 1
ATOM 3036 C C . GLY B 1 111 ? 17.219 -14.805 1.041 1 68.06 111 GLY B C 1
ATOM 3037 O O . GLY B 1 111 ? 17.562 -13.992 1.9 1 68.06 111 GLY B O 1
ATOM 3038 N N . ASN B 1 112 ? 18.062 -15.148 0.145 1 73.69 112 ASN B N 1
ATOM 3039 C CA . ASN B 1 112 ? 19.141 -14.266 -0.314 1 73.69 112 ASN B CA 1
ATOM 3040 C C . ASN B 1 112 ? 18.609 -13.219 -1.294 1 73.69 112 ASN B C 1
ATOM 3042 O O . ASN B 1 112 ? 18.312 -13.539 -2.449 1 73.69 112 ASN B O 1
ATOM 3046 N N . THR B 1 113 ? 18.328 -11.984 -0.72 1 90.44 113 THR B N 1
ATOM 3047 C CA . THR B 1 113 ? 17.781 -10.922 -1.555 1 90.44 113 THR B CA 1
ATOM 3048 C C . THR B 1 113 ? 18.906 -10.055 -2.127 1 90.44 113 THR B C 1
ATOM 3050 O O . THR B 1 113 ? 18.641 -9.109 -2.873 1 90.44 113 THR B O 1
ATOM 3053 N N . ALA B 1 114 ? 20.141 -10.383 -1.866 1 89.94 114 ALA B N 1
ATOM 3054 C CA . ALA B 1 114 ? 21.266 -9.562 -2.279 1 89.94 114 ALA B CA 1
ATOM 3055 C C . ALA B 1 114 ? 21.359 -9.484 -3.801 1 89.94 114 ALA B C 1
ATOM 3057 O O . ALA B 1 114 ? 21.625 -8.414 -4.355 1 89.94 114 ALA B O 1
ATOM 3058 N N . HIS B 1 115 ? 21.172 -10.609 -4.391 1 92.94 115 HIS B N 1
ATOM 3059 C CA . HIS B 1 115 ? 21.281 -10.633 -5.844 1 92.94 115 HIS B CA 1
ATOM 3060 C C . HIS B 1 115 ? 20.156 -9.812 -6.488 1 92.94 115 HIS B C 1
ATOM 3062 O O . HIS B 1 115 ? 20.375 -9.156 -7.508 1 92.94 115 HIS B O 1
ATOM 3068 N N . ILE B 1 116 ? 18.984 -9.812 -5.887 1 94.88 116 ILE B N 1
ATOM 3069 C CA . ILE B 1 116 ? 17.859 -9.031 -6.391 1 94.88 116 ILE B CA 1
ATOM 3070 C C . ILE B 1 116 ? 18.156 -7.539 -6.219 1 94.88 116 ILE B C 1
ATOM 3072 O O . ILE B 1 116 ? 17.938 -6.75 -7.145 1 94.88 116 ILE B O 1
ATOM 3076 N N . ILE B 1 117 ? 18.672 -7.191 -5.074 1 94.94 117 ILE B N 1
ATOM 3077 C CA . ILE B 1 117 ? 19.016 -5.805 -4.781 1 94.94 117 ILE B CA 1
ATOM 3078 C C . ILE B 1 117 ? 20.094 -5.32 -5.746 1 94.94 117 ILE B C 1
ATOM 3080 O O . ILE B 1 117 ? 20.031 -4.199 -6.25 1 94.94 117 ILE B O 1
ATOM 3084 N N . ARG B 1 118 ? 21.016 -6.145 -6.031 1 95.38 118 ARG B N 1
ATOM 3085 C CA . ARG B 1 118 ? 22.062 -5.812 -6.988 1 95.38 118 ARG B CA 1
ATOM 3086 C C . ARG B 1 118 ? 21.484 -5.598 -8.383 1 95.38 118 ARG B C 1
ATOM 3088 O O . ARG B 1 118 ? 21.891 -4.668 -9.086 1 95.38 118 ARG B O 1
ATOM 3095 N N . LYS B 1 119 ? 20.594 -6.414 -8.742 1 96.06 119 LYS B N 1
ATOM 3096 C CA . LYS B 1 119 ? 19.938 -6.266 -10.047 1 96.06 119 LYS B CA 1
ATOM 3097 C C . LYS B 1 119 ? 19.156 -4.961 -10.125 1 96.06 119 LYS B C 1
ATOM 3099 O O . LYS B 1 119 ? 19.203 -4.258 -11.141 1 96.06 119 LYS B O 1
ATOM 3104 N N . LEU B 1 120 ? 18.484 -4.676 -9.078 1 96.75 120 LEU B N 1
ATOM 3105 C CA . LEU B 1 120 ? 17.734 -3.426 -9.023 1 96.75 120 LEU B CA 1
ATOM 3106 C C . LEU B 1 120 ? 18.672 -2.225 -9.141 1 96.75 120 LEU B C 1
ATOM 3108 O O . LEU B 1 120 ? 18.297 -1.202 -9.727 1 96.75 120 LEU B O 1
ATOM 3112 N N . ALA B 1 121 ? 19.828 -2.375 -8.688 1 95.75 121 ALA B N 1
ATOM 3113 C CA . ALA B 1 121 ? 20.781 -1.268 -8.633 1 95.75 121 ALA B CA 1
ATOM 3114 C C . ALA B 1 121 ? 21.516 -1.125 -9.953 1 95.75 121 ALA B C 1
ATOM 3116 O O . ALA B 1 121 ? 21.875 -0.015 -10.359 1 95.75 121 ALA B O 1
ATOM 3117 N N . THR B 1 122 ? 21.703 -2.281 -10.672 1 95.25 122 THR B N 1
ATOM 3118 C CA . THR B 1 122 ? 22.719 -2.238 -11.719 1 95.25 122 THR B CA 1
ATOM 3119 C C . THR B 1 122 ? 22.094 -2.484 -13.086 1 95.25 122 THR B C 1
ATOM 3121 O O . THR B 1 122 ? 22.703 -2.191 -14.117 1 95.25 122 THR B O 1
ATOM 3124 N N . ALA B 1 123 ? 20.938 -3.086 -13.141 1 96.25 123 ALA B N 1
ATOM 3125 C CA . ALA B 1 123 ? 20.328 -3.344 -14.438 1 96.25 123 ALA B CA 1
ATOM 3126 C C . ALA B 1 123 ? 20.25 -2.066 -15.273 1 96.25 123 ALA B C 1
ATOM 3128 O O . ALA B 1 123 ? 20.016 -0.98 -14.734 1 96.25 123 ALA B O 1
ATOM 3129 N N . LYS B 1 124 ? 20.422 -2.186 -16.547 1 95.88 124 LYS B N 1
ATOM 3130 C CA . LYS B 1 124 ? 20.344 -1.022 -17.438 1 95.88 124 LYS B CA 1
ATOM 3131 C C . LYS B 1 124 ? 18.969 -0.363 -17.375 1 95.88 124 LYS B C 1
ATOM 3133 O O . LYS B 1 124 ? 18.875 0.864 -17.297 1 95.88 124 LYS B O 1
ATOM 3138 N N . ARG B 1 125 ? 17.969 -1.203 -17.453 1 96.31 125 ARG B N 1
ATOM 3139 C CA . ARG B 1 125 ? 16.594 -0.738 -17.328 1 96.31 125 ARG B CA 1
ATOM 3140 C C . ARG B 1 125 ? 15.773 -1.676 -16.453 1 96.31 125 ARG B C 1
ATOM 3142 O O . ARG B 1 125 ? 16 -2.887 -16.438 1 96.31 125 ARG B O 1
ATOM 3149 N N . ILE B 1 126 ? 14.883 -1.069 -15.758 1 97.75 126 ILE B N 1
ATOM 3150 C CA . ILE B 1 126 ? 13.922 -1.821 -14.969 1 97.75 126 ILE B CA 1
ATOM 3151 C C . ILE B 1 126 ? 12.516 -1.627 -15.539 1 97.75 126 ILE B C 1
ATOM 3153 O O . ILE B 1 126 ? 12.07 -0.494 -15.734 1 97.75 126 ILE B O 1
ATOM 3157 N N . LYS B 1 127 ? 11.859 -2.682 -15.891 1 97.25 127 LYS B N 1
ATOM 3158 C CA . LYS B 1 127 ? 10.484 -2.654 -16.359 1 97.25 127 LYS B CA 1
ATOM 3159 C C . LYS B 1 127 ? 9.531 -3.227 -15.312 1 97.25 127 LYS B C 1
ATOM 3161 O O . LYS B 1 127 ? 9.625 -4.402 -14.953 1 97.25 127 LYS B O 1
ATOM 3166 N N . ILE B 1 128 ? 8.68 -2.387 -14.844 1 97.94 128 ILE B N 1
ATOM 3167 C CA . ILE B 1 128 ? 7.723 -2.801 -13.82 1 97.94 128 ILE B CA 1
ATOM 3168 C C . ILE B 1 128 ? 6.332 -2.943 -14.438 1 97.94 128 ILE B C 1
ATOM 3170 O O . ILE B 1 128 ? 5.781 -1.977 -14.969 1 97.94 128 ILE B O 1
ATOM 3174 N N . ILE B 1 129 ? 5.758 -4.129 -14.297 1 96.81 129 ILE B N 1
ATOM 3175 C CA . ILE B 1 129 ? 4.492 -4.445 -14.953 1 96.81 129 ILE B CA 1
ATOM 3176 C C . ILE B 1 129 ? 3.432 -4.766 -13.906 1 96.81 129 ILE B C 1
ATOM 3178 O O . ILE B 1 129 ? 3.654 -5.598 -13.023 1 96.81 129 ILE B O 1
ATOM 3182 N N . GLY B 1 130 ? 2.355 -4.172 -13.93 1 95.94 130 GLY B N 1
ATOM 3183 C CA . GLY B 1 130 ? 1.191 -4.438 -13.102 1 95.94 130 GLY B CA 1
ATOM 3184 C C . GLY B 1 130 ? -0.12 -4.113 -13.789 1 95.94 130 GLY B C 1
ATOM 3185 O O . GLY B 1 130 ? -0.205 -3.146 -14.555 1 95.94 130 GLY B O 1
ATOM 3186 N N . TYR B 1 131 ? -1.114 -4.922 -13.523 1 92.75 131 TYR B N 1
ATOM 3187 C CA . TYR B 1 131 ? -2.459 -4.723 -14.047 1 92.75 131 TYR B CA 1
ATOM 3188 C C . TYR B 1 131 ? -3.482 -4.652 -12.922 1 92.75 131 TYR B C 1
ATOM 3190 O O . TYR B 1 131 ? -3.258 -5.195 -11.836 1 92.75 131 TYR B O 1
ATOM 3198 N N . ARG B 1 132 ? -4.566 -3.973 -13.242 1 91.5 132 ARG B N 1
ATOM 3199 C CA . ARG B 1 132 ? -5.715 -3.934 -12.344 1 91.5 132 ARG B CA 1
ATOM 3200 C C . ARG B 1 132 ? -5.285 -3.605 -10.914 1 91.5 132 ARG B C 1
ATOM 3202 O O . ARG B 1 132 ? -4.652 -2.574 -10.68 1 91.5 132 ARG B O 1
ATOM 3209 N N . ASN B 1 133 ? -5.492 -4.531 -10.023 1 90.19 133 ASN B N 1
ATOM 3210 C CA . ASN B 1 133 ? -5.203 -4.266 -8.617 1 90.19 133 ASN B CA 1
ATOM 3211 C C . ASN B 1 133 ? -3.703 -4.191 -8.359 1 90.19 133 ASN B C 1
ATOM 3213 O O . ASN B 1 133 ? -3.27 -3.658 -7.332 1 90.19 133 ASN B O 1
ATOM 3217 N N . SER B 1 134 ? -2.947 -4.66 -9.289 1 95 134 SER B N 1
ATOM 3218 C CA . SER B 1 134 ? -1.496 -4.648 -9.133 1 95 134 SER B CA 1
ATOM 3219 C C . SER B 1 134 ? -0.891 -3.367 -9.703 1 95 134 SER B C 1
ATOM 3221 O O . SER B 1 134 ? 0.278 -3.064 -9.453 1 95 134 SER B O 1
ATOM 3223 N N . TYR B 1 135 ? -1.662 -2.639 -10.422 1 94.88 135 TYR B N 1
ATOM 3224 C CA . TYR B 1 135 ? -1.132 -1.458 -11.094 1 94.88 135 TYR B CA 1
ATOM 3225 C C . TYR B 1 135 ? -0.705 -0.399 -10.086 1 94.88 135 TYR B C 1
ATOM 3227 O O . TYR B 1 135 ? 0.371 0.19 -10.211 1 94.88 135 TYR B O 1
ATOM 3235 N N . PRO B 1 136 ? -1.523 -0.129 -9.055 1 95.5 136 PRO B N 1
ATOM 3236 C CA . PRO B 1 136 ? -1.068 0.839 -8.055 1 95.5 136 PRO B CA 1
ATOM 3237 C C . PRO B 1 136 ? 0.247 0.431 -7.395 1 95.5 136 PRO B C 1
ATOM 3239 O O . PRO B 1 136 ? 1.077 1.289 -7.082 1 95.5 136 PRO B O 1
ATOM 3242 N N . LEU B 1 137 ? 0.429 -0.804 -7.18 1 97.12 137 LEU B N 1
ATOM 3243 C CA . LEU B 1 137 ? 1.684 -1.294 -6.617 1 97.12 137 LEU B CA 1
ATOM 3244 C C . LEU B 1 137 ? 2.85 -1.002 -7.559 1 97.12 137 LEU B C 1
ATOM 3246 O O . LEU B 1 137 ? 3.889 -0.498 -7.125 1 97.12 137 LEU B O 1
ATOM 3250 N N . ALA B 1 138 ? 2.602 -1.346 -8.828 1 97.56 138 ALA B N 1
ATOM 3251 C CA . ALA B 1 138 ? 3.631 -1.12 -9.836 1 97.56 138 ALA B CA 1
ATOM 3252 C C . ALA B 1 138 ? 3.99 0.36 -9.938 1 97.56 138 ALA B C 1
ATOM 3254 O O . ALA B 1 138 ? 5.168 0.714 -10.016 1 97.56 138 ALA B O 1
ATOM 3255 N N . MET B 1 139 ? 2.992 1.113 -9.883 1 96.06 139 MET B N 1
ATOM 3256 C CA . MET B 1 139 ? 3.18 2.559 -9.969 1 96.06 139 MET B CA 1
ATOM 3257 C C . MET B 1 139 ? 3.984 3.072 -8.781 1 96.06 139 MET B C 1
ATOM 3259 O O . MET B 1 139 ? 4.902 3.879 -8.945 1 96.06 139 MET B O 1
ATOM 3263 N N . HIS B 1 140 ? 3.645 2.641 -7.656 1 96.5 140 HIS B N 1
ATOM 3264 C CA . HIS B 1 140 ? 4.363 3.057 -6.457 1 96.5 140 HIS B CA 1
ATOM 3265 C C . HIS B 1 140 ? 5.82 2.615 -6.508 1 96.5 140 HIS B C 1
ATOM 3267 O O . HIS B 1 140 ? 6.723 3.391 -6.172 1 96.5 140 HIS B O 1
ATOM 3273 N N . PHE B 1 141 ? 6.078 1.412 -6.93 1 97.62 141 PHE B N 1
ATOM 3274 C CA . PHE B 1 141 ? 7.434 0.89 -7.02 1 97.62 141 PHE B CA 1
ATOM 3275 C C . PHE B 1 141 ? 8.273 1.72 -7.988 1 97.62 141 PHE B C 1
ATOM 3277 O O . PHE B 1 141 ? 9.406 2.078 -7.684 1 97.62 141 PHE B O 1
ATOM 3284 N N . ARG B 1 142 ? 7.656 1.989 -9.094 1 96.38 142 ARG B N 1
ATOM 3285 C CA . ARG B 1 142 ? 8.336 2.814 -10.086 1 96.38 142 ARG B CA 1
ATOM 3286 C C . ARG B 1 142 ? 8.703 4.18 -9.508 1 96.38 142 ARG B C 1
ATOM 3288 O O . ARG B 1 142 ? 9.828 4.652 -9.672 1 96.38 142 ARG B O 1
ATOM 3295 N N . GLN B 1 143 ? 7.762 4.781 -8.844 1 94.12 143 GLN B N 1
ATOM 3296 C CA . GLN B 1 143 ? 7.965 6.121 -8.297 1 94.12 143 GLN B CA 1
ATOM 3297 C C . GLN B 1 143 ? 9.07 6.125 -7.25 1 94.12 143 GLN B C 1
ATOM 3299 O O . GLN B 1 143 ? 9.922 7.02 -7.242 1 94.12 143 GLN B O 1
ATOM 3304 N N . GLN B 1 144 ? 9.07 5.148 -6.398 1 93.62 144 GLN B N 1
ATOM 3305 C CA . GLN B 1 144 ? 10.062 5.078 -5.336 1 93.62 144 GLN B CA 1
ATOM 3306 C C . GLN B 1 144 ? 11.445 4.77 -5.902 1 93.62 144 GLN B C 1
ATOM 3308 O O . GLN B 1 144 ? 12.438 5.391 -5.516 1 93.62 144 GLN B O 1
ATOM 3313 N N . LEU B 1 145 ? 11.492 3.838 -6.762 1 94.94 145 LEU B N 1
ATOM 3314 C CA . LEU B 1 145 ? 12.773 3.443 -7.344 1 94.94 145 LEU B CA 1
ATOM 3315 C C . LEU B 1 145 ? 13.367 4.582 -8.164 1 94.94 145 LEU B C 1
ATOM 3317 O O . LEU B 1 145 ? 14.586 4.742 -8.227 1 94.94 145 LEU B O 1
ATOM 3321 N N . ALA B 1 146 ? 12.516 5.367 -8.805 1 93.25 146 ALA B N 1
ATOM 3322 C CA . ALA B 1 146 ? 12.953 6.488 -9.633 1 93.25 146 ALA B CA 1
ATOM 3323 C C . ALA B 1 146 ? 13.688 7.531 -8.797 1 93.25 146 ALA B C 1
ATOM 3325 O O . ALA B 1 146 ? 14.414 8.367 -9.336 1 93.25 146 ALA B O 1
ATOM 3326 N N . GLN B 1 147 ? 13.516 7.469 -7.496 1 89.12 147 GLN B N 1
ATOM 3327 C CA . GLN B 1 147 ? 14.203 8.391 -6.605 1 89.12 147 GLN B CA 1
ATOM 3328 C C . GLN B 1 147 ? 15.672 8.008 -6.453 1 89.12 147 GLN B C 1
ATOM 3330 O O . GLN B 1 147 ? 16.484 8.828 -6.016 1 89.12 147 GLN B O 1
ATOM 3335 N N . CYS B 1 148 ? 16.031 6.781 -6.824 1 88 148 CYS B N 1
ATOM 3336 C CA . CYS B 1 148 ? 17.406 6.387 -6.547 1 88 148 CYS B CA 1
ATOM 3337 C C . CYS B 1 148 ? 18.125 5.953 -7.824 1 88 148 CYS B C 1
ATOM 3339 O O . CYS B 1 148 ? 19.344 5.832 -7.844 1 88 148 CYS B O 1
ATOM 3341 N N . ARG B 1 149 ? 17.359 5.816 -8.875 1 91.88 149 ARG B N 1
ATOM 3342 C CA . ARG B 1 149 ? 18.016 5.469 -10.133 1 91.88 149 ARG B CA 1
ATOM 3343 C C . ARG B 1 149 ? 17.172 5.891 -11.328 1 91.88 149 ARG B C 1
ATOM 3345 O O . ARG B 1 149 ? 15.961 6.055 -11.211 1 91.88 149 ARG B O 1
ATOM 3352 N N . GLN B 1 150 ? 17.859 6.004 -12.453 1 91.88 150 GLN B N 1
ATOM 3353 C CA . GLN B 1 150 ? 17.203 6.266 -13.727 1 91.88 150 GLN B CA 1
ATOM 3354 C C . GLN B 1 150 ? 16.844 4.961 -14.438 1 91.88 150 GLN B C 1
ATOM 3356 O O . GLN B 1 150 ? 17.234 3.879 -13.992 1 91.88 150 GLN B O 1
ATOM 3361 N N . GLY B 1 151 ? 16.094 4.98 -15.43 1 94.12 151 GLY B N 1
ATOM 3362 C CA . GLY B 1 151 ? 15.805 3.83 -16.281 1 94.12 151 GLY B CA 1
ATOM 3363 C C . GLY B 1 151 ? 14.742 2.908 -15.695 1 94.12 151 GLY B C 1
ATOM 3364 O O . GLY B 1 151 ? 14.859 1.686 -15.789 1 94.12 151 GLY B O 1
ATOM 3365 N N . VAL B 1 152 ? 13.82 3.459 -15 1 96.12 152 VAL B N 1
ATOM 3366 C CA . VAL B 1 152 ? 12.719 2.693 -14.438 1 96.12 152 VAL B CA 1
ATOM 3367 C C . VAL B 1 152 ? 11.43 3.027 -15.188 1 96.12 152 VAL B C 1
ATOM 3369 O O . VAL B 1 152 ? 11.016 4.188 -15.234 1 96.12 152 VAL B O 1
ATOM 3372 N N . GLU B 1 153 ? 10.734 1.992 -15.734 1 95.69 153 GLU B N 1
ATOM 3373 C CA . GLU B 1 153 ? 9.539 2.199 -16.531 1 95.69 153 GLU B CA 1
ATOM 3374 C C . GLU B 1 153 ? 8.352 1.438 -15.961 1 95.69 153 GLU B C 1
ATOM 3376 O O . GLU B 1 153 ? 8.492 0.304 -15.5 1 95.69 153 GLU B O 1
ATOM 3381 N N . LEU B 1 154 ? 7.203 2.09 -16.016 1 96.12 154 LEU B N 1
ATOM 3382 C CA . LEU B 1 154 ? 5.938 1.472 -15.633 1 96.12 154 LEU B CA 1
ATOM 3383 C C . LEU B 1 154 ? 5.176 0.994 -16.859 1 96.12 154 LEU B C 1
ATOM 3385 O O . LEU B 1 154 ? 4.996 1.749 -17.812 1 96.12 154 LEU B O 1
ATOM 3389 N N . LEU B 1 155 ? 4.816 -0.222 -16.859 1 93.12 155 LEU B N 1
ATOM 3390 C CA . LEU B 1 155 ? 4.059 -0.793 -17.969 1 93.12 155 LEU B CA 1
ATOM 3391 C C . LEU B 1 155 ? 2.801 -1.49 -17.469 1 93.12 155 LEU B C 1
ATOM 3393 O O . LEU B 1 155 ? 2.799 -2.064 -16.375 1 93.12 155 LEU B O 1
ATOM 3397 N N . PRO B 1 156 ? 1.677 -1.529 -18.25 1 90.5 156 PRO B N 1
ATOM 3398 C CA . PRO B 1 156 ? 1.547 -0.726 -19.469 1 90.5 156 PRO B CA 1
ATOM 3399 C C . PRO B 1 156 ? 1.2 0.733 -19.172 1 90.5 156 PRO B C 1
ATOM 3401 O O . PRO B 1 156 ? 0.824 1.07 -18.047 1 90.5 156 PRO B O 1
ATOM 3404 N N . LEU B 1 157 ? 1.426 1.567 -20.109 1 84.31 157 LEU B N 1
ATOM 3405 C CA . LEU B 1 157 ? 0.931 2.936 -19.984 1 84.31 157 LEU B CA 1
ATOM 3406 C C . LEU B 1 157 ? -0.592 2.971 -20.062 1 84.31 157 LEU B C 1
ATOM 3408 O O . LEU B 1 157 ? -1.206 2.139 -20.734 1 84.31 157 LEU B O 1
ATOM 3412 N N . PRO B 1 158 ? -1.163 3.875 -19.266 1 77.19 158 PRO B N 1
ATOM 3413 C CA . PRO B 1 158 ? -2.625 3.943 -19.312 1 77.19 158 PRO B CA 1
ATOM 3414 C C . PRO B 1 158 ? -3.178 4 -20.734 1 77.19 158 PRO B C 1
ATOM 3416 O O . PRO B 1 158 ? -2.701 4.793 -21.547 1 77.19 158 PRO B O 1
ATOM 3419 N N . GLY B 1 159 ? -4.137 3.137 -21.016 1 71.94 159 GLY B N 1
ATOM 3420 C CA . GLY B 1 159 ? -4.812 3.117 -22.297 1 71.94 159 GLY B CA 1
ATOM 3421 C C . GLY B 1 159 ? -4.055 2.338 -23.359 1 71.94 159 GLY B C 1
ATOM 3422 O O . GLY B 1 159 ? -4.516 2.223 -24.5 1 71.94 159 GLY B O 1
ATOM 3423 N N . GLN B 1 160 ? -2.918 1.823 -22.984 1 73.19 160 GLN B N 1
ATOM 3424 C CA . GLN B 1 160 ? -2.109 1.076 -23.953 1 73.19 160 GLN B CA 1
ATOM 3425 C C . GLN B 1 160 ? -2.15 -0.421 -23.656 1 73.19 160 GLN B C 1
ATOM 3427 O O . GLN B 1 160 ? -2.566 -0.833 -22.562 1 73.19 160 GLN B O 1
ATOM 3432 N N . THR B 1 161 ? -1.847 -1.124 -24.703 1 78.38 161 THR B N 1
ATOM 3433 C CA . THR B 1 161 ? -1.72 -2.57 -24.578 1 78.38 161 THR B CA 1
ATOM 3434 C C . THR B 1 161 ? -0.257 -2.971 -24.391 1 78.38 161 THR B C 1
ATOM 3436 O O . THR B 1 161 ? 0.646 -2.232 -24.797 1 78.38 161 THR B O 1
ATOM 3439 N N . ILE B 1 162 ? -0.079 -4.082 -23.75 1 84.25 162 ILE B N 1
ATOM 3440 C CA . ILE B 1 162 ? 1.25 -4.469 -23.297 1 84.25 162 ILE B CA 1
ATOM 3441 C C . ILE B 1 162 ? 2.055 -5.035 -24.453 1 84.25 162 ILE B C 1
ATOM 3443 O O . ILE B 1 162 ? 3.279 -5.156 -24.375 1 84.25 162 ILE B O 1
ATOM 3447 N N . GLY B 1 163 ? 1.417 -5.426 -25.578 1 81.94 163 GLY B N 1
ATOM 3448 C CA . GLY B 1 163 ? 2.096 -6.062 -26.688 1 81.94 163 GLY B CA 1
ATOM 3449 C C . GLY B 1 163 ? 3.301 -5.281 -27.188 1 81.94 163 GLY B C 1
ATOM 3450 O O . GLY B 1 163 ? 4.375 -5.852 -27.391 1 81.94 163 GLY B O 1
ATOM 3451 N N . GLU B 1 164 ? 3.152 -4.008 -27.391 1 80.38 164 GLU B N 1
ATOM 3452 C CA . GLU B 1 164 ? 4.258 -3.154 -27.828 1 80.38 164 GLU B CA 1
ATOM 3453 C C . GLU B 1 164 ? 5.359 -3.102 -26.766 1 80.38 164 GLU B C 1
ATOM 3455 O O . GLU B 1 164 ? 6.547 -3.113 -27.109 1 80.38 164 GLU B O 1
ATOM 3460 N N . ASP B 1 165 ? 5.016 -3.076 -25.547 1 85 165 ASP B N 1
ATOM 3461 C CA . ASP B 1 165 ? 5.977 -2.994 -24.438 1 85 165 ASP B CA 1
ATOM 3462 C C . ASP B 1 165 ? 6.781 -4.285 -24.328 1 85 165 ASP B C 1
ATOM 3464 O O . ASP B 1 165 ? 7.992 -4.25 -24.109 1 85 165 ASP B O 1
ATOM 3468 N N . LEU B 1 166 ? 6.086 -5.379 -24.438 1 86.88 166 LEU B N 1
ATOM 3469 C CA . LEU B 1 166 ? 6.758 -6.672 -24.344 1 86.88 166 LEU B CA 1
ATOM 3470 C C . LEU B 1 166 ? 7.809 -6.824 -25.438 1 86.88 166 LEU B C 1
ATOM 3472 O O . LEU B 1 166 ? 8.875 -7.391 -25.203 1 86.88 166 LEU B O 1
ATOM 3476 N N . ALA B 1 167 ? 7.535 -6.277 -26.609 1 86.06 167 ALA B N 1
ATOM 3477 C CA . ALA B 1 167 ? 8.453 -6.367 -27.734 1 86.06 167 ALA B CA 1
ATOM 3478 C C . ALA B 1 167 ? 9.734 -5.578 -27.469 1 86.06 167 ALA B C 1
ATOM 3480 O O . ALA B 1 167 ? 10.781 -5.863 -28.062 1 86.06 167 ALA B O 1
ATOM 3481 N N . SER B 1 168 ? 9.656 -4.676 -26.578 1 87.19 168 SER B N 1
ATOM 3482 C CA . SER B 1 168 ? 10.797 -3.809 -26.312 1 87.19 168 SER B CA 1
ATOM 3483 C C . SER B 1 168 ? 11.688 -4.387 -25.219 1 87.19 168 SER B C 1
ATOM 3485 O O . SER B 1 168 ? 12.789 -3.895 -24.969 1 87.19 168 SER B O 1
ATOM 3487 N N . ILE B 1 169 ? 11.242 -5.441 -24.578 1 92.25 169 ILE B N 1
ATOM 3488 C CA . ILE B 1 169 ? 12.023 -6.055 -23.516 1 92.25 169 ILE B CA 1
ATOM 3489 C C . ILE B 1 169 ? 13.18 -6.848 -24.109 1 92.25 169 ILE B C 1
ATOM 3491 O O . ILE B 1 169 ? 13.016 -7.559 -25.094 1 92.25 169 ILE B O 1
ATOM 3495 N N . ASN B 1 170 ? 14.344 -6.699 -23.531 1 91.31 170 ASN B N 1
ATOM 3496 C CA . ASN B 1 170 ? 15.523 -7.434 -23.969 1 91.31 170 ASN B CA 1
ATOM 3497 C C . ASN B 1 170 ? 16.375 -7.891 -22.797 1 91.31 170 ASN B C 1
ATOM 3499 O O . ASN B 1 170 ? 15.953 -7.781 -21.641 1 91.31 170 ASN B O 1
ATOM 3503 N N . GLU B 1 171 ? 17.578 -8.398 -23.031 1 91.88 171 GLU B N 1
ATOM 3504 C CA . GLU B 1 171 ? 18.406 -9.07 -22.031 1 91.88 171 GLU B CA 1
ATOM 3505 C C . GLU B 1 171 ? 18.969 -8.078 -21.031 1 91.88 171 GLU B C 1
ATOM 3507 O O . GLU B 1 171 ? 19.406 -8.461 -19.938 1 91.88 171 GLU B O 1
ATOM 3512 N N . ASP B 1 172 ? 18.875 -6.812 -21.312 1 93.31 172 ASP B N 1
ATOM 3513 C CA . ASP B 1 172 ? 19.422 -5.781 -20.438 1 93.31 172 ASP B CA 1
ATOM 3514 C C . ASP B 1 172 ? 18.391 -5.32 -19.406 1 93.31 172 ASP B C 1
ATOM 3516 O O . ASP B 1 172 ? 18.719 -4.566 -18.484 1 93.31 172 ASP B O 1
ATOM 3520 N N . ASP B 1 173 ? 17.203 -5.875 -19.562 1 96.44 173 ASP B N 1
ATOM 3521 C CA . ASP B 1 173 ? 16.109 -5.426 -18.703 1 96.44 173 ASP B CA 1
ATOM 3522 C C . ASP B 1 173 ? 15.922 -6.359 -17.516 1 96.44 173 ASP B C 1
ATOM 3524 O O . ASP B 1 173 ? 16.047 -7.578 -17.656 1 96.44 173 ASP B O 1
ATOM 3528 N N . PHE B 1 174 ? 15.766 -5.801 -16.391 1 97.75 174 PHE B N 1
ATOM 3529 C CA . PHE B 1 174 ? 15.25 -6.535 -15.242 1 97.75 174 PHE B CA 1
ATOM 3530 C C . PHE B 1 174 ? 13.758 -6.273 -15.055 1 97.75 174 PHE B C 1
ATOM 3532 O O . PHE B 1 174 ? 13.344 -5.133 -14.844 1 97.75 174 PHE B O 1
ATOM 3539 N N . VAL B 1 175 ? 12.93 -7.355 -15.148 1 97.69 175 VAL B N 1
ATOM 3540 C CA . VAL B 1 175 ? 11.477 -7.199 -15.156 1 97.69 175 VAL B CA 1
ATOM 3541 C C . VAL B 1 175 ? 10.914 -7.539 -13.781 1 97.69 175 VAL B C 1
ATOM 3543 O O . VAL B 1 175 ? 11.242 -8.578 -13.203 1 97.69 175 VAL B O 1
ATOM 3546 N N . ILE B 1 176 ? 10.156 -6.621 -13.234 1 98.31 176 ILE B N 1
ATOM 3547 C CA . ILE B 1 176 ? 9.367 -6.863 -12.031 1 98.31 176 ILE B CA 1
ATOM 3548 C C . ILE B 1 176 ? 7.895 -7.016 -12.398 1 98.31 176 ILE B C 1
ATOM 3550 O O . ILE B 1 176 ? 7.277 -6.078 -12.906 1 98.31 176 ILE B O 1
ATOM 3554 N N . LEU B 1 177 ? 7.355 -8.133 -12.18 1 97.75 177 LEU B N 1
ATOM 3555 C CA . LEU B 1 177 ? 5.973 -8.445 -12.523 1 97.75 177 LEU B CA 1
ATOM 3556 C C . LEU B 1 177 ? 5.125 -8.617 -11.266 1 97.75 177 LEU B C 1
ATOM 3558 O O . LEU B 1 177 ? 5.398 -9.5 -10.445 1 97.75 177 LEU B O 1
ATOM 3562 N N . PHE B 1 178 ? 4.148 -7.719 -11.141 1 97.75 178 PHE B N 1
ATOM 3563 C CA . PHE B 1 178 ? 3.168 -7.879 -10.078 1 97.75 178 PHE B CA 1
ATOM 3564 C C . PHE B 1 178 ? 1.989 -8.727 -10.547 1 97.75 178 PHE B C 1
ATOM 3566 O O . PHE B 1 178 ? 1.347 -8.406 -11.547 1 97.75 178 PHE B O 1
ATOM 3573 N N . GLY B 1 179 ? 1.727 -9.766 -9.82 1 95.19 179 GLY B N 1
ATOM 3574 C CA . GLY B 1 179 ? 0.619 -10.648 -10.156 1 95.19 179 GLY B CA 1
ATOM 3575 C C . GLY B 1 179 ? -0.185 -11.078 -8.945 1 95.19 179 GLY B C 1
ATOM 3576 O O . GLY B 1 179 ? -0.239 -12.266 -8.617 1 95.19 179 GLY B O 1
ATOM 3577 N N . ILE B 1 180 ? -0.833 -10.188 -8.312 1 91.75 180 ILE B N 1
ATOM 3578 C CA . ILE B 1 180 ? -1.745 -10.484 -7.215 1 91.75 180 ILE B CA 1
ATOM 3579 C C . ILE B 1 180 ? -3.086 -10.953 -7.77 1 91.75 180 ILE B C 1
ATOM 3581 O O . ILE B 1 180 ? -3.457 -10.609 -8.891 1 91.75 180 ILE B O 1
ATOM 3585 N N . ARG B 1 181 ? -3.828 -11.758 -7.059 1 85.81 181 ARG B N 1
ATOM 3586 C CA . ARG B 1 181 ? -5.039 -12.414 -7.535 1 85.81 181 ARG B CA 1
ATOM 3587 C C . ARG B 1 181 ? -5.977 -11.414 -8.203 1 85.81 181 ARG B C 1
ATOM 3589 O O . ARG B 1 181 ? -5.941 -10.227 -7.902 1 85.81 181 ARG B O 1
ATOM 3596 N N . ARG B 1 182 ? -6.93 -12.023 -9.039 1 86.81 182 ARG B N 1
ATOM 3597 C CA . ARG B 1 182 ? -7.766 -11.297 -9.984 1 86.81 182 ARG B CA 1
ATOM 3598 C C . ARG B 1 182 ? -6.93 -10.695 -11.109 1 86.81 182 ARG B C 1
ATOM 3600 O O . ARG B 1 182 ? -7.051 -9.508 -11.414 1 86.81 182 ARG B O 1
ATOM 3607 N N . ARG B 1 183 ? -6.012 -11.641 -11.523 1 89.62 183 ARG B N 1
ATOM 3608 C CA . ARG B 1 183 ? -5.066 -11.297 -12.578 1 89.62 183 ARG B CA 1
ATOM 3609 C C . ARG B 1 183 ? -5.758 -11.25 -13.938 1 89.62 183 ARG B C 1
ATOM 3611 O O . ARG B 1 183 ? -6.781 -11.906 -14.141 1 89.62 183 ARG B O 1
ATOM 3618 N N . VAL B 1 184 ? -5.176 -10.523 -14.805 1 89.12 184 VAL B N 1
ATOM 3619 C CA . VAL B 1 184 ? -5.73 -10.398 -16.156 1 89.12 184 VAL B CA 1
ATOM 3620 C C . VAL B 1 184 ? -5.688 -11.758 -16.844 1 89.12 184 VAL B C 1
ATOM 3622 O O . VAL B 1 184 ? -4.84 -12.594 -16.547 1 89.12 184 VAL B O 1
ATOM 3625 N N . ALA B 1 185 ? -6.516 -11.945 -17.781 1 86.94 185 ALA B N 1
ATOM 3626 C CA . ALA B 1 185 ? -6.707 -13.219 -18.484 1 86.94 185 ALA B CA 1
ATOM 3627 C C . ALA B 1 185 ? -5.422 -13.672 -19.156 1 86.94 185 ALA B C 1
ATOM 3629 O O . ALA B 1 185 ? -5.133 -14.867 -19.219 1 86.94 185 ALA B O 1
ATOM 3630 N N . ASN B 1 186 ? -4.699 -12.836 -19.594 1 88.38 186 ASN B N 1
ATOM 3631 C CA . ASN B 1 186 ? -3.498 -13.188 -20.344 1 88.38 186 ASN B CA 1
ATOM 3632 C C . ASN B 1 186 ? -2.264 -13.211 -19.453 1 88.38 186 ASN B C 1
ATOM 3634 O O . ASN B 1 186 ? -1.135 -13.141 -19.938 1 88.38 186 ASN B O 1
ATOM 3638 N N . PHE B 1 187 ? -2.447 -13.289 -18.203 1 91.5 187 PHE B N 1
ATOM 3639 C CA . PHE B 1 187 ? -1.322 -13.242 -17.281 1 91.5 187 PHE B CA 1
ATOM 3640 C C . PHE B 1 187 ? -0.371 -14.406 -17.516 1 91.5 187 PHE B C 1
ATOM 3642 O O . PHE B 1 187 ? 0.849 -14.227 -17.516 1 91.5 187 PHE B O 1
ATOM 3649 N N . GLU B 1 188 ? -0.939 -15.547 -17.75 1 89.88 188 GLU B N 1
ATOM 3650 C CA . GLU B 1 188 ? -0.117 -16.719 -18.016 1 89.88 188 GLU B CA 1
ATOM 3651 C C . GLU B 1 188 ? 0.749 -16.516 -19.25 1 89.88 188 GLU B C 1
ATOM 3653 O O . GLU B 1 188 ? 1.917 -16.906 -19.281 1 89.88 188 GLU B O 1
ATOM 3658 N N . ARG B 1 189 ? 0.171 -15.961 -20.234 1 91.25 189 ARG B N 1
ATOM 3659 C CA . ARG B 1 189 ? 0.905 -15.703 -21.469 1 91.25 189 ARG B CA 1
ATOM 3660 C C . ARG B 1 189 ? 2.031 -14.703 -21.25 1 91.25 189 ARG B C 1
ATOM 3662 O O . ARG B 1 189 ? 3.109 -14.828 -21.828 1 91.25 189 ARG B O 1
ATOM 3669 N N . ILE B 1 190 ? 1.78 -13.734 -20.406 1 93 190 ILE B N 1
ATOM 3670 C CA . ILE B 1 190 ? 2.795 -12.742 -20.062 1 93 190 ILE B CA 1
ATOM 3671 C C . ILE B 1 190 ? 3.957 -13.422 -19.328 1 93 190 ILE B C 1
ATOM 3673 O O . ILE B 1 190 ? 5.121 -13.188 -19.656 1 93 190 ILE B O 1
ATOM 3677 N N . VAL B 1 191 ? 3.629 -14.289 -18.422 1 93.25 191 VAL B N 1
ATOM 3678 C CA . VAL B 1 191 ? 4.641 -15.008 -17.641 1 93.25 191 VAL B CA 1
ATOM 3679 C C . VAL B 1 191 ? 5.48 -15.875 -18.578 1 93.25 191 VAL B C 1
ATOM 3681 O O . VAL B 1 191 ? 6.707 -15.898 -18.469 1 93.25 191 VAL B O 1
ATOM 3684 N N . GLU B 1 192 ? 4.832 -16.516 -19.5 1 92.56 192 GLU B N 1
ATOM 3685 C CA . GLU B 1 192 ? 5.535 -17.375 -20.453 1 92.56 192 GLU B CA 1
ATOM 3686 C C . GLU B 1 192 ? 6.461 -16.562 -21.344 1 92.56 192 GLU B C 1
ATOM 3688 O O . GLU B 1 192 ? 7.574 -16.984 -21.641 1 92.56 192 GLU B O 1
ATOM 3693 N N . PHE B 1 193 ? 5.992 -15.484 -21.75 1 91.81 193 PHE B N 1
ATOM 3694 C CA . PHE B 1 193 ? 6.789 -14.602 -22.594 1 91.81 193 PHE B CA 1
ATOM 3695 C C . PHE B 1 193 ? 8.047 -14.141 -21.859 1 91.81 193 PHE B C 1
ATOM 3697 O O . PHE B 1 193 ? 9.102 -13.969 -22.484 1 91.81 193 PHE B O 1
ATOM 3704 N N . LEU B 1 194 ? 7.949 -13.945 -20.562 1 94.62 194 LEU B N 1
ATOM 3705 C CA . LEU B 1 194 ? 9.031 -13.352 -19.766 1 94.62 194 LEU B CA 1
ATOM 3706 C C . LEU B 1 194 ? 10.016 -14.422 -19.312 1 94.62 194 LEU B C 1
ATOM 3708 O O . LEU B 1 194 ? 11.031 -14.109 -18.688 1 94.62 194 LEU B O 1
ATOM 3712 N N . LYS B 1 195 ? 9.789 -15.617 -19.688 1 92.88 195 LYS B N 1
ATOM 3713 C CA . LYS B 1 195 ? 10.578 -16.766 -19.219 1 92.88 195 LYS B CA 1
ATOM 3714 C C . LYS B 1 195 ? 12.055 -16.594 -19.562 1 92.88 195 LYS B C 1
ATOM 3716 O O . LYS B 1 195 ? 12.922 -16.875 -18.734 1 92.88 195 LYS B O 1
ATOM 3721 N N . PRO B 1 196 ? 12.375 -16.125 -20.719 1 93.19 196 PRO B N 1
ATOM 3722 C CA . PRO B 1 196 ? 13.789 -16.016 -21.078 1 93.19 196 PRO B CA 1
ATOM 3723 C C . PRO B 1 196 ? 14.477 -14.812 -20.438 1 93.19 196 PRO B C 1
ATOM 3725 O O . PRO B 1 196 ? 15.703 -14.68 -20.516 1 93.19 196 PRO B O 1
ATOM 3728 N N . TYR B 1 197 ? 13.758 -13.984 -19.797 1 94.88 197 TYR B N 1
ATOM 3729 C CA . TYR B 1 197 ? 14.305 -12.742 -19.266 1 94.88 197 TYR B CA 1
ATOM 3730 C C . TYR B 1 197 ? 14.422 -12.805 -17.75 1 94.88 197 TYR B C 1
ATOM 3732 O O . TYR B 1 197 ? 13.82 -13.672 -17.109 1 94.88 197 TYR B O 1
ATOM 3740 N N . ASP B 1 198 ? 15.25 -11.969 -17.172 1 95.62 198 ASP B N 1
ATOM 3741 C CA . ASP B 1 198 ? 15.383 -11.852 -15.719 1 95.62 198 ASP B CA 1
ATOM 3742 C C . ASP B 1 198 ? 14.141 -11.211 -15.109 1 95.62 198 ASP B C 1
ATOM 3744 O O . ASP B 1 198 ? 13.883 -10.023 -15.312 1 95.62 198 ASP B O 1
ATOM 3748 N N . CYS B 1 199 ? 13.406 -12.047 -14.352 1 96.44 199 CYS B N 1
ATOM 3749 C CA . CYS B 1 199 ? 12.094 -11.602 -13.914 1 96.44 199 CYS B CA 1
ATOM 3750 C C . CYS B 1 199 ? 11.867 -11.938 -12.445 1 96.44 199 CYS B C 1
ATOM 3752 O O . CYS B 1 199 ? 12.109 -13.062 -12.016 1 96.44 199 CYS B O 1
ATOM 3754 N N . LEU B 1 200 ? 11.484 -10.961 -11.68 1 97 200 LEU B N 1
ATOM 3755 C CA . LEU B 1 200 ? 11 -11.133 -10.32 1 97 200 LEU B CA 1
ATOM 3756 C C . LEU B 1 200 ? 9.477 -11.062 -10.273 1 97 200 LEU B C 1
ATOM 3758 O O . LEU B 1 200 ? 8.883 -10.062 -10.68 1 97 200 LEU B O 1
ATOM 3762 N N . LEU B 1 201 ? 8.867 -12.117 -9.82 1 95.88 201 LEU B N 1
ATOM 3763 C CA . LEU B 1 201 ? 7.422 -12.156 -9.648 1 95.88 201 LEU B CA 1
ATOM 3764 C C . LEU B 1 201 ? 7.039 -11.867 -8.195 1 95.88 201 LEU B C 1
ATOM 3766 O O . LEU B 1 201 ? 7.527 -12.531 -7.277 1 95.88 201 LEU B O 1
ATOM 3770 N N . ILE B 1 202 ? 6.27 -10.852 -7.988 1 96.62 202 ILE B N 1
ATOM 3771 C CA . ILE B 1 202 ? 5.633 -10.578 -6.703 1 96.62 202 ILE B CA 1
ATOM 3772 C C . ILE B 1 202 ? 4.148 -10.93 -6.781 1 96.62 202 ILE B C 1
ATOM 3774 O O . ILE B 1 202 ? 3.404 -10.336 -7.566 1 96.62 202 ILE B O 1
ATOM 3778 N N . THR B 1 203 ? 3.744 -11.875 -6 1 92.62 203 THR B N 1
ATOM 3779 C CA . THR B 1 203 ? 2.393 -12.406 -6.152 1 92.62 203 THR B CA 1
ATOM 3780 C C . THR B 1 203 ? 1.821 -12.828 -4.805 1 92.62 203 THR B C 1
ATOM 3782 O O . THR B 1 203 ? 2.43 -12.578 -3.762 1 92.62 203 THR B O 1
ATOM 3785 N N . ASP B 1 204 ? 0.57 -13.18 -4.832 1 86.75 204 ASP B N 1
ATOM 3786 C CA . ASP B 1 204 ? -0.067 -13.781 -3.662 1 86.75 204 ASP B CA 1
ATOM 3787 C C . ASP B 1 204 ? 0.029 -15.305 -3.703 1 86.75 204 ASP B C 1
ATOM 3789 O O . ASP B 1 204 ? 0.713 -15.867 -4.559 1 86.75 204 ASP B O 1
ATOM 3793 N N . GLN B 1 205 ? -0.601 -16 -2.771 1 76.69 205 GLN B N 1
ATOM 3794 C CA . GLN B 1 205 ? -0.483 -17.453 -2.629 1 76.69 205 GLN B CA 1
ATOM 3795 C C . GLN B 1 205 ? -0.975 -18.172 -3.883 1 76.69 205 GLN B C 1
ATOM 3797 O O . GLN B 1 205 ? -0.413 -19.188 -4.277 1 76.69 205 GLN B O 1
ATOM 3802 N N . SER B 1 206 ? -1.96 -17.656 -4.613 1 77.94 206 SER B N 1
ATOM 3803 C CA . SER B 1 206 ? -2.514 -18.281 -5.805 1 77.94 206 SER B CA 1
ATOM 3804 C C . SER B 1 206 ? -1.551 -18.188 -6.984 1 77.94 206 SER B C 1
ATOM 3806 O O . SER B 1 206 ? -1.635 -18.969 -7.93 1 77.94 206 SER B O 1
ATOM 3808 N N . GLY B 1 207 ? -0.654 -17.266 -6.945 1 84.25 207 GLY B N 1
ATOM 3809 C CA . GLY B 1 207 ? 0.274 -17.047 -8.047 1 84.25 207 GLY B CA 1
ATOM 3810 C C . GLY B 1 207 ? 1.517 -17.906 -7.957 1 84.25 207 GLY B C 1
ATOM 3811 O O . GLY B 1 207 ? 2.348 -17.906 -8.867 1 84.25 207 GLY B O 1
ATOM 3812 N N . GLN B 1 208 ? 1.558 -18.656 -6.895 1 77.06 208 GLN B N 1
ATOM 3813 C CA . GLN B 1 208 ? 2.703 -19.547 -6.707 1 77.06 208 GLN B CA 1
ATOM 3814 C C . GLN B 1 208 ? 2.818 -20.547 -7.848 1 77.06 208 GLN B C 1
ATOM 3816 O O . GLN B 1 208 ? 3.889 -21.125 -8.078 1 77.06 208 GLN B O 1
ATOM 3821 N N . LYS B 1 209 ? 1.738 -20.781 -8.594 1 78.5 209 LYS B N 1
ATOM 3822 C CA . LYS B 1 209 ? 1.731 -21.688 -9.734 1 78.5 209 LYS B CA 1
ATOM 3823 C C . LYS B 1 209 ? 2.691 -21.219 -10.82 1 78.5 209 LYS B C 1
ATOM 3825 O O . LYS B 1 209 ? 3.119 -22.016 -11.664 1 78.5 209 LYS B O 1
ATOM 3830 N N . TYR B 1 210 ? 3.109 -19.953 -10.758 1 87 210 TYR B N 1
ATOM 3831 C CA . TYR B 1 210 ? 3.984 -19.391 -11.781 1 87 210 TYR B CA 1
ATOM 3832 C C . TYR B 1 210 ? 5.434 -19.375 -11.312 1 87 210 TYR B C 1
ATOM 3834 O O . TYR B 1 210 ? 6.324 -18.922 -12.031 1 87 210 TYR B O 1
ATOM 3842 N N . ALA B 1 211 ? 5.715 -19.859 -10.133 1 82 211 ALA B N 1
ATOM 3843 C CA . ALA B 1 211 ? 7.023 -19.734 -9.492 1 82 211 ALA B CA 1
ATOM 3844 C C . ALA B 1 211 ? 8.109 -20.422 -10.312 1 82 211 ALA B C 1
ATOM 3846 O O . ALA B 1 211 ? 9.234 -19.938 -10.406 1 82 211 ALA B O 1
ATOM 3847 N N . SER B 1 212 ? 7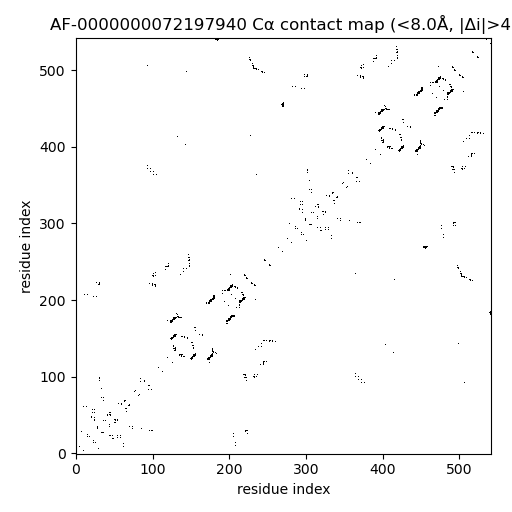.785 -21.469 -11.008 1 84.69 212 SER B N 1
ATOM 3848 C CA . SER B 1 212 ? 8.766 -22.25 -11.742 1 84.69 212 SER B CA 1
ATOM 3849 C C . SER B 1 212 ? 9.109 -21.594 -13.078 1 84.69 212 SER B C 1
ATOM 3851 O O . SER B 1 212 ? 10.102 -21.953 -13.719 1 84.69 212 SER B O 1
ATOM 3853 N N . THR B 1 213 ? 8.352 -20.688 -13.461 1 88.81 213 THR B N 1
ATOM 3854 C CA . THR B 1 213 ? 8.516 -20.094 -14.781 1 88.81 213 THR B CA 1
ATOM 3855 C C . THR B 1 213 ? 9.367 -18.828 -14.711 1 88.81 213 THR B C 1
ATOM 3857 O O . THR B 1 213 ? 9.844 -18.328 -15.734 1 88.81 213 THR B O 1
ATOM 3860 N N . VAL B 1 214 ? 9.562 -18.328 -13.469 1 90.56 214 VAL B N 1
ATOM 3861 C CA . VAL B 1 214 ? 10.312 -17.078 -13.312 1 90.56 214 VAL B CA 1
ATOM 3862 C C . VAL B 1 214 ? 11.578 -17.328 -12.492 1 90.56 214 VAL B C 1
ATOM 3864 O O . VAL B 1 214 ? 11.742 -18.406 -11.914 1 90.56 214 VAL B O 1
ATOM 3867 N N . ASN B 1 215 ? 12.477 -16.344 -12.438 1 90.25 215 ASN B N 1
ATOM 3868 C CA . ASN B 1 215 ? 13.75 -16.484 -11.742 1 90.25 215 ASN B CA 1
ATOM 3869 C C . ASN B 1 215 ? 13.578 -16.391 -10.234 1 90.25 215 ASN B C 1
ATOM 3871 O O . ASN B 1 215 ? 14.242 -17.109 -9.477 1 90.25 215 ASN B O 1
ATOM 3875 N N . GLU B 1 216 ? 12.711 -15.43 -9.844 1 89.81 216 GLU B N 1
ATOM 3876 C CA . GLU B 1 216 ? 12.492 -15.164 -8.43 1 89.81 216 GLU B CA 1
ATOM 3877 C C . GLU B 1 216 ? 11.023 -14.867 -8.141 1 89.81 216 GLU B C 1
ATOM 3879 O O . GLU B 1 216 ? 10.32 -14.297 -8.977 1 89.81 216 GLU B O 1
ATOM 3884 N N . VAL B 1 217 ? 10.664 -15.352 -6.926 1 89.31 217 VAL B N 1
ATOM 3885 C CA . VAL B 1 217 ? 9.266 -15.125 -6.543 1 89.31 217 VAL B CA 1
ATOM 3886 C C . VAL B 1 217 ? 9.195 -14.719 -5.074 1 89.31 217 VAL B C 1
ATOM 3888 O O . VAL B 1 217 ? 9.891 -15.281 -4.23 1 89.31 217 VAL B O 1
ATOM 3891 N N . PHE B 1 218 ? 8.445 -13.68 -4.793 1 90.56 218 PHE B N 1
ATOM 3892 C CA . PHE B 1 218 ? 8.023 -13.336 -3.438 1 90.56 218 PHE B CA 1
ATOM 3893 C C . PHE B 1 218 ? 6.512 -13.453 -3.295 1 90.56 218 PHE B C 1
ATOM 3895 O O . PHE B 1 218 ? 5.762 -12.906 -4.109 1 90.56 218 PHE B O 1
ATOM 3902 N N . VAL B 1 219 ? 6.168 -14.141 -2.277 1 86.12 219 VAL B N 1
ATOM 3903 C CA . VAL B 1 219 ? 4.746 -14.359 -2.039 1 86.12 219 VAL B CA 1
ATOM 3904 C C . VAL B 1 219 ? 4.266 -13.469 -0.898 1 86.12 219 VAL B C 1
ATOM 3906 O O . VAL B 1 219 ? 4.801 -13.523 0.212 1 86.12 219 VAL B O 1
ATOM 3909 N N . CYS B 1 220 ? 3.35 -12.539 -1.284 1 90.19 220 CYS B N 1
ATOM 3910 C CA . CYS B 1 220 ? 2.652 -11.734 -0.289 1 90.19 220 CYS B CA 1
ATOM 3911 C C . CYS B 1 220 ? 1.324 -12.375 0.097 1 90.19 220 CYS B C 1
ATOM 3913 O O . CYS B 1 220 ? 0.323 -12.211 -0.602 1 90.19 220 CYS B O 1
ATOM 3915 N N . TYR B 1 221 ? 1.283 -12.969 1.164 1 77.56 221 TYR B N 1
ATOM 3916 C CA . TYR B 1 221 ? 0.108 -13.734 1.569 1 77.56 221 TYR B CA 1
ATOM 3917 C C . TYR B 1 221 ? -1.054 -12.805 1.91 1 77.56 221 TYR B C 1
ATOM 3919 O O . TYR B 1 221 ? -0.869 -11.789 2.588 1 77.56 221 TYR B O 1
ATOM 3927 N N . MET B 1 222 ? -2.146 -13.055 1.298 1 76.88 222 MET B N 1
ATOM 3928 C CA . MET B 1 222 ? -3.377 -12.305 1.526 1 76.88 222 MET B CA 1
ATOM 3929 C C . MET B 1 222 ? -4.355 -13.109 2.377 1 76.88 222 MET B C 1
ATOM 3931 O O . MET B 1 222 ? -4.391 -14.336 2.295 1 76.88 222 MET B O 1
ATOM 3935 N N . ASN B 1 223 ? -5.055 -12.352 3.262 1 64.62 223 ASN B N 1
ATOM 3936 C CA . ASN B 1 223 ? -6.078 -13.008 4.066 1 64.62 223 ASN B CA 1
ATOM 3937 C C . ASN B 1 223 ? -7.355 -13.25 3.266 1 64.62 223 ASN B C 1
ATOM 3939 O O . ASN B 1 223 ? -7.789 -12.383 2.506 1 64.62 223 ASN B O 1
ATOM 3943 N N . ASN B 1 224 ? -7.867 -14.422 3.354 1 57.22 224 ASN B N 1
ATOM 3944 C CA . ASN B 1 224 ? -9.062 -14.789 2.598 1 57.22 224 ASN B CA 1
ATOM 3945 C C . ASN B 1 224 ? -10.328 -14.594 3.424 1 57.22 224 ASN B C 1
ATOM 3947 O O . ASN B 1 224 ? -11.422 -14.969 2.992 1 57.22 224 ASN B O 1
ATOM 3951 N N . GLU B 1 225 ? -10.195 -13.961 4.5 1 60.22 225 GLU B N 1
ATOM 3952 C CA . GLU B 1 225 ? -11.367 -13.875 5.375 1 60.22 225 GLU B CA 1
ATOM 3953 C C . GLU B 1 225 ? -12.219 -12.664 5.031 1 60.22 225 GLU B C 1
ATOM 3955 O O . GLU B 1 225 ? -13.43 -12.656 5.281 1 60.22 225 GLU B O 1
ATOM 3960 N N . LEU B 1 226 ? -11.625 -11.688 4.492 1 68.62 226 LEU B N 1
ATOM 3961 C CA . LEU B 1 226 ? -12.367 -10.484 4.141 1 68.62 226 LEU B CA 1
ATOM 3962 C C . LEU B 1 226 ? -12.523 -10.367 2.629 1 68.62 226 LEU B C 1
ATOM 3964 O O . LEU B 1 226 ? -11.695 -10.883 1.873 1 68.62 226 LEU B O 1
ATOM 3968 N N . PRO B 1 227 ? -13.562 -9.758 2.207 1 72.5 227 PRO B N 1
ATOM 3969 C CA . PRO B 1 227 ? -13.875 -9.688 0.777 1 72.5 227 PRO B CA 1
ATOM 3970 C C . PRO B 1 227 ? -12.773 -9.008 -0.033 1 72.5 227 PRO B C 1
ATOM 3972 O O . PRO B 1 227 ? -12.508 -9.398 -1.172 1 72.5 227 PRO B O 1
ATOM 3975 N N . LEU B 1 228 ? -12.203 -8.062 0.587 1 83.38 228 LEU B N 1
ATOM 3976 C CA . LEU B 1 228 ? -11.211 -7.297 -0.16 1 83.38 228 LEU B CA 1
ATOM 3977 C C . LEU B 1 228 ? -9.836 -7.41 0.49 1 83.38 228 LEU B C 1
ATOM 3979 O O . LEU B 1 228 ? -9.719 -7.383 1.717 1 83.38 228 LEU B O 1
ATOM 3983 N N . ASP B 1 229 ? -8.867 -7.43 -0.278 1 85.81 229 ASP B N 1
ATOM 3984 C CA . ASP B 1 229 ? -7.516 -7.762 0.171 1 85.81 229 ASP B CA 1
ATOM 3985 C C . ASP B 1 229 ? -6.789 -6.523 0.689 1 85.81 229 ASP B C 1
ATOM 3987 O O . ASP B 1 229 ? -6.996 -5.418 0.183 1 85.81 229 ASP B O 1
ATOM 3991 N N . SER B 1 230 ? -5.906 -6.836 1.655 1 90.31 230 SER B N 1
ATOM 3992 C CA . SER B 1 230 ? -4.992 -5.793 2.107 1 90.31 230 SER B CA 1
ATOM 3993 C C . SER B 1 230 ? -3.707 -5.793 1.284 1 90.31 230 SER B C 1
ATOM 3995 O O . SER B 1 230 ? -3.109 -6.844 1.055 1 90.31 230 SER B O 1
ATOM 3997 N N . TYR B 1 231 ? -3.312 -4.641 0.914 1 93.44 231 TYR B N 1
ATOM 3998 C CA . TYR B 1 231 ? -2.078 -4.535 0.142 1 93.44 231 TYR B CA 1
ATOM 3999 C C . TYR B 1 231 ? -0.956 -3.943 0.985 1 93.44 231 TYR B C 1
ATOM 4001 O O . TYR B 1 231 ? 0.011 -3.396 0.448 1 93.44 231 TYR B O 1
ATOM 4009 N N . ALA B 1 232 ? -1.078 -4.082 2.271 1 93.06 232 ALA B N 1
ATOM 4010 C CA . ALA B 1 232 ? -0.039 -3.629 3.193 1 93.06 232 ALA B CA 1
ATOM 4011 C C . ALA B 1 232 ? 1.253 -4.414 2.994 1 93.06 232 ALA B C 1
ATOM 4013 O O . ALA B 1 232 ? 2.342 -3.836 2.959 1 93.06 232 ALA B O 1
ATOM 4014 N N . VAL B 1 233 ? 1.125 -5.664 2.773 1 91 233 VAL B N 1
ATOM 4015 C CA . VAL B 1 233 ? 2.279 -6.555 2.715 1 91 233 VAL B CA 1
ATOM 4016 C C . VAL B 1 233 ? 3.096 -6.262 1.458 1 91 233 VAL B C 1
ATOM 4018 O O . VAL B 1 233 ? 4.305 -6.039 1.534 1 91 233 VAL B O 1
ATOM 4021 N N . PRO B 1 234 ? 2.443 -6.188 0.323 1 95.69 234 PRO B N 1
ATOM 4022 C CA . PRO B 1 234 ? 3.258 -5.875 -0.853 1 95.69 234 PRO B CA 1
ATOM 4023 C C . PRO B 1 234 ? 3.885 -4.484 -0.78 1 95.69 234 PRO B C 1
ATOM 4025 O O . PRO B 1 234 ? 4.98 -4.266 -1.305 1 95.69 234 PRO B O 1
ATOM 4028 N N . MET B 1 235 ? 3.242 -3.6 -0.159 1 95.5 235 MET B N 1
ATOM 4029 C CA . MET B 1 235 ? 3.828 -2.271 -0.008 1 95.5 235 MET B CA 1
ATOM 4030 C C . MET B 1 235 ? 5.059 -2.318 0.892 1 95.5 235 MET B C 1
ATOM 4032 O O . MET B 1 235 ? 6.031 -1.599 0.66 1 95.5 235 MET B O 1
ATOM 4036 N N . SER B 1 236 ? 5.008 -3.1 1.893 1 92.81 236 SER B N 1
ATOM 4037 C CA . SER B 1 236 ? 6.168 -3.287 2.76 1 92.81 236 SER B CA 1
ATOM 4038 C C . SER B 1 236 ? 7.332 -3.912 1.997 1 92.81 236 SER B C 1
ATOM 4040 O O . SER B 1 236 ? 8.492 -3.557 2.221 1 92.81 236 SER B O 1
ATOM 4042 N N . LEU B 1 237 ? 6.992 -4.836 1.187 1 93.81 237 LEU B N 1
ATOM 4043 C CA . LEU B 1 237 ? 8.016 -5.465 0.359 1 93.81 237 LEU B CA 1
ATOM 4044 C C . LEU B 1 237 ? 8.695 -4.441 -0.543 1 93.81 237 LEU B C 1
ATOM 4046 O O . LEU B 1 237 ? 9.922 -4.414 -0.651 1 93.81 237 LEU B O 1
ATOM 4050 N N . ILE B 1 238 ? 7.883 -3.605 -1.215 1 95.75 238 ILE B N 1
ATOM 4051 C CA . ILE B 1 238 ? 8.406 -2.533 -2.055 1 95.75 238 ILE B CA 1
ATOM 4052 C C . ILE B 1 238 ? 9.336 -1.642 -1.233 1 95.75 238 ILE B C 1
ATOM 4054 O O . ILE B 1 238 ? 10.438 -1.313 -1.675 1 95.75 238 ILE B O 1
ATOM 4058 N N . HIS B 1 239 ? 8.891 -1.341 -0.069 1 92.75 239 HIS B N 1
ATOM 4059 C CA . HIS B 1 239 ? 9.656 -0.508 0.845 1 92.75 239 HIS B CA 1
ATOM 4060 C C . HIS B 1 239 ? 11.031 -1.115 1.116 1 92.75 239 HIS B C 1
ATOM 4062 O O . HIS B 1 239 ? 12.047 -0.409 1.095 1 92.75 239 HIS B O 1
ATOM 4068 N N . TYR B 1 240 ? 11.062 -2.357 1.355 1 90.88 240 TYR B N 1
ATOM 4069 C CA . TYR B 1 240 ? 12.312 -3.07 1.62 1 90.88 240 TYR B CA 1
ATOM 4070 C C . TYR B 1 240 ? 13.25 -2.992 0.421 1 90.88 240 TYR B C 1
ATOM 4072 O O . TYR B 1 240 ? 14.406 -2.602 0.558 1 90.88 240 TYR B O 1
ATOM 4080 N N . PHE B 1 241 ? 12.781 -3.311 -0.748 1 94.19 241 PHE B N 1
ATOM 4081 C CA . PHE B 1 241 ? 13.609 -3.381 -1.943 1 94.19 241 PHE B CA 1
ATOM 4082 C C . PHE B 1 241 ? 14.164 -2.006 -2.301 1 94.19 241 PHE B C 1
ATOM 4084 O O . PHE B 1 241 ? 15.336 -1.872 -2.646 1 94.19 241 PHE B O 1
ATOM 4091 N N . VAL B 1 242 ? 13.336 -0.995 -2.227 1 94 242 VAL B N 1
ATOM 4092 C CA . VAL B 1 242 ? 13.758 0.328 -2.672 1 94 242 VAL B CA 1
ATOM 4093 C C . VAL B 1 242 ? 14.797 0.892 -1.704 1 94 242 VAL B C 1
ATOM 4095 O O . VAL B 1 242 ? 15.773 1.515 -2.125 1 94 242 VAL B O 1
ATOM 4098 N N . ASN B 1 243 ? 14.586 0.659 -0.429 1 89.62 243 ASN B N 1
ATOM 4099 C CA . ASN B 1 243 ? 15.539 1.18 0.54 1 89.62 243 ASN B CA 1
ATOM 4100 C C . ASN B 1 243 ? 16.875 0.43 0.474 1 89.62 243 ASN B C 1
ATOM 4102 O O . ASN B 1 243 ? 17.938 1.039 0.56 1 89.62 243 ASN B O 1
ATOM 4106 N N . GLU B 1 244 ? 16.797 -0.879 0.384 1 90.12 244 GLU B N 1
ATOM 4107 C CA . GLU B 1 244 ? 18.031 -1.644 0.229 1 90.12 244 GLU B CA 1
ATOM 4108 C C . GLU B 1 244 ? 18.781 -1.229 -1.033 1 90.12 244 GLU B C 1
ATOM 4110 O O . GLU B 1 244 ? 20.016 -1.174 -1.04 1 90.12 244 GLU B O 1
ATOM 4115 N N . THR B 1 245 ? 18.078 -0.961 -2.115 1 93.81 245 THR B N 1
ATOM 4116 C CA . THR B 1 245 ? 18.688 -0.491 -3.355 1 93.81 245 THR B CA 1
ATOM 4117 C C . THR B 1 245 ? 19.297 0.89 -3.164 1 93.81 245 THR B C 1
ATOM 4119 O O . THR B 1 245 ? 20.422 1.144 -3.621 1 93.81 245 THR B O 1
ATOM 4122 N N . PHE B 1 246 ? 18.578 1.749 -2.475 1 90.44 246 PHE B N 1
ATOM 4123 C CA . PHE B 1 246 ? 19.062 3.088 -2.172 1 90.44 246 PHE B CA 1
ATOM 4124 C C . PHE B 1 246 ? 20.375 3.023 -1.397 1 90.44 246 PHE B C 1
ATOM 4126 O O . PHE B 1 246 ? 21.328 3.738 -1.718 1 90.44 246 PHE B O 1
ATOM 4133 N N . ILE B 1 247 ? 20.406 2.168 -0.435 1 85.81 247 ILE B N 1
ATOM 4134 C CA . ILE B 1 247 ? 21.578 2.014 0.425 1 85.81 247 ILE B CA 1
ATOM 4135 C C . ILE B 1 247 ? 22.75 1.472 -0.39 1 85.81 247 ILE B C 1
ATOM 4137 O O . ILE B 1 247 ? 23.891 1.921 -0.227 1 85.81 247 ILE B O 1
ATOM 4141 N N . LEU B 1 248 ? 22.469 0.562 -1.228 1 90 248 LEU B N 1
ATOM 4142 C CA . LEU B 1 248 ? 23.516 -0.028 -2.053 1 90 248 LEU B CA 1
ATOM 4143 C C . LEU B 1 248 ? 24.109 1.007 -3.008 1 90 248 LEU B C 1
ATOM 4145 O O . LEU B 1 248 ? 25.312 1.04 -3.225 1 90 248 LEU B O 1
ATOM 4149 N N . LEU B 1 249 ? 23.281 1.837 -3.582 1 89.75 249 LEU B N 1
ATOM 4150 C CA . LEU B 1 249 ? 23.703 2.826 -4.566 1 89.75 249 LEU B CA 1
ATOM 4151 C C . LEU B 1 249 ? 24.391 4.012 -3.889 1 89.75 249 LEU B C 1
ATOM 4153 O O . LEU B 1 249 ? 25.141 4.738 -4.523 1 89.75 249 LEU B O 1
ATOM 4157 N N . LYS B 1 250 ? 24.172 4.172 -2.586 1 82.44 250 LYS B N 1
ATOM 4158 C CA . LYS B 1 250 ? 24.844 5.141 -1.728 1 82.44 250 LYS B CA 1
ATOM 4159 C C . LYS B 1 250 ? 24.828 6.531 -2.359 1 82.44 250 LYS B C 1
ATOM 4161 O O . LYS B 1 250 ? 23.766 7.148 -2.496 1 82.44 250 LYS B O 1
ATOM 4166 N N . GLU B 1 251 ? 26.016 6.949 -2.928 1 76.56 251 GLU B N 1
ATOM 4167 C CA . GLU B 1 251 ? 26.234 8.305 -3.412 1 76.56 251 GLU B CA 1
ATOM 4168 C C . GLU B 1 251 ? 25.406 8.586 -4.664 1 76.56 251 GLU B C 1
ATOM 4170 O O . GLU B 1 251 ? 24.844 9.672 -4.816 1 76.56 251 GLU B O 1
ATOM 4175 N N . GLU B 1 252 ? 25.328 7.613 -5.5 1 79.88 252 GLU B N 1
ATOM 4176 C CA . GLU B 1 252 ? 24.562 7.797 -6.73 1 79.88 252 GLU B CA 1
ATOM 4177 C C . GLU B 1 252 ? 23.094 8.086 -6.43 1 79.88 252 GLU B C 1
ATOM 4179 O O . GLU B 1 252 ? 22.5 8.984 -7.023 1 79.88 252 GLU B O 1
ATOM 4184 N N . ALA B 1 253 ? 22.609 7.348 -5.574 1 79.06 253 ALA B N 1
ATOM 4185 C CA . ALA B 1 253 ? 21.219 7.535 -5.191 1 79.06 253 ALA B CA 1
ATOM 4186 C C . ALA B 1 253 ? 21.016 8.883 -4.512 1 79.06 253 ALA B C 1
ATOM 4188 O O . ALA B 1 253 ? 20.031 9.586 -4.789 1 79.06 253 ALA B O 1
ATOM 4189 N N . SER B 1 254 ? 21.844 9.219 -3.643 1 74.94 254 SER B N 1
ATOM 4190 C CA . SER B 1 254 ? 21.75 10.484 -2.932 1 74.94 254 SER B CA 1
ATOM 4191 C C . SER B 1 254 ? 21.844 11.664 -3.895 1 74.94 254 SER B C 1
ATOM 4193 O O . SER B 1 254 ? 21.094 12.641 -3.768 1 74.94 254 SER B O 1
ATOM 4195 N N . ASN B 1 255 ? 22.75 11.57 -4.844 1 75.75 255 ASN B N 1
ATOM 4196 C CA . ASN B 1 255 ? 22.922 12.617 -5.844 1 75.75 255 ASN B CA 1
ATOM 4197 C C . ASN B 1 255 ? 21.656 12.781 -6.691 1 75.75 255 ASN B C 1
ATOM 4199 O O . ASN B 1 255 ? 21.203 13.906 -6.938 1 75.75 255 ASN B O 1
ATOM 4203 N N . LEU B 1 256 ? 21.203 11.719 -7.109 1 77.12 256 LEU B N 1
ATOM 4204 C CA . LEU B 1 256 ? 19.984 11.766 -7.91 1 77.12 256 LEU B CA 1
ATOM 4205 C C . LEU B 1 256 ? 18.828 12.344 -7.105 1 77.12 256 LEU B C 1
ATOM 4207 O O . LEU B 1 256 ? 18.094 13.203 -7.598 1 77.12 256 LEU B O 1
ATOM 4211 N N . SER B 1 257 ? 18.641 11.859 -5.934 1 76.94 257 SER B N 1
ATOM 4212 C CA . SER B 1 257 ? 17.578 12.352 -5.07 1 76.94 257 SER B CA 1
ATOM 4213 C C . SER B 1 257 ? 17.703 13.859 -4.848 1 76.94 257 SER B C 1
ATOM 4215 O O . SER B 1 257 ? 16.688 14.57 -4.812 1 76.94 257 SER B O 1
ATOM 4217 N N . GLN B 1 258 ? 18.859 14.312 -4.719 1 72.5 258 GLN B N 1
ATOM 4218 C CA . GLN B 1 258 ? 19.094 15.742 -4.539 1 72.5 258 GLN B CA 1
ATOM 4219 C C . GLN B 1 258 ? 18.75 16.531 -5.801 1 72.5 258 GLN B C 1
ATOM 4221 O O . GLN B 1 258 ? 18.188 17.609 -5.719 1 72.5 258 GLN B O 1
ATOM 4226 N N . THR B 1 259 ? 19.188 15.992 -6.91 1 76.56 259 THR B N 1
ATOM 4227 C CA . THR B 1 259 ? 18.844 16.625 -8.18 1 76.56 259 THR B CA 1
ATOM 4228 C C . THR B 1 259 ? 17.328 16.719 -8.352 1 76.56 259 THR B C 1
ATOM 4230 O O . THR B 1 259 ? 16.812 17.75 -8.773 1 76.56 259 THR B O 1
ATOM 4233 N N . ILE B 1 260 ? 16.688 15.703 -8.016 1 77.31 260 ILE B N 1
ATOM 4234 C CA . ILE B 1 260 ? 15.234 15.664 -8.102 1 77.31 260 ILE B CA 1
ATOM 4235 C C . ILE B 1 260 ? 14.641 16.703 -7.16 1 77.31 260 ILE B C 1
ATOM 4237 O O . ILE B 1 260 ? 13.742 17.469 -7.547 1 77.31 260 ILE B O 1
ATOM 4241 N N . SER B 1 261 ? 15.109 16.75 -5.984 1 76.5 261 SER B N 1
ATOM 4242 C CA . SER B 1 261 ? 14.648 17.734 -5.008 1 76.5 261 SER B CA 1
ATOM 4243 C C . SER B 1 261 ? 14.867 19.156 -5.512 1 76.5 261 SER B C 1
ATOM 4245 O O . SER B 1 261 ? 14.008 20.016 -5.324 1 76.5 261 SER B O 1
ATOM 4247 N N . ALA B 1 262 ? 15.977 19.359 -6.156 1 71.62 262 ALA B N 1
ATOM 4248 C CA . ALA B 1 262 ? 16.281 20.656 -6.73 1 71.62 262 ALA B CA 1
ATOM 4249 C C . ALA B 1 262 ? 15.273 21.016 -7.828 1 71.62 262 ALA B C 1
ATOM 4251 O O . ALA B 1 262 ? 14.852 22.172 -7.941 1 71.62 262 ALA B O 1
ATOM 4252 N N . ASN B 1 263 ? 14.977 20.062 -8.609 1 73.81 263 ASN B N 1
ATOM 4253 C CA . ASN B 1 263 ? 13.969 20.266 -9.648 1 73.81 263 ASN B CA 1
ATOM 4254 C C . ASN B 1 263 ? 12.617 20.641 -9.047 1 73.81 263 ASN B C 1
ATOM 4256 O O . ASN B 1 263 ? 11.938 21.547 -9.547 1 73.81 263 ASN B O 1
ATOM 4260 N N . TYR B 1 264 ? 12.234 19.953 -7.988 1 74.38 264 TYR B N 1
ATOM 4261 C CA . TYR B 1 264 ? 10.984 20.266 -7.312 1 74.38 264 TYR B CA 1
ATOM 4262 C C . TYR B 1 264 ? 10.984 21.719 -6.844 1 74.38 264 TYR B C 1
ATOM 4264 O O . TYR B 1 264 ? 9.977 22.422 -6.98 1 74.38 264 TYR B O 1
ATOM 4272 N N . HIS B 1 265 ? 12.016 22.094 -6.348 1 72.75 265 HIS B N 1
ATOM 4273 C CA . HIS B 1 265 ? 12.141 23.453 -5.84 1 72.75 265 HIS B CA 1
ATOM 4274 C C . HIS B 1 265 ? 12.07 24.469 -6.969 1 72.75 265 HIS B C 1
ATOM 4276 O O . HIS B 1 265 ? 11.336 25.453 -6.879 1 72.75 265 HIS B O 1
ATOM 4282 N N . GLN B 1 266 ? 12.867 24.188 -8.023 1 70.94 266 GLN B N 1
ATOM 4283 C CA . GLN B 1 266 ? 12.906 25.109 -9.156 1 70.94 266 GLN B CA 1
ATOM 4284 C C . GLN B 1 266 ? 11.523 25.234 -9.797 1 70.94 266 GLN B C 1
ATOM 4286 O O . GLN B 1 266 ? 11.148 26.328 -10.25 1 70.94 266 GLN B O 1
ATOM 4291 N N . LEU B 1 267 ? 10.789 24.172 -9.734 1 75.19 267 LEU B N 1
ATOM 4292 C CA . LEU B 1 267 ? 9.477 24.156 -10.383 1 75.19 267 LEU B CA 1
ATOM 4293 C C . LEU B 1 267 ? 8.375 24.453 -9.383 1 75.19 267 LEU B C 1
ATOM 4295 O O . LEU B 1 267 ? 7.195 24.5 -9.742 1 75.19 267 LEU B O 1
ATOM 4299 N N . SER B 1 268 ? 8.586 24.641 -8.078 1 74.81 268 SER B N 1
ATOM 4300 C CA . SER B 1 268 ? 7.629 24.906 -7.008 1 74.81 268 SER B CA 1
ATOM 4301 C C . SER B 1 268 ? 6.555 23.828 -6.941 1 74.81 268 SER B C 1
ATOM 4303 O O . SER B 1 268 ? 5.363 24.125 -6.867 1 74.81 268 SER B O 1
ATOM 4305 N N . GLU B 1 269 ? 7.055 22.609 -7.023 1 77.81 269 GLU B N 1
ATOM 4306 C CA . GLU B 1 269 ? 6.121 21.5 -7.137 1 77.81 269 GLU B CA 1
ATOM 4307 C C . GLU B 1 269 ? 5.715 20.984 -5.758 1 77.81 269 GLU B C 1
ATOM 4309 O O . GLU B 1 269 ? 4.68 20.328 -5.617 1 77.81 269 GLU B O 1
ATOM 4314 N N . LEU B 1 270 ? 6.562 21.266 -4.789 1 78.69 270 LEU B N 1
ATOM 4315 C CA . LEU B 1 270 ? 6.281 20.719 -3.465 1 78.69 270 LEU B CA 1
ATOM 4316 C C . LEU B 1 270 ? 5.961 21.828 -2.477 1 78.69 270 LEU B C 1
ATOM 4318 O O . LEU B 1 270 ? 6.352 22.984 -2.686 1 78.69 270 LEU B O 1
ATOM 4322 N N . GLU B 1 271 ? 5.305 21.438 -1.431 1 75.69 271 GLU B N 1
ATOM 4323 C CA . GLU B 1 271 ? 4.961 22.422 -0.399 1 75.69 271 GLU B CA 1
ATOM 4324 C C . GLU B 1 271 ? 6.188 22.812 0.412 1 75.69 271 GLU B C 1
ATOM 4326 O O . GLU B 1 271 ? 7.152 22.062 0.505 1 75.69 271 GLU B O 1
#

InterPro domains:
  IPR000281 Helix-turn-helix protein RpiR [PF01418] (8-75)
  IPR000281 Helix-turn-helix protein RpiR [PS51071] (5-81)
  IPR001347 SIS domain [PF01380] (119-242)
  IPR009057 Homedomain-like superfamily [SSF46689] (6-80)
  IPR036388 Winged helix-like DNA-binding domain superfamily [G3DSA:1.10.10.10] (1-78)
  IPR046348 SIS domain superfamily [SSF53697] (100-248)
  IPR047640 HTH-type transcriptional regulator RpiR-like [PTHR30514] (6-265)